Protein AF-A0A542EWJ4-F1 (afdb_monomer_lite)

pLDDT: mean 72.78, std 18.17, range [38.69, 97.69]

Radius of gyration: 31.75 Å; chains: 1; bounding box: 88×83×94 Å

Secondary structure (DSSP, 8-state):
-HHHHHHHHHHHHTTTT-TTHHHHHHHHHHHHHHHHHHHHHHHHHHHHHHHHHHHHHHHTT---HHHHHHHHHHHHHHHHHHHHHHHHHHHHHHHS--S-------HHHHHHHHHHHHHHHHHHHHHHHHHHTTTTTT-STTHHHHHHHHHHHHHHHHHHHHHHHHHHSPP--------TT---------TTS-S----------------HHHHHHHHHHHHHHHHHHHHHHHHHHHHHHHHHHHHHHHHHH-GGGHHHHHHHHHHHHHHHHHHHHHHHHHHHH------HHHHHHHHHHHHHHHHHHHTTT-HHHHHHHHHHHHHHHHHHHHHHHHH--GGG-SS-HHHHHHHHHHHHHHHHHHHHHHHHHHHHHHHHHTT-TTHHHHHHHHHHHHHHHHHHHHHHHHHHHHHHHHHHTT---S-HHHHHHHHHHTTTTT-S---------------PPP----------PPP--

Sequence (477 aa):
MTGISWLMADHAESATESPIAIRDHKVLASLSRYMILGVAAAVSLLLTMTSLDYLSIMYGSKVPKTLSVATWAVPVLVLLLATMLTAGRRFLRKWWRDISSTPAATGPFTFATFALLTYGIAGPVAAGWMMARSGSAWEGPDQSTAIAVSLAVGLMLPGLLIVSVVIATPEIVPPLEQQPGQPSGRLTPDPTLPHVGVVKRRTRRVLQPLDHETLLQRSIEIFPQGYLTNISIIQGVALSVLTVETVNHLKQVGIESAPQTVPLSLFSLAGLIIVSYEYLWFSTVMRWSPTFRDTAIPVILGVAEIVPPLLLGRTVAWWIAAAFFALLGSVAFLNTVSRLRPEMFPQHSEPYLLIRRLLSHLSIICTCMSTFATIIAILLAQNVRHSAAISSVGACIIALPGAAMIIGYSETVLNNVYSAYSIDRRPPVFSRMRGVILGDADNFPSTEGPSSGQKDLSSPPGTADASEEDPQAPRMD

Foldseek 3Di:
DLLVLVVLVVVLVVQPPAPVSVVVSVVSPVLSLVLVLLVVLLVLVVQLLVQVVVQCVVVPPCRPPVSNVVSVVRSVVSNVVSVCVVVVVVVVVVVVDDDDDDDDDPPQLSVLSVQVSCCSRVLVVVVSVCVVPCPPPQPDPCVVVVVVVNVCCVPVVVVVSVVSNVVSPDDPPQPDDPPPDPPPPPPDDDPPDPDDDPPPPNPPVPPPPPDPVNVFVVLQVVVLSVQLVVLVVLLVVLVVLLVVLLVVVCVPVHCVLVLQSVLLSLLLVLVSVLLNVVSNVCSVLDTGRDDPVNVVLSVVLSVLSNQLSVCSVPLLSNLLSLLVSLQSQLVNLVVVLVVQDQVSPVPDSVLSVLSNVLSNVSSVLSNVSSVLSNVLSVVVVVVPPCNRVSNSVNSVVCRPVSSCCNVVSVVVSVCVSCVVVVHHPDDVVVVVVCCVVVPPPVPPPPPPDPPPDPDDDDDDDDDDDDDDDDDDDDDDD

Organism: NCBI:txid236068

Structure (mmCIF, N/CA/C/O backbone):
data_AF-A0A542EWJ4-F1
#
_entry.id   AF-A0A542EWJ4-F1
#
loop_
_atom_site.group_PDB
_atom_site.id
_atom_site.type_symbol
_atom_site.label_atom_id
_atom_site.label_alt_id
_atom_site.label_comp_id
_atom_site.label_asym_id
_atom_site.label_entity_id
_atom_site.label_seq_id
_atom_site.pdbx_PDB_ins_code
_atom_site.Cartn_x
_atom_site.Cartn_y
_atom_site.Cartn_z
_atom_site.occupancy
_atom_site.B_iso_or_equiv
_atom_site.auth_seq_id
_atom_site.auth_comp_id
_atom_site.auth_asym_id
_atom_site.auth_atom_id
_atom_site.pdbx_PDB_model_num
ATOM 1 N N . MET A 1 1 ? -6.936 -13.678 -6.338 1.00 49.22 1 MET A N 1
ATOM 2 C CA . MET A 1 1 ? -7.924 -14.258 -7.287 1.00 49.22 1 MET A CA 1
ATOM 3 C C . MET A 1 1 ? -7.958 -13.510 -8.621 1.00 49.22 1 MET A C 1
ATOM 5 O O . MET A 1 1 ? -7.749 -14.135 -9.656 1.00 49.22 1 MET A O 1
ATOM 9 N N . THR A 1 2 ? -8.172 -12.191 -8.617 1.00 45.56 2 THR A N 1
ATOM 10 C CA . THR A 1 2 ? -8.178 -11.339 -9.825 1.00 45.56 2 THR A CA 1
ATOM 11 C C . THR A 1 2 ? -6.848 -11.361 -10.580 1.00 45.56 2 THR A C 1
ATOM 13 O O . THR A 1 2 ? -6.855 -11.557 -11.788 1.00 45.56 2 THR A O 1
ATOM 16 N N . GLY A 1 3 ? -5.711 -11.294 -9.879 1.00 47.53 3 GLY A N 1
ATOM 17 C CA . GLY A 1 3 ? -4.392 -11.369 -10.522 1.00 47.53 3 GLY A CA 1
ATOM 18 C C . GLY A 1 3 ? -4.070 -12.714 -11.184 1.00 47.53 3 GLY A C 1
ATOM 19 O O . GLY A 1 3 ? -3.521 -12.732 -12.276 1.00 47.53 3 GLY A O 1
ATOM 20 N N . ILE A 1 4 ? -4.499 -13.842 -10.600 1.00 53.25 4 ILE A N 1
ATOM 21 C CA . ILE A 1 4 ? -4.378 -15.171 -11.238 1.00 53.25 4 ILE A CA 1
ATOM 22 C C . ILE A 1 4 ? -5.262 -15.233 -12.492 1.00 53.25 4 ILE A C 1
ATOM 24 O O . ILE A 1 4 ? -4.829 -15.710 -13.533 1.00 53.25 4 ILE A O 1
ATOM 28 N N . SER A 1 5 ? -6.481 -14.689 -12.422 1.00 49.78 5 SER A N 1
ATOM 29 C CA . SER A 1 5 ? -7.397 -14.633 -13.573 1.00 49.78 5 SER A CA 1
ATOM 30 C C . SER A 1 5 ? -6.839 -13.784 -14.716 1.00 49.78 5 SER A C 1
ATOM 32 O O . SER A 1 5 ? -7.063 -14.108 -15.879 1.00 49.78 5 SER A O 1
ATOM 34 N N . TRP A 1 6 ? -6.123 -12.709 -14.376 1.00 51.78 6 TRP A N 1
ATOM 35 C CA . TRP A 1 6 ? -5.464 -11.819 -15.324 1.00 51.78 6 TRP A CA 1
ATOM 36 C C . TRP A 1 6 ? -4.209 -12.463 -15.916 1.00 51.78 6 TRP A C 1
ATOM 38 O O . TRP A 1 6 ? -4.089 -12.494 -17.131 1.00 51.78 6 TRP A O 1
ATOM 48 N N . LEU A 1 7 ? -3.339 -13.078 -15.102 1.00 53.78 7 LEU A N 1
ATOM 49 C CA . LEU A 1 7 ? -2.174 -13.832 -15.591 1.00 53.78 7 LEU A CA 1
ATOM 50 C C . LEU A 1 7 ? -2.601 -14.938 -16.553 1.00 53.78 7 LEU A C 1
ATOM 52 O O . LEU A 1 7 ? -1.981 -15.136 -17.585 1.00 53.78 7 LEU A O 1
ATOM 56 N N . MET A 1 8 ? -3.706 -15.623 -16.264 1.00 55.69 8 MET A N 1
ATOM 57 C CA . MET A 1 8 ? -4.272 -16.612 -17.179 1.00 55.69 8 MET A CA 1
ATOM 58 C C . MET A 1 8 ? -4.876 -15.982 -18.441 1.00 55.69 8 MET A C 1
ATOM 60 O O . MET A 1 8 ? -4.874 -16.618 -19.488 1.00 55.69 8 MET A O 1
ATOM 64 N N . ALA A 1 9 ? -5.404 -14.759 -18.373 1.00 52.97 9 ALA A N 1
ATOM 65 C CA . ALA A 1 9 ? -5.903 -14.050 -19.549 1.00 52.97 9 ALA A CA 1
ATOM 66 C C . ALA A 1 9 ? -4.758 -13.575 -20.458 1.00 52.97 9 ALA A C 1
ATOM 68 O O . ALA A 1 9 ? -4.843 -13.767 -21.664 1.00 52.97 9 ALA A O 1
ATOM 69 N N . ASP A 1 10 ? -3.675 -13.060 -19.884 1.00 55.03 10 ASP A N 1
ATOM 70 C CA . ASP A 1 10 ? -2.484 -12.583 -20.598 1.00 55.03 10 ASP A CA 1
ATOM 71 C C . ASP A 1 10 ? -1.661 -13.746 -21.185 1.00 55.03 10 ASP A C 1
ATOM 73 O O . ASP A 1 10 ? -1.263 -13.764 -22.356 1.00 55.03 10 ASP A O 1
ATOM 77 N N . HIS A 1 11 ? -1.527 -14.830 -20.415 1.00 57.62 11 HIS A N 1
ATOM 78 C CA . HIS A 1 11 ? -0.931 -16.067 -20.909 1.00 57.62 11 HIS A CA 1
ATOM 79 C C . HIS A 1 11 ? -1.789 -16.723 -22.000 1.00 57.62 11 HIS A C 1
ATOM 81 O O . HIS A 1 11 ? -1.263 -17.432 -22.860 1.00 57.62 11 HIS A O 1
ATOM 87 N N . ALA A 1 12 ? -3.106 -16.478 -21.993 1.00 54.16 12 ALA A N 1
ATOM 88 C CA . ALA A 1 12 ? -3.956 -16.815 -23.120 1.00 54.16 12 ALA A CA 1
ATOM 89 C C . ALA A 1 12 ? -3.690 -15.862 -24.299 1.00 54.16 12 ALA A C 1
ATOM 91 O O . ALA A 1 12 ? -3.392 -16.313 -25.390 1.00 54.16 12 ALA A O 1
ATOM 92 N N . GLU A 1 13 ? -3.691 -14.551 -24.124 1.00 53.59 13 GLU A N 1
ATOM 93 C CA . GLU A 1 13 ? -3.513 -13.619 -25.244 1.00 53.59 13 GLU A CA 1
ATOM 94 C C . GLU A 1 13 ? -2.205 -13.864 -26.031 1.00 53.59 13 GLU A C 1
ATOM 96 O O . GLU A 1 13 ? -2.226 -13.952 -27.262 1.00 53.59 13 GLU A O 1
ATOM 101 N N . SER A 1 14 ? -1.111 -14.178 -25.330 1.00 54.00 14 SER A N 1
ATOM 102 C CA . SER A 1 14 ? 0.193 -14.562 -25.908 1.00 54.00 14 SER A CA 1
ATOM 103 C C . SER A 1 14 ? 0.242 -15.942 -26.604 1.00 54.00 14 SER A C 1
ATOM 105 O O . SER A 1 14 ? 1.175 -16.256 -27.356 1.00 54.00 14 SER A O 1
ATOM 107 N N . ALA A 1 15 ? -0.751 -16.813 -26.401 1.00 51.34 15 ALA A N 1
ATOM 108 C CA . ALA A 1 15 ? -0.791 -18.149 -27.007 1.00 51.34 15 ALA A CA 1
ATOM 109 C C . ALA A 1 15 ? -1.669 -18.255 -28.273 1.00 51.34 15 ALA A C 1
ATOM 111 O O . ALA A 1 15 ? -1.681 -19.308 -28.914 1.00 51.34 15 ALA A O 1
ATOM 112 N N . THR A 1 16 ? -2.317 -17.166 -28.695 1.00 50.78 16 THR A N 1
ATOM 113 C CA . THR A 1 16 ? -3.332 -17.124 -29.771 1.00 50.78 16 THR A CA 1
ATOM 114 C C . THR A 1 16 ? -2.877 -17.596 -31.163 1.00 50.78 16 THR A C 1
ATOM 116 O O . THR A 1 16 ? -3.719 -17.943 -31.990 1.00 50.78 16 THR A O 1
ATOM 119 N N . GLU A 1 17 ? -1.576 -17.715 -31.431 1.00 52.97 17 GLU A N 1
ATOM 120 C CA . GLU A 1 17 ? -1.054 -18.078 -32.762 1.00 52.97 17 GLU A CA 1
ATOM 121 C C . GLU A 1 17 ? -1.045 -19.589 -33.092 1.00 52.97 17 GLU A C 1
ATOM 123 O O . GLU A 1 17 ? -0.664 -19.987 -34.193 1.00 52.97 17 GLU A O 1
ATOM 128 N N . SER A 1 18 ? -1.452 -20.470 -32.169 1.00 50.47 18 SER A N 1
ATOM 129 C CA . SER A 1 18 ? -1.464 -21.927 -32.393 1.00 50.47 18 SER A CA 1
ATOM 130 C C . SER A 1 18 ? -2.890 -22.498 -32.424 1.00 50.47 18 SER A C 1
ATOM 132 O O . SER A 1 18 ? -3.651 -22.296 -31.479 1.00 50.47 18 SER A O 1
ATOM 134 N N . PRO A 1 19 ? -3.270 -23.317 -33.426 1.00 51.62 19 PRO A N 1
ATOM 135 C CA . PRO A 1 19 ? -4.592 -23.951 -33.469 1.00 51.62 19 PRO A CA 1
ATOM 136 C C . PRO A 1 19 ? -4.842 -24.937 -32.314 1.00 51.62 19 PRO A C 1
ATOM 138 O O . PRO A 1 19 ? -5.997 -25.221 -31.999 1.00 51.62 19 PRO A O 1
ATOM 141 N N . ILE A 1 20 ? -3.784 -25.434 -31.659 1.00 53.28 20 ILE A N 1
ATOM 142 C CA . ILE A 1 20 ? -3.883 -26.238 -30.428 1.00 53.28 20 ILE A CA 1
ATOM 143 C C . ILE A 1 20 ? -4.130 -25.314 -29.220 1.00 53.28 20 ILE A C 1
ATOM 145 O O . ILE A 1 20 ? -4.973 -25.619 -28.381 1.00 53.28 20 ILE A O 1
ATOM 149 N N . ALA A 1 21 ? -3.514 -24.129 -29.197 1.00 53.53 21 ALA A N 1
ATOM 150 C CA . ALA A 1 21 ? -3.716 -23.127 -28.150 1.00 53.53 21 ALA A CA 1
ATOM 151 C C . ALA A 1 21 ? -5.124 -22.499 -28.156 1.00 53.53 21 ALA A C 1
ATOM 153 O O . ALA A 1 21 ? -5.647 -22.148 -27.100 1.00 53.53 21 ALA A O 1
ATOM 154 N N . ILE A 1 22 ? -5.806 -22.460 -29.310 1.00 54.22 22 ILE A N 1
ATOM 155 C CA . ILE A 1 22 ? -7.214 -22.023 -29.402 1.00 54.22 22 ILE A CA 1
ATOM 156 C C . ILE A 1 22 ? -8.138 -22.884 -28.514 1.00 54.22 22 ILE A C 1
ATOM 158 O O . ILE A 1 22 ? -9.160 -22.396 -28.015 1.00 54.22 22 ILE A O 1
ATOM 162 N N . ARG A 1 23 ? -7.810 -24.170 -28.307 1.00 58.22 23 ARG A N 1
ATOM 163 C CA . ARG A 1 23 ? -8.585 -25.072 -27.440 1.00 58.22 23 ARG A CA 1
ATOM 164 C C . ARG A 1 23 ? -8.369 -24.738 -25.966 1.00 58.22 23 ARG A C 1
ATOM 166 O O . ARG A 1 23 ? -9.356 -24.538 -25.253 1.00 58.22 23 ARG A O 1
ATOM 173 N N . ASP A 1 24 ? -7.115 -24.608 -25.548 1.00 57.28 24 ASP A N 1
ATOM 174 C CA . ASP A 1 24 ? -6.757 -24.303 -24.160 1.00 57.28 24 ASP A CA 1
ATOM 175 C C . ASP A 1 24 ? -7.206 -22.889 -23.759 1.00 57.28 24 ASP A C 1
ATOM 177 O O . ASP A 1 24 ? -7.667 -22.683 -22.637 1.00 57.28 24 ASP A O 1
ATOM 181 N N . HIS A 1 25 ? -7.263 -21.945 -24.705 1.00 59.03 25 HIS A N 1
ATOM 182 C CA . HIS A 1 25 ? -7.874 -20.625 -24.506 1.00 59.03 25 HIS A CA 1
ATOM 183 C C . HIS A 1 25 ? -9.332 -20.654 -24.113 1.00 59.03 25 HIS A C 1
ATOM 185 O O . HIS A 1 25 ? -9.755 -19.856 -23.281 1.00 59.03 25 HIS A O 1
ATOM 191 N N . LYS A 1 26 ? -10.140 -21.529 -24.720 1.00 60.28 26 LYS A N 1
ATOM 192 C CA . LYS A 1 26 ? -11.569 -21.573 -24.388 1.00 60.28 26 LYS A CA 1
ATOM 193 C C . LYS A 1 26 ? -11.769 -22.017 -22.944 1.00 60.28 26 LYS A C 1
ATOM 195 O O . LYS A 1 26 ? -12.690 -21.522 -22.295 1.00 60.28 26 LYS A O 1
ATOM 200 N N . VAL A 1 27 ? -10.910 -22.913 -22.457 1.00 65.44 27 VAL A N 1
ATOM 201 C CA . VAL A 1 27 ? -10.932 -23.391 -21.073 1.00 65.44 27 VAL A CA 1
ATOM 202 C C . VAL A 1 27 ? -10.407 -22.305 -20.137 1.00 65.44 27 VAL A C 1
ATOM 204 O O . VAL A 1 27 ? -11.145 -21.913 -19.239 1.00 65.44 27 VAL A O 1
ATOM 207 N N . LEU A 1 28 ? -9.228 -21.729 -20.404 1.00 57.81 28 LEU A N 1
ATOM 208 C CA . LEU A 1 28 ? -8.640 -20.639 -19.610 1.00 57.81 28 LEU A CA 1
ATOM 209 C C . LEU A 1 28 ? -9.558 -19.413 -19.514 1.00 57.81 28 LEU A C 1
ATOM 211 O O . LEU A 1 28 ? -9.818 -18.916 -18.422 1.00 57.81 28 LEU A O 1
ATOM 215 N N . ALA A 1 29 ? -10.127 -18.967 -20.636 1.00 57.75 29 ALA A N 1
ATOM 216 C CA . ALA A 1 29 ? -11.059 -17.843 -20.668 1.00 57.75 29 ALA A CA 1
ATOM 217 C C . ALA A 1 29 ? -12.402 -18.170 -20.002 1.00 57.75 29 ALA A C 1
ATOM 219 O O . ALA A 1 29 ? -13.091 -17.273 -19.521 1.00 57.75 29 ALA A O 1
ATOM 220 N N . SER A 1 30 ? -12.824 -19.439 -19.985 1.00 64.88 30 SER A N 1
ATOM 221 C CA . SER A 1 30 ? -13.992 -19.843 -19.199 1.00 64.88 30 SER A CA 1
ATOM 222 C C . SER A 1 30 ? -13.675 -19.835 -17.707 1.00 64.88 30 SER A C 1
ATOM 224 O O . SER A 1 30 ? -14.517 -19.425 -16.914 1.00 64.88 30 SER A O 1
ATOM 226 N N . LEU A 1 31 ? -12.475 -20.269 -17.335 1.00 63.44 31 LEU A N 1
ATOM 227 C CA . LEU A 1 31 ? -12.004 -20.358 -15.962 1.00 63.44 31 LEU A CA 1
ATOM 228 C C . LEU A 1 31 ? -11.819 -18.971 -15.337 1.00 63.44 31 LEU A C 1
ATOM 230 O O . LEU A 1 31 ? -12.369 -18.715 -14.271 1.00 63.44 31 LEU A O 1
ATOM 234 N N . SER A 1 32 ? -11.154 -18.046 -16.038 1.00 56.97 32 SER A N 1
ATOM 235 C CA . SER A 1 32 ? -10.988 -16.657 -15.593 1.00 56.97 32 SER A CA 1
ATOM 236 C C . SER A 1 32 ? -12.337 -15.964 -15.400 1.00 56.97 32 SER A C 1
ATOM 238 O O . SER A 1 32 ? -12.535 -15.241 -14.429 1.00 56.97 32 SER A O 1
ATOM 240 N N . ARG A 1 33 ? -13.323 -16.254 -16.260 1.00 62.97 33 ARG A N 1
ATOM 241 C CA . ARG A 1 33 ? -14.699 -15.760 -16.094 1.00 62.97 33 ARG A CA 1
ATOM 242 C C . ARG A 1 33 ? -15.358 -16.298 -14.835 1.00 62.97 33 ARG A C 1
ATOM 244 O O . ARG A 1 33 ? -15.957 -15.507 -14.115 1.00 62.97 33 ARG A O 1
ATOM 251 N N . TYR A 1 34 ? -15.261 -17.601 -14.565 1.00 68.94 34 TYR A N 1
ATOM 252 C CA . TYR A 1 34 ? -15.795 -18.171 -13.325 1.00 68.94 34 TYR A CA 1
ATOM 253 C C . TYR A 1 34 ? -15.081 -17.607 -12.096 1.00 68.94 34 TYR A C 1
ATOM 255 O O . TYR A 1 34 ? -15.738 -17.338 -11.096 1.00 68.94 34 TYR A O 1
ATOM 263 N N . MET A 1 35 ? -13.775 -17.341 -12.189 1.00 62.25 35 MET A N 1
ATOM 264 C CA . MET A 1 35 ? -13.032 -16.695 -11.113 1.00 62.25 35 MET A CA 1
ATOM 265 C C . MET A 1 35 ? -13.491 -15.257 -10.855 1.00 62.25 35 MET A C 1
ATOM 267 O O . MET A 1 35 ? -13.746 -14.905 -9.708 1.00 62.25 35 MET A O 1
ATOM 271 N N . ILE A 1 36 ? -13.666 -14.443 -11.901 1.00 59.16 36 ILE A N 1
ATOM 272 C CA . ILE A 1 36 ? -14.196 -13.073 -11.783 1.00 59.16 36 ILE A CA 1
ATOM 273 C C . ILE A 1 36 ? -15.606 -13.090 -11.182 1.00 59.16 36 ILE A C 1
ATOM 275 O O . ILE A 1 36 ? -15.893 -12.320 -10.270 1.00 59.16 36 ILE A O 1
ATOM 279 N N . LEU A 1 37 ? -16.468 -13.997 -11.650 1.00 63.19 37 LEU A N 1
ATOM 280 C CA . LEU A 1 37 ? -17.813 -14.210 -11.107 1.00 63.19 37 LEU A CA 1
ATOM 281 C C . LEU A 1 37 ? -17.780 -14.591 -9.624 1.00 63.19 37 LEU A C 1
ATOM 283 O O . LEU A 1 37 ? -18.542 -14.037 -8.838 1.00 63.19 37 LEU A O 1
ATOM 287 N N . GLY A 1 38 ? -16.899 -15.514 -9.238 1.00 65.44 38 GLY A N 1
ATOM 288 C CA . GLY A 1 38 ? -16.768 -15.945 -7.851 1.00 65.44 38 GLY A CA 1
ATOM 289 C C . GLY A 1 38 ? -16.229 -14.844 -6.940 1.00 65.44 38 GLY A C 1
ATOM 290 O O . GLY A 1 38 ? -16.738 -14.677 -5.838 1.00 65.44 38 GLY A O 1
ATOM 291 N N . VAL A 1 39 ? -15.276 -14.032 -7.412 1.00 63.62 39 VAL A N 1
ATOM 292 C CA . VAL A 1 39 ? -14.809 -12.844 -6.677 1.00 63.62 39 VAL A CA 1
ATOM 293 C C . VAL A 1 39 ? -15.922 -11.813 -6.541 1.00 63.62 39 VAL A C 1
ATOM 295 O O . VAL A 1 39 ? -16.141 -11.314 -5.444 1.00 63.62 39 VAL A O 1
ATOM 298 N N . ALA A 1 40 ? -16.649 -11.509 -7.619 1.00 58.31 40 ALA A N 1
ATOM 299 C CA . ALA A 1 40 ? -17.761 -10.564 -7.572 1.00 58.31 40 ALA A CA 1
ATOM 300 C C . ALA A 1 40 ? -18.849 -11.031 -6.590 1.00 58.31 40 ALA A C 1
ATOM 302 O O . ALA A 1 40 ? -19.315 -10.240 -5.777 1.00 58.31 40 ALA A O 1
ATOM 303 N N . ALA A 1 41 ? -19.189 -12.324 -6.600 1.00 65.62 41 ALA A N 1
ATOM 304 C CA . ALA A 1 41 ? -20.129 -12.910 -5.650 1.00 65.62 41 ALA A CA 1
ATOM 305 C C . ALA A 1 41 ? -19.616 -12.831 -4.202 1.00 65.62 41 ALA A C 1
ATOM 307 O O . ALA A 1 41 ? -20.374 -12.446 -3.314 1.00 65.62 41 ALA A O 1
ATOM 308 N N . ALA A 1 42 ? -18.335 -13.140 -3.964 1.00 62.72 42 ALA A N 1
ATOM 309 C CA . ALA A 1 42 ? -17.717 -13.036 -2.643 1.00 62.72 42 ALA A CA 1
ATOM 310 C C . ALA A 1 42 ? -17.725 -11.592 -2.122 1.00 62.72 42 ALA A C 1
ATOM 312 O O . ALA A 1 42 ? -18.140 -11.355 -0.993 1.00 62.72 42 ALA A O 1
ATOM 313 N N . VAL A 1 43 ? -17.331 -10.622 -2.954 1.00 61.06 43 VAL A N 1
ATOM 314 C CA . VAL A 1 43 ? -17.344 -9.193 -2.608 1.00 61.06 43 VAL A CA 1
ATOM 315 C C . VAL A 1 43 ? -18.769 -8.713 -2.345 1.00 61.06 43 VAL A C 1
ATOM 317 O O . VAL A 1 43 ? -19.004 -8.052 -1.339 1.00 61.06 43 VAL A O 1
ATOM 320 N N . SER A 1 44 ? -19.742 -9.077 -3.185 1.00 62.59 44 SER A N 1
ATOM 321 C CA . SER A 1 44 ? -21.146 -8.724 -2.950 1.00 62.59 44 SER A CA 1
ATOM 322 C C . SER A 1 44 ? -21.689 -9.328 -1.655 1.00 62.59 44 SER A C 1
ATOM 324 O O . SER A 1 44 ? -22.387 -8.632 -0.924 1.00 62.59 44 SER A O 1
ATOM 326 N N . LEU A 1 45 ? -21.357 -10.581 -1.330 1.00 67.06 45 LEU A N 1
ATOM 327 C CA . LEU A 1 45 ? -21.737 -11.203 -0.056 1.00 67.06 45 LEU A CA 1
ATOM 328 C C . LEU A 1 45 ? -21.086 -10.501 1.137 1.00 67.06 45 LEU A C 1
ATOM 330 O O . LEU A 1 45 ? -21.769 -10.226 2.121 1.00 67.06 45 LEU A O 1
ATOM 334 N N . LEU A 1 46 ? -19.802 -10.159 1.031 1.00 64.62 46 LEU A N 1
ATOM 335 C CA . LEU A 1 46 ? -19.074 -9.448 2.078 1.00 64.62 46 LEU A CA 1
ATOM 336 C C . LEU A 1 46 ? -19.686 -8.062 2.330 1.00 64.62 46 LEU A C 1
ATOM 338 O O . LEU A 1 46 ? -19.974 -7.722 3.473 1.00 64.62 46 LEU A O 1
ATOM 342 N N . LEU A 1 47 ? -19.980 -7.311 1.262 1.00 62.12 47 LEU A N 1
ATOM 343 C CA . LEU A 1 47 ? -20.667 -6.016 1.325 1.00 62.12 47 LEU A CA 1
ATOM 344 C C . LEU A 1 47 ? -22.088 -6.128 1.890 1.00 62.12 47 LEU A C 1
ATOM 346 O O . LEU A 1 47 ? -22.556 -5.228 2.582 1.00 62.12 47 LEU A O 1
ATOM 350 N N . THR A 1 48 ? -22.785 -7.229 1.607 1.00 71.81 48 THR A N 1
ATOM 351 C CA . THR A 1 48 ? -24.117 -7.503 2.166 1.00 71.81 48 THR A CA 1
ATOM 352 C C . THR A 1 48 ? -24.017 -7.726 3.668 1.00 71.81 48 THR A C 1
ATOM 354 O O . THR A 1 48 ? -24.773 -7.118 4.421 1.00 71.81 48 THR A O 1
ATOM 357 N N . MET A 1 49 ? -23.066 -8.554 4.111 1.00 69.81 49 MET A N 1
ATOM 358 C CA . MET A 1 49 ? -22.827 -8.795 5.533 1.00 69.81 49 MET A CA 1
ATOM 359 C C . MET A 1 49 ? -22.477 -7.503 6.266 1.00 69.81 49 MET A C 1
ATOM 361 O O . MET A 1 49 ? -23.131 -7.186 7.254 1.00 69.81 49 MET A O 1
ATOM 365 N N . THR A 1 50 ? -21.526 -6.717 5.757 1.00 62.91 50 THR A N 1
ATOM 366 C CA . THR A 1 50 ? -21.150 -5.442 6.388 1.00 62.91 50 THR A CA 1
ATOM 367 C C . THR A 1 50 ? -22.301 -4.436 6.396 1.00 62.91 50 THR A C 1
ATOM 369 O O . THR A 1 50 ? -22.482 -3.728 7.383 1.00 62.91 50 THR A O 1
ATOM 372 N N . SER A 1 51 ? -23.132 -4.405 5.350 1.00 64.81 51 SER A N 1
ATOM 373 C CA . SER A 1 51 ? -24.321 -3.543 5.296 1.00 64.81 51 SER A CA 1
ATOM 374 C C . SER A 1 51 ? -25.396 -3.959 6.302 1.00 64.81 51 SER A C 1
ATOM 376 O O . SER A 1 51 ? -26.009 -3.100 6.930 1.00 64.81 51 SER A O 1
ATOM 378 N N . LEU A 1 52 ? -25.629 -5.261 6.494 1.00 73.69 52 LEU A N 1
ATOM 379 C CA . LEU A 1 52 ? -26.561 -5.765 7.511 1.00 73.69 52 LEU A CA 1
ATOM 380 C C . LEU A 1 52 ? -26.063 -5.468 8.925 1.00 73.69 52 LEU A C 1
ATOM 382 O O . LEU A 1 52 ? -26.849 -5.079 9.789 1.00 73.69 52 LEU A O 1
ATOM 386 N N . ASP A 1 53 ? -24.757 -5.598 9.138 1.00 68.44 53 ASP A N 1
ATOM 387 C CA . ASP A 1 53 ? -24.104 -5.224 10.385 1.00 68.44 53 ASP A CA 1
ATOM 388 C C . ASP A 1 53 ? -24.242 -3.729 10.663 1.00 68.44 53 ASP A C 1
ATOM 390 O O . ASP A 1 53 ? -24.581 -3.335 11.772 1.00 68.44 53 ASP A O 1
ATOM 394 N N . TYR A 1 54 ? -24.053 -2.884 9.653 1.00 62.00 54 TYR A N 1
ATOM 395 C CA . TYR A 1 54 ? -24.275 -1.448 9.775 1.00 62.00 54 TYR A CA 1
ATOM 396 C C . TYR A 1 54 ? -25.741 -1.113 10.094 1.00 62.00 54 TYR A C 1
ATOM 398 O O . TYR A 1 54 ? -26.020 -0.309 10.984 1.00 62.00 54 TYR A O 1
ATOM 406 N N . LEU A 1 55 ? -26.693 -1.763 9.416 1.00 61.03 55 LEU A N 1
ATOM 407 C CA . LEU A 1 55 ? -28.122 -1.572 9.664 1.00 61.03 55 LEU A CA 1
ATOM 408 C C . LEU A 1 55 ? -28.526 -1.998 11.082 1.00 61.03 55 LEU A C 1
ATOM 410 O O . LEU A 1 55 ? -29.356 -1.325 11.694 1.00 61.03 55 LEU A O 1
ATOM 414 N N . SER A 1 56 ? -27.943 -3.074 11.617 1.00 73.94 56 SER A N 1
ATOM 415 C CA . SER A 1 56 ? -28.221 -3.517 12.990 1.00 73.94 56 SER A CA 1
ATOM 416 C C . SER A 1 56 ? -27.691 -2.542 14.043 1.00 73.94 56 SER A C 1
ATOM 418 O O . SER A 1 56 ? -28.342 -2.343 15.065 1.00 73.94 56 SER A O 1
ATOM 420 N N . ILE A 1 57 ? -26.578 -1.850 13.773 1.00 65.56 57 ILE A N 1
ATOM 421 C CA . ILE A 1 57 ? -26.103 -0.746 14.624 1.00 65.56 57 ILE A CA 1
ATOM 422 C C . ILE A 1 57 ? -27.071 0.437 14.550 1.00 65.56 57 ILE A C 1
ATOM 424 O O . ILE A 1 57 ? -27.502 0.950 15.578 1.00 65.56 57 ILE A O 1
ATOM 428 N N . MET A 1 58 ? -27.408 0.872 13.333 1.00 62.12 58 MET A N 1
ATOM 429 C CA . MET A 1 58 ? -28.191 2.089 13.085 1.00 62.12 58 MET A CA 1
ATOM 430 C C . MET A 1 58 ? -29.616 2.016 13.637 1.00 62.12 58 MET A C 1
ATOM 432 O O . MET A 1 58 ? -30.125 3.000 14.165 1.00 62.12 58 MET A O 1
ATOM 436 N N . TYR A 1 59 ? -30.271 0.863 13.503 1.00 77.44 59 TYR A N 1
ATOM 437 C CA . TYR A 1 59 ? -31.673 0.676 13.896 1.00 77.44 59 TYR A CA 1
ATOM 438 C C . TYR A 1 59 ? -31.836 -0.123 15.202 1.00 77.44 59 TYR A C 1
ATOM 440 O O . TYR A 1 59 ? -32.961 -0.431 15.606 1.00 77.44 59 TYR A O 1
ATOM 448 N N . GLY A 1 60 ? -30.732 -0.476 15.869 1.00 84.25 60 GLY A N 1
ATOM 449 C CA . GLY A 1 60 ? -30.737 -1.329 17.055 1.00 84.25 60 GLY A CA 1
ATOM 450 C C . GLY A 1 60 ? -31.343 -2.715 16.789 1.00 84.25 60 GLY A C 1
ATOM 451 O O . GLY A 1 60 ? -31.162 -3.315 15.731 1.00 84.25 60 GLY A O 1
ATOM 452 N N . SER A 1 61 ? -32.117 -3.242 17.745 1.00 78.31 61 SER A N 1
ATOM 453 C CA . SER A 1 61 ? -32.666 -4.611 17.682 1.00 78.31 61 SER A CA 1
ATOM 454 C C . SER A 1 61 ? -33.773 -4.826 16.639 1.00 78.31 61 SER A C 1
ATOM 456 O O . SER A 1 61 ? -34.196 -5.963 16.423 1.00 78.31 61 SER A O 1
ATOM 458 N N . LYS A 1 62 ? -34.264 -3.766 15.983 1.00 85.50 62 LYS A N 1
ATOM 459 C CA . LYS A 1 62 ? -35.364 -3.842 15.010 1.00 85.50 62 LYS A CA 1
ATOM 460 C C . LYS A 1 62 ? -34.993 -3.171 13.692 1.00 85.50 62 LYS A C 1
ATOM 462 O O . LYS A 1 62 ? -35.557 -2.143 13.325 1.00 85.50 62 LYS A O 1
ATOM 467 N N . VAL A 1 63 ? -34.096 -3.807 12.940 1.00 78.75 63 VAL A N 1
ATOM 468 C CA . VAL A 1 63 ? -33.871 -3.456 11.531 1.00 78.75 63 VAL A CA 1
ATOM 469 C C . VAL A 1 63 ? -35.191 -3.617 10.764 1.00 78.75 63 VAL A C 1
ATOM 471 O O . VAL A 1 63 ? -35.793 -4.697 10.809 1.00 78.75 63 VAL A O 1
ATOM 474 N N . PRO A 1 64 ? -35.668 -2.582 10.049 1.00 87.62 64 PRO A N 1
ATOM 475 C CA . PRO A 1 64 ? -36.851 -2.704 9.211 1.00 87.62 64 PRO A CA 1
ATOM 476 C C . PRO A 1 64 ? -36.682 -3.859 8.219 1.00 87.62 64 PRO A C 1
ATOM 478 O O . PRO A 1 64 ? -35.704 -3.906 7.468 1.00 87.62 64 PRO A O 1
ATOM 481 N N . LYS A 1 65 ? -37.639 -4.798 8.195 1.00 88.75 65 LYS A N 1
ATOM 482 C CA . LYS A 1 65 ? -37.579 -5.987 7.320 1.00 88.75 65 LYS A CA 1
ATOM 483 C C . LYS A 1 65 ? -37.352 -5.614 5.854 1.00 88.75 65 LYS A C 1
ATOM 485 O O . LYS A 1 65 ? -36.650 -6.327 5.151 1.00 88.75 65 LYS A O 1
ATOM 490 N N . THR A 1 66 ? -37.904 -4.485 5.413 1.00 82.94 66 THR A N 1
ATOM 491 C CA . THR A 1 66 ? -37.736 -3.957 4.053 1.00 82.94 66 THR A CA 1
ATOM 492 C C . THR A 1 66 ? -36.278 -3.650 3.715 1.00 82.94 66 THR A C 1
ATOM 494 O O . THR A 1 66 ? -35.830 -4.019 2.635 1.00 82.94 66 THR A O 1
ATOM 497 N N . LEU A 1 67 ? -35.519 -3.050 4.637 1.00 69.75 67 LEU A N 1
ATOM 498 C CA . LEU A 1 67 ? -34.097 -2.749 4.446 1.00 69.75 67 LEU A CA 1
ATOM 499 C C . LEU A 1 67 ? -33.252 -4.021 4.439 1.00 69.75 67 LEU A C 1
ATOM 501 O O . LEU A 1 67 ? -32.432 -4.190 3.547 1.00 69.75 67 LEU A O 1
ATOM 505 N N . SER A 1 68 ? -33.505 -4.954 5.361 1.00 76.75 68 SER A N 1
ATOM 506 C CA . SER A 1 68 ? -32.794 -6.239 5.377 1.00 76.75 68 SER A CA 1
ATOM 507 C C . SER A 1 68 ? -33.038 -7.048 4.096 1.00 76.75 68 SER A C 1
ATOM 509 O O . SER A 1 68 ? -32.091 -7.562 3.500 1.00 76.75 68 SER A O 1
ATOM 511 N N . VAL A 1 69 ? -34.291 -7.106 3.627 1.00 84.00 69 VAL A N 1
ATOM 512 C CA . VAL A 1 69 ? -34.648 -7.754 2.355 1.00 84.00 69 VAL A CA 1
ATOM 513 C C . VAL A 1 69 ? -33.981 -7.045 1.176 1.00 84.00 69 VAL A C 1
ATOM 515 O O . VAL A 1 69 ? -33.446 -7.720 0.302 1.00 84.00 69 VAL A O 1
ATOM 518 N N . ALA A 1 70 ? -33.950 -5.709 1.161 1.00 74.44 70 ALA A N 1
ATOM 519 C CA . ALA A 1 70 ? -33.275 -4.946 0.113 1.00 74.44 70 ALA A CA 1
ATOM 520 C C . ALA A 1 70 ? -31.762 -5.220 0.082 1.00 74.44 70 ALA A C 1
ATOM 522 O O . ALA A 1 70 ? -31.208 -5.431 -0.994 1.00 74.44 70 ALA A O 1
ATOM 523 N N . THR A 1 71 ? -31.098 -5.293 1.240 1.00 73.62 71 THR A N 1
ATOM 524 C CA . THR A 1 71 ? -29.668 -5.623 1.324 1.00 73.62 71 THR A CA 1
ATOM 525 C C . THR A 1 71 ? -29.389 -7.029 0.796 1.00 73.62 71 THR A C 1
ATOM 527 O O . THR A 1 71 ? -28.490 -7.197 -0.022 1.00 73.62 71 THR A O 1
ATOM 530 N N . TRP A 1 72 ? -30.198 -8.027 1.171 1.00 83.75 72 TRP A N 1
ATOM 531 C CA . TRP A 1 72 ? -30.081 -9.398 0.650 1.00 83.75 72 TRP A CA 1
ATOM 532 C C . TRP A 1 72 ? -30.458 -9.538 -0.830 1.00 83.75 72 TRP A C 1
ATOM 534 O O . TRP A 1 72 ? -29.967 -10.446 -1.503 1.00 83.75 72 TRP A O 1
ATOM 544 N N . ALA A 1 73 ? -31.290 -8.645 -1.369 1.00 75.38 73 ALA A N 1
ATOM 545 C CA . ALA A 1 73 ? -31.649 -8.656 -2.783 1.00 75.38 73 ALA A CA 1
ATOM 546 C C . ALA A 1 73 ? -30.462 -8.295 -3.690 1.00 75.38 73 ALA A C 1
ATOM 548 O O . ALA A 1 73 ? -30.397 -8.786 -4.813 1.00 75.38 73 ALA A O 1
ATOM 549 N N . VAL A 1 74 ? -29.498 -7.498 -3.212 1.00 65.12 74 VAL A N 1
ATOM 550 C CA . VAL A 1 74 ? -28.316 -7.075 -3.988 1.00 65.12 74 VAL A CA 1
ATOM 551 C C . VAL A 1 74 ? -27.433 -8.251 -4.439 1.00 65.12 74 VAL A C 1
ATOM 553 O O . VAL A 1 74 ? -27.230 -8.386 -5.647 1.00 65.12 74 VAL A O 1
ATOM 556 N N . PRO A 1 75 ? -26.920 -9.140 -3.563 1.00 68.50 75 PRO A N 1
ATOM 557 C CA . PRO A 1 75 ? -26.085 -10.263 -3.992 1.00 68.50 75 PRO A CA 1
ATOM 558 C C . PRO A 1 75 ? -26.868 -11.257 -4.854 1.00 68.50 75 PRO A C 1
ATOM 560 O O . PRO A 1 75 ? -26.313 -11.801 -5.809 1.00 68.50 75 PRO A O 1
ATOM 563 N N . VAL A 1 76 ? -28.165 -11.449 -4.573 1.00 77.25 76 VAL A N 1
ATOM 564 C CA . VAL A 1 76 ? -29.053 -12.282 -5.397 1.00 77.25 76 VAL A CA 1
ATOM 565 C C . VAL A 1 76 ? -29.180 -11.692 -6.797 1.00 77.25 76 VAL A C 1
ATOM 567 O O . VAL A 1 76 ? -28.986 -12.417 -7.766 1.00 77.25 76 VAL A O 1
ATOM 570 N N . LEU A 1 77 ? -29.433 -10.385 -6.917 1.00 67.62 77 LEU A N 1
ATOM 571 C CA . LEU A 1 77 ? -29.534 -9.686 -8.195 1.00 67.62 77 LEU A CA 1
ATOM 572 C C . LEU A 1 77 ? -28.214 -9.738 -8.967 1.00 67.62 77 LEU A C 1
ATOM 574 O O . LEU A 1 77 ? -28.239 -10.006 -10.161 1.00 67.62 77 LEU A O 1
ATOM 578 N N . VAL A 1 78 ? -27.067 -9.551 -8.305 1.00 65.12 78 VAL A N 1
ATOM 579 C CA . VAL A 1 78 ? -25.739 -9.669 -8.932 1.00 65.12 78 VAL A CA 1
ATOM 580 C C . VAL A 1 78 ? -25.511 -11.085 -9.472 1.00 65.12 78 VAL A C 1
ATOM 582 O O . VAL A 1 78 ? -25.093 -11.239 -10.620 1.00 65.12 78 VAL A O 1
ATOM 585 N N . LEU A 1 79 ? -25.850 -12.126 -8.702 1.00 72.50 79 LEU A N 1
ATOM 586 C CA . LEU A 1 79 ? -25.809 -13.523 -9.154 1.00 72.50 79 LEU A CA 1
ATOM 587 C C . LEU A 1 79 ? -26.764 -13.780 -10.329 1.00 72.50 79 LEU A C 1
ATOM 589 O O . LEU A 1 79 ? -26.383 -14.437 -11.300 1.00 72.50 79 LEU A O 1
ATOM 593 N N . LEU A 1 80 ? -27.983 -13.240 -10.280 1.00 73.00 80 LEU A N 1
ATOM 594 C CA . LEU A 1 80 ? -28.994 -13.376 -11.333 1.00 73.00 80 LEU A CA 1
ATOM 595 C C . LEU A 1 80 ? -28.560 -12.675 -12.626 1.00 73.00 80 LEU A C 1
ATOM 597 O O . LEU A 1 80 ? -28.649 -13.248 -13.709 1.00 73.00 80 LEU A O 1
ATOM 601 N N . LEU A 1 81 ? -28.006 -11.466 -12.523 1.00 64.31 81 LEU A N 1
ATOM 602 C CA . LEU A 1 81 ? -27.488 -10.714 -13.662 1.00 64.31 81 LEU A CA 1
ATOM 603 C C . LEU A 1 81 ? -26.290 -11.437 -14.280 1.00 64.31 81 LEU A C 1
ATOM 605 O O . LEU A 1 81 ? -26.197 -11.584 -15.496 1.00 64.31 81 LEU A O 1
ATOM 609 N N . ALA A 1 82 ? -25.381 -11.941 -13.447 1.00 65.94 82 ALA A N 1
ATOM 610 C CA . ALA A 1 82 ? -24.184 -12.615 -13.919 1.00 65.94 82 ALA A CA 1
ATOM 611 C C . ALA A 1 82 ? -24.497 -13.990 -14.545 1.00 65.94 82 ALA A C 1
ATOM 613 O O . ALA A 1 82 ? -23.895 -14.355 -15.564 1.00 65.94 82 ALA A O 1
ATOM 614 N N . THR A 1 83 ? -25.490 -14.718 -14.015 1.00 73.81 83 THR A N 1
ATOM 615 C CA . THR A 1 83 ? -26.038 -15.943 -14.628 1.00 73.81 83 THR A CA 1
ATOM 616 C C . THR A 1 83 ? -26.796 -15.647 -15.922 1.00 73.81 83 THR A C 1
ATOM 618 O O . THR A 1 83 ? -26.573 -16.342 -16.913 1.00 73.81 83 THR A O 1
ATOM 621 N N . MET A 1 84 ? -27.599 -14.577 -15.990 1.00 70.19 84 MET A N 1
ATOM 622 C CA . MET A 1 84 ? -28.230 -14.129 -17.240 1.00 70.19 84 MET A CA 1
ATOM 623 C C . MET A 1 84 ? -27.198 -13.743 -18.299 1.00 70.19 84 MET A C 1
ATOM 625 O O . MET A 1 84 ? -27.318 -14.168 -19.443 1.00 70.19 84 MET A O 1
ATOM 629 N N . LEU A 1 85 ? -26.154 -12.991 -17.948 1.00 64.69 85 LEU A N 1
ATOM 630 C CA . LEU A 1 85 ? -25.100 -12.595 -18.886 1.00 64.69 85 LEU A CA 1
ATOM 631 C C . LEU A 1 85 ? -24.318 -13.808 -19.411 1.00 64.69 85 LEU A C 1
ATOM 633 O O . LEU A 1 85 ? -23.937 -13.851 -20.586 1.00 64.69 85 LEU A O 1
ATOM 637 N N . THR A 1 86 ? -24.102 -14.827 -18.574 1.00 68.81 86 THR A N 1
ATOM 638 C CA . THR A 1 86 ? -23.484 -16.088 -19.015 1.00 68.81 86 THR A CA 1
ATOM 639 C C . THR A 1 86 ? -24.433 -16.939 -19.858 1.00 68.81 86 THR A C 1
ATOM 641 O O . THR A 1 86 ? -23.995 -17.475 -20.881 1.00 68.81 86 THR A O 1
ATOM 644 N N . ALA A 1 87 ? -25.716 -17.030 -19.499 1.00 74.69 87 ALA A N 1
ATOM 645 C CA . ALA A 1 87 ? -26.741 -17.756 -20.249 1.00 74.69 87 ALA A CA 1
ATOM 646 C C . ALA A 1 87 ? -27.039 -17.103 -21.609 1.00 74.69 87 ALA A C 1
ATOM 648 O O . ALA A 1 87 ? -27.000 -17.782 -22.632 1.00 74.69 87 ALA A O 1
ATOM 649 N N . GLY A 1 88 ? -27.217 -15.782 -21.653 1.00 69.88 88 GLY A N 1
ATOM 650 C CA . GLY A 1 88 ? -27.423 -15.000 -22.873 1.00 69.88 88 GLY A CA 1
ATOM 651 C C . GLY A 1 88 ? -26.244 -15.121 -23.834 1.00 69.88 88 GLY A C 1
ATOM 652 O O . GLY A 1 88 ? -26.432 -15.338 -25.027 1.00 69.88 88 GLY A O 1
ATOM 653 N N . ARG A 1 89 ? -25.005 -15.132 -23.325 1.00 62.47 89 ARG A N 1
ATOM 654 C CA . ARG A 1 89 ? -23.818 -15.422 -24.148 1.00 62.47 89 ARG A CA 1
ATOM 655 C C . ARG A 1 89 ? -23.729 -16.873 -24.621 1.00 62.47 89 ARG A C 1
ATOM 657 O O . ARG A 1 89 ? -23.126 -17.110 -25.668 1.00 62.47 89 ARG A O 1
ATOM 664 N N . ARG A 1 90 ? -24.249 -17.851 -23.866 1.00 69.75 90 ARG A N 1
ATOM 665 C CA . ARG A 1 90 ? -24.378 -19.244 -24.339 1.00 69.75 90 ARG A CA 1
ATOM 666 C C . ARG A 1 90 ? -25.426 -19.334 -25.444 1.00 69.75 90 ARG A C 1
ATOM 668 O O . ARG A 1 90 ? -25.166 -20.004 -26.433 1.00 69.75 90 ARG A O 1
ATOM 675 N N . PHE A 1 91 ? -26.541 -18.620 -25.309 1.00 72.38 91 PHE A N 1
ATOM 676 C CA . PHE A 1 91 ? -27.594 -18.542 -26.319 1.00 72.38 91 PHE A CA 1
ATOM 677 C C . PHE A 1 91 ? -27.089 -17.883 -27.612 1.00 72.38 91 PHE A C 1
ATOM 679 O O . PHE A 1 91 ? -27.160 -18.500 -28.668 1.00 72.38 91 PHE A O 1
ATOM 686 N N . LEU A 1 92 ? -26.432 -16.720 -27.513 1.00 63.22 92 LEU A N 1
ATOM 687 C CA . LEU A 1 92 ? -25.759 -16.046 -28.633 1.00 63.22 92 LEU A CA 1
ATOM 688 C C . LEU A 1 92 ? -24.705 -16.938 -29.305 1.00 63.22 92 LEU A C 1
ATOM 690 O O . LEU A 1 92 ? -24.619 -16.968 -30.524 1.00 63.22 92 LEU A O 1
ATOM 694 N N . ARG A 1 93 ? -23.930 -17.718 -28.533 1.00 61.66 93 ARG A N 1
ATOM 695 C CA . ARG A 1 93 ? -22.961 -18.678 -29.093 1.00 61.66 93 ARG A CA 1
ATOM 696 C C . ARG A 1 93 ? -23.608 -19.898 -29.738 1.00 61.66 93 ARG A C 1
ATOM 698 O O . ARG A 1 93 ? -23.071 -20.374 -30.729 1.00 61.66 93 ARG A O 1
ATOM 705 N N . LYS A 1 94 ? -24.718 -20.402 -29.191 1.00 67.69 94 LYS A N 1
ATOM 706 C CA . LYS A 1 94 ? -25.503 -21.493 -29.788 1.00 67.69 94 LYS A CA 1
ATOM 707 C C . LYS A 1 94 ? -26.124 -21.047 -31.113 1.00 67.69 94 LYS A C 1
ATOM 709 O O . LYS A 1 94 ? -26.218 -21.842 -32.033 1.00 67.69 94 LYS A O 1
ATOM 714 N N . TRP A 1 95 ? -26.469 -19.766 -31.215 1.00 63.34 95 TRP A N 1
ATOM 715 C CA . TRP A 1 95 ? -26.952 -19.141 -32.442 1.00 63.34 95 TRP A CA 1
ATOM 716 C C . TRP A 1 95 ? -25.836 -18.871 -33.471 1.00 63.34 95 TRP A C 1
ATOM 718 O O . TRP A 1 95 ? -26.115 -18.747 -34.654 1.00 63.34 95 TRP A O 1
ATOM 728 N N . TRP A 1 96 ? -24.571 -18.817 -33.033 1.00 56.78 96 TRP A N 1
ATOM 729 C CA . TRP A 1 96 ? -23.399 -18.486 -33.862 1.00 56.78 96 TRP A CA 1
ATOM 730 C C . TRP A 1 96 ? -22.458 -19.661 -34.182 1.00 56.78 96 TRP A C 1
ATOM 732 O O . TRP A 1 96 ? -21.406 -19.440 -34.780 1.00 56.78 96 TRP A O 1
ATOM 742 N N . ARG A 1 97 ? -22.763 -20.903 -33.785 1.00 53.62 97 ARG A N 1
ATOM 743 C CA . ARG A 1 97 ? -21.901 -22.056 -34.107 1.00 53.62 97 ARG A CA 1
ATOM 744 C C . ARG A 1 97 ? -22.682 -23.313 -34.478 1.00 53.62 97 ARG A C 1
ATOM 746 O O . ARG A 1 97 ? -22.978 -24.136 -33.616 1.00 53.62 97 ARG A O 1
ATOM 753 N N . ASP A 1 98 ? -22.858 -23.491 -35.784 1.00 45.03 98 ASP A N 1
ATOM 754 C CA . ASP A 1 98 ? -22.356 -24.695 -36.449 1.00 45.03 98 ASP A CA 1
ATOM 755 C C . ASP A 1 98 ? -20.815 -24.684 -36.427 1.00 45.03 98 ASP A C 1
ATOM 757 O O . ASP A 1 98 ? -20.194 -23.628 -36.315 1.00 45.03 98 ASP A O 1
ATOM 761 N N . ILE A 1 99 ? -20.191 -25.856 -36.556 1.00 45.16 99 ILE A N 1
ATOM 762 C CA . ILE A 1 99 ? -18.740 -26.142 -36.468 1.00 45.16 99 ILE A CA 1
ATOM 763 C C . ILE A 1 99 ? -18.303 -26.660 -35.083 1.00 45.16 99 ILE A C 1
ATOM 765 O O . ILE A 1 99 ? -17.704 -25.979 -34.245 1.00 45.16 99 ILE A O 1
ATOM 769 N N . SER A 1 100 ? -18.646 -27.942 -34.909 1.00 48.88 100 SER A N 1
ATOM 770 C CA . SER A 1 100 ? -17.868 -29.054 -34.338 1.00 48.88 100 SER A CA 1
ATOM 771 C C . SER A 1 100 ? -16.993 -28.798 -33.104 1.00 48.88 100 SER A C 1
ATOM 773 O O . SER A 1 100 ? -15.927 -28.182 -33.177 1.00 48.88 100 SER A O 1
ATOM 775 N N . SER A 1 101 ? -17.347 -29.458 -32.000 1.00 39.66 101 SER A N 1
ATOM 776 C CA . SER A 1 101 ? -16.399 -29.778 -30.930 1.00 39.66 101 SER A CA 1
ATOM 777 C C . SER A 1 101 ? -16.627 -31.189 -30.397 1.00 39.66 101 SER A C 1
ATOM 779 O O . SER A 1 101 ? -17.681 -31.479 -29.835 1.00 39.66 101 SER A O 1
ATOM 781 N N . THR A 1 102 ? -15.605 -32.030 -30.535 1.00 42.78 102 THR A N 1
ATOM 782 C CA . THR A 1 102 ? -15.414 -33.267 -29.774 1.00 42.78 102 THR A CA 1
ATOM 783 C C . THR A 1 102 ? -14.934 -32.955 -28.347 1.00 42.78 102 THR A C 1
ATOM 785 O O . THR A 1 102 ? -14.178 -31.997 -28.149 1.00 42.78 102 THR A O 1
ATOM 788 N N . PRO A 1 103 ? -15.340 -33.745 -27.337 1.00 45.53 103 PRO A N 1
ATOM 789 C CA . PRO A 1 103 ? -14.938 -33.545 -25.949 1.00 45.53 103 PRO A CA 1
ATOM 790 C C . PRO A 1 103 ? -13.643 -34.312 -25.634 1.00 45.53 103 PRO A C 1
ATOM 792 O O . PRO A 1 103 ? -13.538 -35.489 -25.959 1.00 45.53 103 PRO A O 1
ATOM 795 N N . ALA A 1 104 ? -12.669 -33.684 -24.963 1.00 42.16 104 ALA A N 1
ATOM 796 C CA . ALA A 1 104 ? -11.723 -34.424 -24.113 1.00 42.16 104 ALA A CA 1
ATOM 797 C C . ALA A 1 104 ? -11.078 -33.551 -23.016 1.00 42.16 104 ALA A C 1
ATOM 799 O O . ALA A 1 104 ? -10.747 -32.384 -23.244 1.00 42.16 104 ALA A O 1
ATOM 800 N N . ALA A 1 105 ? -10.949 -34.212 -21.865 1.00 47.12 105 ALA A N 1
ATOM 801 C CA . ALA A 1 105 ? -10.410 -33.925 -20.534 1.00 47.12 105 ALA A CA 1
ATOM 802 C C . ALA A 1 105 ? -9.454 -32.731 -20.295 1.00 47.12 105 ALA A C 1
ATOM 804 O O . ALA A 1 105 ? -8.321 -32.719 -20.760 1.00 47.12 105 ALA A O 1
ATOM 805 N N . THR A 1 106 ? -9.875 -31.829 -19.397 1.00 49.66 106 THR A N 1
ATOM 806 C CA . THR A 1 106 ? -9.045 -30.862 -18.638 1.00 49.66 106 THR A CA 1
ATOM 807 C C . THR A 1 106 ? -9.279 -30.993 -17.119 1.00 49.66 106 THR A C 1
ATOM 809 O O . THR A 1 106 ? -9.320 -30.001 -16.390 1.00 49.66 106 THR A O 1
ATOM 812 N N . GLY A 1 107 ? -9.510 -32.214 -16.626 1.00 57.81 107 GLY A N 1
ATOM 813 C CA . GLY A 1 107 ? -10.023 -32.489 -15.272 1.00 57.81 107 GLY A CA 1
ATOM 814 C C . GLY A 1 107 ? -9.227 -31.888 -14.098 1.00 57.81 107 GLY A C 1
ATOM 815 O O . GLY A 1 107 ? -9.834 -31.186 -13.289 1.00 57.81 107 GLY A O 1
ATOM 816 N N . PRO A 1 108 ? -7.898 -32.092 -13.997 1.00 57.62 108 PRO A N 1
ATOM 817 C CA . PRO A 1 108 ? -7.140 -31.747 -12.786 1.00 57.62 108 PRO A CA 1
ATOM 818 C C . PRO A 1 108 ? -6.991 -30.237 -12.569 1.00 57.62 108 PRO A C 1
ATOM 820 O O . PRO A 1 108 ? -7.236 -29.728 -11.479 1.00 57.62 108 PRO A O 1
ATOM 823 N N . PHE A 1 109 ? -6.656 -29.501 -13.628 1.00 52.84 109 PHE A N 1
ATOM 824 C CA . PHE A 1 109 ? -6.474 -28.051 -13.571 1.00 52.84 109 PHE A CA 1
ATOM 825 C C . PHE A 1 109 ? -7.793 -27.315 -13.307 1.00 52.84 109 PHE A C 1
ATOM 827 O O . PHE A 1 109 ? -7.870 -26.427 -12.461 1.00 52.84 109 PHE A O 1
ATOM 834 N N . THR A 1 110 ? -8.865 -27.753 -13.976 1.00 59.00 110 THR A N 1
ATOM 835 C CA . THR A 1 110 ? -10.214 -27.215 -13.759 1.00 59.00 110 THR A CA 1
ATOM 836 C C . THR A 1 110 ? -10.646 -27.439 -12.308 1.00 59.00 110 THR A C 1
ATOM 838 O O . THR A 1 110 ? -11.130 -26.512 -11.662 1.00 59.00 110 THR A O 1
ATOM 841 N N . PHE A 1 111 ? -10.406 -28.640 -11.769 1.00 64.88 111 PHE A N 1
ATOM 842 C CA . PHE A 1 111 ? -10.673 -28.958 -10.369 1.00 64.88 111 PHE A CA 1
ATOM 843 C C . PHE A 1 111 ? -9.884 -28.059 -9.408 1.00 64.88 111 PHE A C 1
ATOM 845 O O . PHE A 1 111 ? -10.486 -27.467 -8.518 1.00 64.88 111 PHE A O 1
ATOM 852 N N . ALA A 1 112 ? -8.575 -27.884 -9.617 1.00 55.09 112 ALA A N 1
ATOM 853 C CA . ALA A 1 112 ? -7.730 -27.070 -8.745 1.00 55.09 112 ALA A CA 1
ATOM 854 C C . ALA A 1 112 ? -8.179 -25.600 -8.696 1.00 55.09 112 ALA A C 1
ATOM 856 O O . ALA A 1 112 ? -8.237 -24.997 -7.624 1.00 55.09 112 ALA A O 1
ATOM 857 N N . THR A 1 113 ? -8.581 -25.021 -9.829 1.00 57.75 113 THR A N 1
ATOM 858 C CA . THR A 1 113 ? -9.075 -23.639 -9.851 1.00 57.75 113 THR A CA 1
ATOM 859 C C . THR A 1 113 ? -10.466 -23.496 -9.243 1.00 57.75 113 THR A C 1
ATOM 861 O O . THR A 1 113 ? -10.711 -22.524 -8.529 1.00 57.75 113 THR A O 1
ATOM 864 N N . PHE A 1 114 ? -11.370 -24.460 -9.456 1.00 59.97 114 PHE A N 1
ATOM 865 C CA . PHE A 1 114 ? -12.654 -24.473 -8.750 1.00 59.97 114 PHE A CA 1
ATOM 866 C C . PHE A 1 114 ? -12.474 -24.685 -7.245 1.00 59.97 114 PHE A C 1
ATOM 868 O O . PHE A 1 114 ? -13.193 -24.057 -6.474 1.00 59.97 114 PHE A O 1
ATOM 875 N N . ALA A 1 115 ? -11.503 -25.488 -6.809 1.00 60.66 115 ALA A N 1
ATOM 876 C CA . ALA A 1 115 ? -11.176 -25.668 -5.398 1.00 60.66 115 ALA A CA 1
ATOM 877 C C . ALA A 1 115 ? -10.638 -24.370 -4.777 1.00 60.66 115 ALA A C 1
ATOM 879 O O . ALA A 1 115 ? -11.117 -23.958 -3.722 1.00 60.66 115 ALA A O 1
ATOM 880 N N . LEU A 1 116 ? -9.730 -23.666 -5.467 1.00 58.12 116 LEU A N 1
ATOM 881 C CA . LEU A 1 116 ? -9.236 -22.355 -5.033 1.00 58.12 116 LEU A CA 1
ATOM 882 C C . LEU A 1 116 ? -10.378 -21.339 -4.944 1.00 58.12 116 LEU A C 1
ATOM 884 O O . LEU A 1 116 ? -10.495 -20.638 -3.942 1.00 58.12 116 LEU A O 1
ATOM 888 N N . LEU A 1 117 ? -11.237 -21.269 -5.966 1.00 61.31 117 LEU A N 1
ATOM 889 C CA . LEU A 1 117 ? -12.386 -20.361 -5.995 1.00 61.31 117 LEU A CA 1
ATOM 890 C C . LEU A 1 117 ? -13.370 -20.664 -4.863 1.00 61.31 117 LEU A C 1
ATOM 892 O O . LEU A 1 117 ? -13.804 -19.756 -4.160 1.00 61.31 117 LEU A O 1
ATOM 896 N N . THR A 1 118 ? -13.688 -21.945 -4.677 1.00 63.41 118 THR A N 1
ATOM 897 C CA . THR A 1 118 ? -14.573 -22.414 -3.610 1.00 63.41 118 THR A CA 1
ATOM 898 C C . THR A 1 118 ? -13.984 -22.057 -2.257 1.00 63.41 118 THR A C 1
ATOM 900 O O . THR A 1 118 ? -14.713 -21.544 -1.423 1.00 63.41 118 THR A O 1
ATOM 903 N N . TYR A 1 119 ? -12.675 -22.215 -2.054 1.00 61.44 119 TYR A N 1
ATOM 904 C CA . TYR A 1 119 ? -12.006 -21.767 -0.836 1.00 61.44 119 TYR A CA 1
ATOM 905 C C . TYR A 1 119 ? -12.091 -20.246 -0.643 1.00 61.44 119 TYR A C 1
ATOM 907 O O . TYR A 1 119 ? -12.448 -19.781 0.436 1.00 61.44 119 TYR A O 1
ATOM 915 N N . GLY A 1 120 ? -11.838 -19.463 -1.696 1.00 57.59 120 GLY A N 1
ATOM 916 C CA . GLY A 1 120 ? -11.921 -18.001 -1.649 1.00 57.59 120 GLY A CA 1
ATOM 917 C C . GLY A 1 120 ? -13.323 -17.456 -1.355 1.00 57.59 120 GLY A C 1
ATOM 918 O O . GLY A 1 120 ? -13.436 -16.325 -0.896 1.00 57.59 120 GLY A O 1
ATOM 919 N N . ILE A 1 121 ? -14.378 -18.243 -1.593 1.00 58.25 121 ILE A N 1
ATOM 920 C CA . ILE A 1 121 ? -15.770 -17.900 -1.259 1.00 58.25 121 ILE A CA 1
ATOM 921 C C . ILE A 1 121 ? -16.164 -18.494 0.102 1.00 58.25 121 ILE A C 1
ATOM 923 O O . ILE A 1 121 ? -16.676 -17.789 0.969 1.00 58.25 121 ILE A O 1
ATOM 927 N N . ALA A 1 122 ? -15.922 -19.789 0.306 1.00 59.88 122 ALA A N 1
ATOM 928 C CA . ALA A 1 122 ? -16.328 -20.525 1.498 1.00 59.88 122 ALA A CA 1
ATOM 929 C C . ALA A 1 122 ? -15.551 -20.092 2.745 1.00 59.88 122 ALA A C 1
ATOM 931 O O . ALA A 1 122 ? -16.139 -20.052 3.818 1.00 59.88 122 ALA A O 1
ATOM 932 N N . GLY A 1 123 ? -14.272 -19.724 2.613 1.00 62.47 123 GLY A N 1
ATOM 933 C CA . GLY A 1 123 ? -13.443 -19.236 3.717 1.00 62.47 123 GLY A CA 1
ATOM 934 C C . GLY A 1 123 ? -14.022 -17.973 4.366 1.00 62.47 123 GLY A C 1
ATOM 935 O O . GLY A 1 123 ? -14.356 -18.015 5.549 1.00 62.47 123 GLY A O 1
ATOM 936 N N . PRO A 1 124 ? -14.231 -16.875 3.613 1.00 58.72 124 PRO A N 1
ATOM 937 C CA . PRO A 1 124 ? -14.865 -15.668 4.143 1.00 58.72 124 PRO A CA 1
ATOM 938 C C . PRO A 1 124 ? -16.291 -15.890 4.666 1.00 58.72 124 PRO A C 1
ATOM 940 O O . PRO A 1 124 ? -16.648 -15.333 5.700 1.00 58.72 124 PRO A O 1
ATOM 943 N N . VAL A 1 125 ? -17.101 -16.728 4.003 1.00 57.44 125 VAL A N 1
ATOM 944 C CA . VAL A 1 125 ? -18.468 -17.050 4.461 1.00 57.44 125 VAL A CA 1
ATOM 945 C C . VAL A 1 125 ? -18.449 -17.831 5.778 1.00 57.44 125 VAL A C 1
ATOM 947 O O . VAL A 1 125 ? -19.218 -17.515 6.684 1.00 57.44 125 VAL A O 1
ATOM 950 N N . ALA A 1 126 ? -17.565 -18.821 5.915 1.00 57.59 126 ALA A N 1
ATOM 951 C CA . ALA A 1 126 ? -17.396 -19.582 7.148 1.00 57.59 126 ALA A CA 1
ATOM 952 C C . ALA A 1 126 ? -16.865 -18.695 8.280 1.00 57.59 126 ALA A C 1
ATOM 954 O O . ALA A 1 126 ? -17.406 -18.737 9.380 1.00 57.59 126 ALA A O 1
ATOM 955 N N . ALA A 1 127 ? -15.878 -17.837 8.000 1.00 55.34 127 ALA A N 1
ATOM 956 C CA . ALA A 1 127 ? -15.364 -16.866 8.961 1.00 55.34 127 ALA A CA 1
ATOM 957 C C . ALA A 1 127 ? -16.464 -15.900 9.431 1.00 55.34 127 ALA A C 1
ATOM 959 O O . ALA A 1 127 ? -16.658 -15.734 10.633 1.00 55.34 127 ALA A O 1
ATOM 960 N N . GLY A 1 128 ? -17.247 -15.337 8.505 1.00 58.12 128 GLY A N 1
ATOM 961 C CA . GLY A 1 128 ? -18.384 -14.473 8.828 1.00 58.12 128 GLY A CA 1
ATOM 962 C C . GLY A 1 128 ? -19.465 -15.191 9.641 1.00 58.12 128 GLY A C 1
ATOM 963 O O . GLY A 1 128 ? -19.970 -14.645 10.617 1.00 58.12 128 GLY A O 1
ATOM 964 N N . TRP A 1 129 ? -19.788 -16.442 9.302 1.00 64.50 129 TRP A N 1
ATOM 965 C CA . TRP A 1 129 ? -20.733 -17.263 10.066 1.00 64.50 129 TRP A CA 1
ATOM 966 C C . TRP A 1 129 ? -20.228 -17.582 11.482 1.00 64.50 129 TRP A C 1
ATOM 968 O O . TRP A 1 129 ? -20.999 -17.521 12.441 1.00 64.50 129 TRP A O 1
ATOM 978 N N . MET A 1 130 ? -18.932 -17.877 11.627 1.00 56.28 130 MET A N 1
ATOM 979 C CA . MET A 1 130 ? -18.285 -18.114 12.921 1.00 56.28 130 MET A CA 1
ATOM 980 C C . MET A 1 130 ? -18.299 -16.854 13.793 1.00 56.28 130 MET A C 1
ATOM 982 O O . MET A 1 130 ? -18.665 -16.938 14.965 1.00 56.28 130 MET A O 1
ATOM 986 N N . MET A 1 131 ? -17.996 -15.688 13.213 1.00 56.41 131 MET A N 1
ATOM 987 C CA . MET A 1 131 ? -18.073 -14.396 13.903 1.00 56.41 131 MET A CA 1
ATOM 988 C C . MET A 1 131 ? -19.512 -14.034 14.294 1.00 56.41 131 MET A C 1
ATOM 990 O O . MET A 1 131 ? -19.739 -13.577 15.412 1.00 56.41 131 MET A O 1
ATOM 994 N N . ALA A 1 132 ? -20.504 -14.300 13.438 1.00 59.44 132 ALA A N 1
ATOM 995 C CA . ALA A 1 132 ? -21.910 -14.000 13.722 1.00 59.44 132 ALA A CA 1
ATOM 996 C C . ALA A 1 132 ? -22.508 -14.854 14.860 1.00 59.44 132 ALA A C 1
ATOM 998 O O . ALA A 1 132 ? -23.455 -14.434 15.522 1.00 59.44 132 ALA A O 1
ATOM 999 N N . ARG A 1 133 ? -21.953 -16.044 15.126 1.00 59.91 133 ARG A N 1
ATOM 1000 C CA . ARG A 1 133 ? -22.344 -16.908 16.257 1.00 59.91 133 ARG A CA 1
ATOM 1001 C C . ARG A 1 133 ? -21.615 -16.588 17.570 1.00 59.91 133 ARG A C 1
ATOM 1003 O O . ARG A 1 133 ? -21.816 -17.301 18.554 1.00 59.91 133 ARG A O 1
ATOM 1010 N N . SER A 1 134 ? -20.779 -15.546 17.607 1.00 48.41 134 SER A N 1
ATOM 1011 C CA . SER A 1 134 ? -19.784 -15.360 18.672 1.00 48.41 134 SER A CA 1
ATOM 1012 C C . SER A 1 134 ? -20.279 -14.903 20.048 1.00 48.41 134 SER A C 1
ATOM 1014 O O . SER A 1 134 ? -19.501 -14.900 20.993 1.00 48.41 134 SER A O 1
ATOM 1016 N N . GLY A 1 135 ? -21.571 -14.609 20.209 1.00 51.44 135 GLY A N 1
ATOM 1017 C CA . GLY A 1 135 ? -22.095 -14.035 21.455 1.00 51.44 135 GLY A CA 1
ATOM 1018 C C . GLY A 1 135 ? -22.256 -14.984 22.655 1.00 51.44 135 GLY A C 1
ATOM 1019 O O . GLY A 1 135 ? -22.459 -14.493 23.754 1.00 51.44 135 GLY A O 1
ATOM 1020 N N . SER A 1 136 ? -22.199 -16.313 22.490 1.00 54.94 136 SER A N 1
ATOM 1021 C CA . SER A 1 136 ? -22.295 -17.252 23.636 1.00 54.94 136 SER A CA 1
ATOM 1022 C C . SER A 1 136 ? -21.489 -18.545 23.495 1.00 54.94 136 SER A C 1
ATOM 1024 O O . SER A 1 136 ? -21.143 -19.172 24.490 1.00 54.94 136 SER A O 1
ATOM 1026 N N . ALA A 1 137 ? -21.144 -18.952 22.271 1.00 55.47 137 ALA A N 1
ATOM 1027 C CA . ALA A 1 137 ? -20.380 -20.178 22.028 1.00 55.47 137 ALA A CA 1
ATOM 1028 C C . ALA A 1 137 ? -18.859 -20.019 22.229 1.00 55.47 137 ALA A C 1
ATOM 1030 O O . ALA A 1 137 ? -18.125 -20.992 22.085 1.00 55.47 137 ALA A O 1
ATOM 1031 N N . TRP A 1 138 ? -18.377 -18.806 22.524 1.00 56.34 138 TRP A N 1
ATOM 1032 C CA . TRP A 1 138 ? -16.952 -18.465 22.474 1.00 56.34 138 TRP A CA 1
ATOM 1033 C C . TRP A 1 138 ? -16.350 -18.069 23.824 1.00 56.34 138 TRP A C 1
ATOM 1035 O O . TRP A 1 138 ? -15.186 -17.708 23.855 1.00 56.34 138 TRP A O 1
ATOM 1045 N N . GLU A 1 139 ? -17.067 -18.158 24.944 1.00 60.06 139 GLU A N 1
ATOM 1046 C CA . GLU A 1 139 ? -16.522 -17.798 26.270 1.00 60.06 139 GLU A CA 1
ATOM 1047 C C . GLU A 1 139 ? -15.723 -18.936 26.953 1.00 60.06 139 GLU A C 1
ATOM 1049 O O . GLU A 1 139 ? -15.310 -18.807 28.103 1.00 60.06 139 GLU A O 1
ATOM 1054 N N . GLY A 1 140 ? -15.472 -20.056 26.261 1.00 64.12 140 GLY A N 1
ATOM 1055 C CA . GLY A 1 140 ? -14.732 -21.207 26.797 1.00 64.12 140 GLY A CA 1
ATOM 1056 C C . GLY A 1 140 ? -13.211 -21.198 26.524 1.00 64.12 140 GLY A C 1
ATOM 1057 O O . GLY A 1 140 ? -12.761 -20.582 25.554 1.00 64.12 140 GLY A O 1
ATOM 1058 N N . PRO A 1 141 ? -12.407 -21.942 27.319 1.00 50.09 141 PRO A N 1
ATOM 1059 C CA . PRO A 1 141 ? -10.942 -22.059 27.179 1.00 50.09 141 PRO A CA 1
ATOM 1060 C C . PRO A 1 141 ? -10.452 -22.617 25.822 1.00 50.09 141 PRO A C 1
ATOM 1062 O O . PRO A 1 141 ? -9.278 -22.461 25.479 1.00 50.09 141 PRO A O 1
ATOM 1065 N N . ASP A 1 142 ? -11.352 -23.166 25.002 1.00 55.75 142 ASP A N 1
ATOM 1066 C CA . ASP A 1 142 ? -11.079 -23.686 23.652 1.00 55.75 142 ASP A CA 1
ATOM 1067 C C . ASP A 1 142 ? -10.962 -22.590 22.566 1.00 55.75 142 ASP A C 1
ATOM 1069 O O . ASP A 1 142 ? -10.755 -22.884 21.385 1.00 55.75 142 ASP A O 1
ATOM 1073 N N . GLN A 1 143 ? -11.058 -21.306 22.937 1.00 55.19 143 GLN A N 1
ATOM 1074 C CA . GLN A 1 143 ? -10.881 -20.168 22.021 1.00 55.19 143 GLN A CA 1
ATOM 1075 C C . GLN A 1 143 ? -9.532 -20.190 21.299 1.00 55.19 143 GLN A C 1
ATOM 1077 O O . GLN A 1 143 ? -9.458 -19.938 20.095 1.00 55.19 143 GLN A O 1
ATOM 1082 N N . SER A 1 144 ? -8.464 -20.506 22.033 1.00 50.88 144 SER A N 1
ATOM 1083 C CA . SER A 1 144 ? -7.115 -20.590 21.471 1.00 50.88 144 SER A CA 1
ATOM 1084 C C . SER A 1 144 ? -7.025 -21.684 20.406 1.00 50.88 144 SER A C 1
ATOM 1086 O O . SER A 1 144 ? -6.400 -21.483 19.369 1.00 50.88 144 SER A O 1
ATOM 1088 N N . THR A 1 145 ? -7.731 -22.797 20.606 1.00 57.47 145 THR A N 1
ATOM 1089 C CA . THR A 1 145 ? -7.799 -23.933 19.688 1.00 57.47 145 THR A CA 1
ATOM 1090 C C . THR A 1 145 ? -8.637 -23.605 18.459 1.00 57.47 145 THR A C 1
ATOM 1092 O O . THR A 1 145 ? -8.211 -23.891 17.347 1.00 57.47 145 THR A O 1
ATOM 1095 N N . ALA A 1 146 ? -9.786 -22.944 18.618 1.00 55.28 146 ALA A N 1
ATOM 1096 C CA . ALA A 1 146 ? -10.621 -22.523 17.493 1.00 55.28 146 ALA A CA 1
ATOM 1097 C C . ALA A 1 146 ? -9.925 -21.463 16.622 1.00 55.28 146 ALA A C 1
ATOM 1099 O O . ALA A 1 146 ? -9.956 -21.557 15.395 1.00 55.28 146 ALA A O 1
ATOM 1100 N N . ILE A 1 147 ? -9.242 -20.493 17.239 1.00 56.31 147 ILE A N 1
ATOM 1101 C CA . ILE A 1 147 ? -8.440 -19.485 16.533 1.00 56.31 147 ILE A CA 1
ATOM 1102 C C . ILE A 1 147 ? -7.230 -20.143 15.861 1.00 56.31 147 ILE A C 1
ATOM 1104 O O . ILE A 1 147 ? -6.977 -19.873 14.689 1.00 56.31 147 ILE A O 1
ATOM 1108 N N . ALA A 1 148 ? -6.525 -21.051 16.545 1.00 53.97 148 ALA A N 1
ATOM 1109 C CA . ALA A 1 148 ? -5.397 -21.785 15.974 1.00 53.97 148 ALA A CA 1
ATOM 1110 C C . ALA A 1 148 ? -5.819 -22.691 14.811 1.00 53.97 148 ALA A C 1
ATOM 1112 O O . ALA A 1 148 ? -5.132 -22.719 13.797 1.00 53.97 148 ALA A O 1
ATOM 1113 N N . VAL A 1 149 ? -6.960 -23.382 14.904 1.00 57.00 149 VAL A N 1
ATOM 1114 C CA . VAL A 1 149 ? -7.515 -24.203 13.817 1.00 57.00 149 VAL A CA 1
ATOM 1115 C C . VAL A 1 149 ? -7.974 -23.323 12.659 1.00 57.00 149 VAL A C 1
ATOM 1117 O O . VAL A 1 149 ? -7.695 -23.651 11.513 1.00 57.00 149 VAL A O 1
ATOM 1120 N N . SER A 1 150 ? -8.615 -22.183 12.923 1.00 53.09 150 SER A N 1
ATOM 1121 C CA . SER A 1 150 ? -9.056 -21.264 11.867 1.00 53.09 150 SER A CA 1
ATOM 1122 C C . SER A 1 150 ? -7.872 -20.588 11.162 1.00 53.09 150 SER A C 1
ATOM 1124 O O . SER A 1 150 ? -7.876 -20.467 9.940 1.00 53.09 150 SER A O 1
ATOM 1126 N N . LEU A 1 151 ? -6.805 -20.242 11.893 1.00 49.72 151 LEU A N 1
ATOM 1127 C CA . LEU A 1 151 ? -5.535 -19.777 11.323 1.00 49.72 151 LEU A CA 1
ATOM 1128 C C . LEU A 1 151 ? -4.806 -20.893 10.568 1.00 49.72 151 LEU A C 1
ATOM 1130 O O . LEU A 1 151 ? -4.318 -20.657 9.468 1.00 49.72 151 LEU A O 1
ATOM 1134 N N . ALA A 1 152 ? -4.759 -22.111 11.111 1.00 50.09 152 ALA A N 1
ATOM 1135 C CA . ALA A 1 152 ? -4.130 -23.255 10.459 1.00 50.09 152 ALA A CA 1
ATOM 1136 C C . ALA A 1 152 ? -4.864 -23.625 9.166 1.00 50.09 152 ALA A C 1
ATOM 1138 O O . ALA A 1 152 ? -4.230 -23.774 8.132 1.00 50.09 152 ALA A O 1
ATOM 1139 N N . VAL A 1 153 ? -6.195 -23.693 9.167 1.00 52.97 153 VAL A N 1
ATOM 1140 C CA . VAL A 1 153 ? -6.992 -23.915 7.952 1.00 52.97 153 VAL A CA 1
ATOM 1141 C C . VAL A 1 153 ? -6.867 -22.713 7.008 1.00 52.97 153 VAL A C 1
ATOM 1143 O O . VAL A 1 153 ? -6.643 -22.895 5.814 1.00 52.97 153 VAL A O 1
ATOM 1146 N N . GLY A 1 154 ? -6.924 -21.493 7.546 1.00 47.56 154 GLY A N 1
ATOM 1147 C CA . GLY A 1 154 ? -6.817 -20.233 6.813 1.00 47.56 154 GLY A CA 1
ATOM 1148 C C . GLY A 1 154 ? -5.487 -20.037 6.078 1.00 47.56 154 GLY A C 1
ATOM 1149 O O . GLY A 1 154 ? -5.461 -19.430 5.007 1.00 47.56 154 GLY A O 1
ATOM 1150 N N . LEU A 1 155 ? -4.391 -20.567 6.632 1.00 47.88 155 LEU A N 1
ATOM 1151 C CA . LEU A 1 155 ? -3.031 -20.436 6.101 1.00 47.88 155 LEU A CA 1
ATOM 1152 C C . LEU A 1 155 ? -2.546 -21.706 5.386 1.00 47.88 155 LEU A C 1
ATOM 1154 O O . LEU A 1 155 ? -1.954 -21.612 4.310 1.00 47.88 155 LEU A O 1
ATOM 1158 N N . MET A 1 156 ? -2.816 -22.898 5.929 1.00 47.34 156 MET A N 1
ATOM 1159 C CA . MET A 1 156 ? -2.348 -24.160 5.344 1.00 47.34 156 MET A CA 1
ATOM 1160 C C . MET A 1 156 ? -3.178 -24.600 4.144 1.00 47.34 156 MET A C 1
ATOM 1162 O O . MET A 1 156 ? -2.604 -25.127 3.196 1.00 47.34 156 MET A O 1
ATOM 1166 N N . LEU A 1 157 ? -4.498 -24.376 4.130 1.00 51.91 157 LEU A N 1
ATOM 1167 C CA . LEU A 1 157 ? -5.328 -24.778 2.992 1.00 51.91 157 LEU A CA 1
ATOM 1168 C C . LEU A 1 157 ? -4.982 -24.016 1.697 1.00 51.91 157 LEU A C 1
ATOM 1170 O O . LEU A 1 157 ? -4.828 -24.676 0.670 1.00 51.91 157 LEU A O 1
ATOM 1174 N N . PRO A 1 158 ? -4.778 -22.681 1.690 1.00 49.72 158 PRO A N 1
ATOM 1175 C CA . PRO A 1 158 ? -4.313 -22.000 0.487 1.00 49.72 158 PRO A CA 1
ATOM 1176 C C . PRO A 1 158 ? -2.891 -22.421 0.112 1.00 49.72 158 PRO A C 1
ATOM 1178 O O . PRO A 1 158 ? -2.622 -22.574 -1.075 1.00 49.72 158 PRO A O 1
ATOM 1181 N N . GLY A 1 159 ? -2.014 -22.700 1.085 1.00 46.00 159 GLY A N 1
ATOM 1182 C CA . GLY A 1 159 ? -0.696 -23.287 0.823 1.00 46.00 159 GLY A CA 1
ATOM 1183 C C . GLY A 1 159 ? -0.784 -24.641 0.105 1.00 46.00 159 GLY A C 1
ATOM 1184 O O . GLY A 1 159 ? -0.171 -24.825 -0.944 1.00 46.00 159 GLY A O 1
ATOM 1185 N N . LEU A 1 160 ? -1.613 -25.562 0.604 1.00 50.91 160 LEU A N 1
ATOM 1186 C CA . LEU A 1 160 ? -1.857 -26.878 0.001 1.00 50.91 160 LEU A CA 1
ATOM 1187 C C . LEU A 1 160 ? -2.523 -26.780 -1.375 1.00 50.91 160 LEU A C 1
ATOM 1189 O O . LEU A 1 160 ? -2.182 -27.546 -2.275 1.00 50.91 160 LEU A O 1
ATOM 1193 N N . LEU A 1 161 ? -3.445 -25.835 -1.566 1.00 51.78 161 LEU A N 1
ATOM 1194 C CA . LEU A 1 161 ? -4.089 -25.587 -2.857 1.00 51.78 161 LEU A CA 1
ATOM 1195 C C . LEU A 1 161 ? -3.104 -25.008 -3.878 1.00 51.78 161 LEU A C 1
ATOM 1197 O O . LEU A 1 161 ? -3.128 -25.428 -5.031 1.00 51.78 161 LEU A O 1
ATOM 1201 N N . ILE A 1 162 ? -2.204 -24.110 -3.467 1.00 51.41 162 ILE A N 1
ATOM 1202 C CA . ILE A 1 162 ? -1.121 -23.599 -4.320 1.00 51.41 162 ILE A CA 1
ATOM 1203 C C . ILE A 1 162 ? -0.171 -24.739 -4.706 1.00 51.41 162 ILE A C 1
ATOM 1205 O O . ILE A 1 162 ? 0.112 -24.908 -5.888 1.00 51.41 162 ILE A O 1
ATOM 1209 N N . VAL A 1 163 ? 0.254 -25.572 -3.750 1.00 47.78 163 VAL A N 1
ATOM 1210 C CA . VAL A 1 163 ? 1.085 -26.760 -4.026 1.00 47.78 163 VAL A CA 1
ATOM 1211 C C . VAL A 1 163 ? 0.367 -27.730 -4.969 1.00 47.78 163 VAL A C 1
ATOM 1213 O O . VAL A 1 163 ? 0.970 -28.226 -5.914 1.00 47.78 163 VAL A O 1
ATOM 1216 N N . SER A 1 164 ? -0.937 -27.947 -4.782 1.00 48.25 164 SER A N 1
ATOM 1217 C CA . SER A 1 164 ? -1.745 -28.799 -5.664 1.00 48.25 164 SER A CA 1
ATOM 1218 C C . SER A 1 164 ? -1.852 -28.231 -7.080 1.00 48.25 164 SER A C 1
ATOM 1220 O O . SER A 1 164 ? -1.799 -28.992 -8.039 1.00 48.25 164 SER A O 1
ATOM 1222 N N . VAL A 1 165 ? -1.966 -26.905 -7.232 1.00 50.91 165 VAL A N 1
ATOM 1223 C CA . VAL A 1 165 ? -1.921 -26.238 -8.543 1.00 50.91 165 VAL A CA 1
ATOM 1224 C C . VAL A 1 165 ? -0.556 -26.438 -9.197 1.00 50.91 165 VAL A C 1
ATOM 1226 O O . VAL A 1 165 ? -0.520 -26.782 -10.372 1.00 50.91 165 VAL A O 1
ATOM 1229 N N . VAL A 1 166 ? 0.539 -26.291 -8.442 1.00 48.56 166 VAL A N 1
ATOM 1230 C CA . VAL A 1 166 ? 1.912 -26.486 -8.939 1.00 48.56 166 VAL A CA 1
ATOM 1231 C C . VAL A 1 166 ? 2.155 -27.935 -9.377 1.00 48.56 166 VAL A C 1
ATOM 1233 O O . VAL A 1 166 ? 2.713 -28.156 -10.448 1.00 48.56 166 VAL A O 1
ATOM 1236 N N . ILE A 1 167 ? 1.686 -28.924 -8.612 1.00 50.47 167 ILE A N 1
ATOM 1237 C CA . ILE A 1 167 ? 1.792 -30.350 -8.970 1.00 50.47 167 ILE A CA 1
ATOM 1238 C C . ILE A 1 167 ? 0.884 -30.698 -10.161 1.00 50.47 167 ILE A C 1
ATOM 1240 O O . ILE A 1 167 ? 1.234 -31.535 -10.987 1.00 50.47 167 ILE A O 1
ATOM 1244 N N . ALA A 1 168 ? -0.288 -30.065 -10.265 1.00 48.16 168 ALA A N 1
ATOM 1245 C CA . ALA A 1 168 ? -1.227 -30.297 -11.361 1.00 48.16 168 ALA A CA 1
ATOM 1246 C C . ALA A 1 168 ? -0.823 -29.603 -12.672 1.00 48.16 168 ALA A C 1
ATOM 1248 O O . ALA A 1 168 ? -1.413 -29.905 -13.715 1.00 48.16 168 ALA A O 1
ATOM 1249 N N . THR A 1 169 ? 0.143 -28.678 -12.645 1.00 43.97 169 THR A N 1
ATOM 1250 C CA . THR A 1 169 ? 0.734 -28.121 -13.865 1.00 43.97 169 THR A CA 1
ATOM 1251 C C . THR A 1 169 ? 1.501 -29.232 -14.584 1.00 43.97 169 THR A C 1
ATOM 1253 O O . THR A 1 169 ? 2.448 -29.766 -14.011 1.00 43.97 169 THR A O 1
ATOM 1256 N N . PRO A 1 170 ? 1.105 -29.622 -15.810 1.00 41.78 170 PRO A N 1
ATOM 1257 C CA . PRO A 1 170 ? 1.789 -30.686 -16.528 1.00 41.78 170 PRO A CA 1
ATOM 1258 C C . PRO A 1 170 ? 3.253 -30.305 -16.740 1.00 41.78 170 PRO A C 1
ATOM 1260 O O . PRO A 1 170 ? 3.561 -29.187 -17.161 1.00 41.78 170 PRO A O 1
ATOM 1263 N N . GLU A 1 171 ? 4.138 -31.249 -16.438 1.00 38.69 171 GLU A N 1
ATOM 1264 C CA . GLU A 1 171 ? 5.572 -31.106 -16.639 1.00 38.69 171 GLU A CA 1
ATOM 1265 C C . GLU A 1 171 ? 5.828 -30.799 -18.120 1.00 38.69 171 GLU A C 1
ATOM 1267 O O . GLU A 1 171 ? 5.334 -31.496 -19.015 1.00 38.69 171 GLU A O 1
ATOM 1272 N N . ILE A 1 172 ? 6.540 -29.703 -18.392 1.00 41.53 172 ILE A N 1
ATOM 1273 C CA . ILE A 1 172 ? 6.918 -29.341 -19.756 1.00 41.53 172 ILE A CA 1
ATOM 1274 C C . ILE A 1 172 ? 7.948 -30.378 -20.187 1.00 41.53 172 ILE A C 1
ATOM 1276 O O . ILE A 1 172 ? 9.129 -30.241 -19.884 1.00 41.53 172 ILE A O 1
ATOM 1280 N N . VAL A 1 173 ? 7.492 -31.435 -20.861 1.00 44.97 173 VAL A N 1
ATOM 1281 C CA . VAL A 1 173 ? 8.382 -32.447 -21.429 1.00 44.97 173 VAL A CA 1
ATOM 1282 C C . VAL A 1 173 ? 9.296 -31.718 -22.415 1.00 44.97 173 VAL A C 1
ATOM 1284 O O . VAL A 1 173 ? 8.786 -31.173 -23.406 1.00 44.97 173 VAL A O 1
ATOM 1287 N N . PRO A 1 174 ? 10.616 -31.644 -22.154 1.00 42.19 174 PRO A N 1
ATOM 1288 C CA . PRO A 1 174 ? 11.528 -31.026 -23.096 1.00 42.19 174 PRO A CA 1
ATOM 1289 C C . PRO A 1 174 ? 11.377 -31.760 -24.432 1.00 42.19 174 PRO A C 1
ATOM 1291 O O . PRO A 1 174 ? 11.222 -32.987 -24.448 1.00 42.19 174 PRO A O 1
ATOM 1294 N N . PRO A 1 175 ? 11.335 -31.034 -25.562 1.00 46.22 175 PRO A N 1
ATOM 1295 C CA . PRO A 1 175 ? 11.223 -31.674 -26.858 1.00 46.22 175 PRO A CA 1
ATOM 1296 C C . PRO A 1 175 ? 12.361 -32.681 -26.976 1.00 46.22 175 PRO A C 1
ATOM 1298 O O . PRO A 1 175 ? 13.515 -32.307 -26.784 1.00 46.22 175 PRO A O 1
ATOM 1301 N N . LEU A 1 176 ? 12.010 -33.943 -27.253 1.00 52.38 176 LEU A N 1
ATOM 1302 C CA . LEU A 1 176 ? 12.972 -34.998 -27.548 1.00 52.38 176 LEU A CA 1
ATOM 1303 C C . LEU A 1 176 ? 13.979 -34.426 -28.535 1.00 52.38 176 LEU A C 1
ATOM 1305 O O . LEU A 1 176 ? 13.614 -34.082 -29.666 1.00 52.38 176 LEU A O 1
ATOM 1309 N N . GLU A 1 177 ? 15.200 -34.253 -28.040 1.00 46.75 177 GLU A N 1
ATOM 1310 C CA . GLU A 1 177 ? 16.349 -33.797 -28.791 1.00 46.75 177 GLU A CA 1
ATOM 1311 C C . GLU A 1 177 ? 16.370 -34.631 -30.069 1.00 46.75 177 GLU A C 1
ATOM 1313 O O . GLU A 1 177 ? 16.447 -35.862 -30.022 1.00 46.75 177 GLU A O 1
ATOM 1318 N N . GLN A 1 178 ? 16.128 -33.980 -31.212 1.00 52.03 178 GLN A N 1
ATOM 1319 C CA . GLN A 1 178 ? 16.207 -34.661 -32.494 1.00 52.03 178 GLN A CA 1
ATOM 1320 C C . GLN A 1 178 ? 17.625 -35.193 -32.580 1.00 52.03 178 GLN A C 1
ATOM 1322 O O . GLN A 1 178 ? 18.557 -34.403 -32.712 1.00 52.03 178 GLN A O 1
ATOM 1327 N N . GLN A 1 179 ? 17.757 -36.516 -32.446 1.00 47.28 179 GLN A N 1
ATOM 1328 C CA . GLN A 1 179 ? 19.032 -37.208 -32.485 1.00 47.28 179 GLN A CA 1
ATOM 1329 C C . GLN A 1 179 ? 19.844 -36.659 -33.665 1.00 47.28 179 GLN A C 1
ATOM 1331 O O . GLN A 1 179 ? 19.393 -36.778 -34.815 1.00 47.28 179 GLN A O 1
ATOM 1336 N N . PRO A 1 180 ? 21.000 -36.025 -33.400 1.00 47.16 180 PRO A N 1
ATOM 1337 C CA . PRO A 1 180 ? 21.877 -35.530 -34.443 1.00 47.16 180 PRO A CA 1
ATOM 1338 C C . PRO A 1 180 ? 22.407 -36.754 -35.186 1.00 47.16 180 PRO A C 1
ATOM 1340 O O . PRO A 1 180 ? 23.295 -37.453 -34.712 1.00 47.16 180 PRO A O 1
ATOM 1343 N N . GLY A 1 181 ? 21.776 -37.084 -36.310 1.00 55.62 181 GLY A N 1
ATOM 1344 C CA . GLY A 1 181 ? 22.103 -38.301 -37.044 1.00 55.62 181 GLY A CA 1
ATOM 1345 C C . GLY A 1 181 ? 20.980 -38.904 -37.868 1.00 55.62 181 GLY A C 1
ATOM 1346 O O . GLY A 1 181 ? 21.259 -39.844 -38.600 1.00 55.62 181 GLY A O 1
ATOM 1347 N N . GLN A 1 182 ? 19.742 -38.397 -37.819 1.00 50.22 182 GLN A N 1
ATOM 1348 C CA . GLN A 1 182 ? 18.743 -38.822 -38.801 1.00 50.22 182 GLN A CA 1
ATOM 1349 C C . GLN A 1 182 ? 19.033 -38.098 -40.130 1.00 50.22 182 GLN A C 1
ATOM 1351 O O . GLN A 1 182 ? 18.809 -36.887 -40.214 1.00 50.22 182 GLN A O 1
ATOM 1356 N N . PRO A 1 183 ? 19.586 -38.782 -41.154 1.00 54.16 183 PRO A N 1
ATOM 1357 C CA . PRO A 1 183 ? 19.942 -38.141 -42.407 1.00 54.16 183 PRO A CA 1
ATOM 1358 C C . PRO A 1 183 ? 18.668 -37.586 -43.029 1.00 54.16 183 PRO A C 1
ATOM 1360 O O . PRO A 1 183 ? 17.704 -38.320 -43.255 1.00 54.16 183 PRO A O 1
ATOM 1363 N N . SER A 1 184 ? 18.665 -36.280 -43.287 1.00 54.78 184 SER A N 1
ATOM 1364 C CA . SER A 1 184 ? 17.664 -35.618 -44.111 1.00 54.78 184 SER A CA 1
ATOM 1365 C C . SER A 1 184 ? 17.624 -36.330 -45.457 1.00 54.78 184 SER A C 1
ATOM 1367 O O . SER A 1 184 ? 18.441 -36.059 -46.336 1.00 54.78 184 SER A O 1
ATOM 1369 N N . GLY A 1 185 ? 16.704 -37.288 -45.591 1.00 55.53 185 GLY A N 1
ATOM 1370 C CA . GLY A 1 185 ? 16.395 -37.939 -46.848 1.00 55.53 185 GLY A CA 1
ATOM 1371 C C . GLY A 1 185 ? 16.098 -36.839 -47.850 1.00 55.53 185 GLY A C 1
ATOM 1372 O O . GLY A 1 185 ? 15.106 -36.122 -47.727 1.00 55.53 185 GLY A O 1
ATOM 1373 N N . ARG A 1 186 ? 17.032 -36.654 -48.779 1.00 51.38 186 ARG A N 1
ATOM 1374 C CA . ARG A 1 186 ? 16.970 -35.691 -49.866 1.00 51.38 186 ARG A CA 1
ATOM 1375 C C . ARG A 1 186 ? 15.789 -36.106 -50.737 1.00 51.38 186 ARG A C 1
ATOM 1377 O O . ARG A 1 186 ? 15.937 -36.935 -51.625 1.00 51.38 186 ARG A O 1
ATOM 1384 N N . LEU A 1 187 ? 14.604 -35.586 -50.423 1.00 52.62 187 LEU A N 1
ATOM 1385 C CA . LEU A 1 187 ? 13.444 -35.656 -51.298 1.00 52.62 187 LEU A CA 1
ATOM 1386 C C . LEU A 1 187 ? 13.823 -34.882 -52.556 1.00 52.62 187 LEU A C 1
ATOM 1388 O O . LEU A 1 187 ? 13.825 -33.651 -52.572 1.00 52.62 187 LEU A O 1
ATOM 1392 N N . THR A 1 188 ? 14.234 -35.617 -53.585 1.00 60.84 188 THR A N 1
ATOM 1393 C CA . THR A 1 188 ? 14.301 -35.106 -54.947 1.00 60.84 188 THR A CA 1
ATOM 1394 C C . THR A 1 188 ? 12.924 -34.543 -55.287 1.00 60.84 188 THR A C 1
ATOM 1396 O O . THR A 1 188 ? 11.938 -35.270 -55.145 1.00 60.84 188 THR A O 1
ATOM 1399 N N . PRO A 1 189 ? 12.830 -33.260 -55.667 1.00 53.44 189 PRO A N 1
ATOM 1400 C CA . PRO A 1 189 ? 11.563 -32.657 -56.036 1.00 53.44 189 PRO A CA 1
ATOM 1401 C C . PRO A 1 189 ? 11.046 -33.371 -57.284 1.00 53.44 189 PRO A C 1
ATOM 1403 O O . PRO A 1 189 ? 11.689 -33.327 -58.328 1.00 53.44 189 PRO A O 1
ATOM 1406 N N . ASP A 1 190 ? 9.918 -34.065 -57.153 1.00 56.41 190 ASP A N 1
ATOM 1407 C CA . ASP A 1 190 ? 9.173 -34.595 -58.290 1.00 56.41 190 ASP A CA 1
ATOM 1408 C C . ASP A 1 190 ? 8.520 -33.404 -59.019 1.00 56.41 190 ASP A C 1
ATOM 1410 O O . ASP A 1 190 ? 7.679 -32.718 -58.427 1.00 56.41 190 ASP A O 1
ATOM 1414 N N . PRO A 1 191 ? 8.917 -33.100 -60.268 1.00 65.12 191 PRO A N 1
ATOM 1415 C CA . PRO A 1 191 ? 8.444 -31.927 -60.996 1.00 65.12 191 PRO A CA 1
ATOM 1416 C C . PRO A 1 191 ? 7.019 -32.078 -61.554 1.00 65.12 191 PRO A C 1
ATOM 1418 O O . PRO A 1 191 ? 6.555 -31.181 -62.254 1.00 65.12 191 PRO A O 1
ATOM 1421 N N . THR A 1 192 ? 6.314 -33.181 -61.282 1.00 62.22 192 THR A N 1
ATOM 1422 C CA . THR A 1 192 ? 5.031 -33.474 -61.946 1.00 62.22 192 THR A CA 1
ATOM 1423 C C . THR A 1 192 ? 3.776 -33.258 -61.099 1.00 62.22 192 THR A C 1
ATOM 1425 O O . THR A 1 192 ? 2.668 -33.401 -61.616 1.00 62.22 192 THR A O 1
ATOM 1428 N N . LEU A 1 193 ? 3.894 -32.850 -59.830 1.00 55.06 193 LEU A N 1
ATOM 1429 C CA . LEU A 1 193 ? 2.720 -32.642 -58.977 1.00 55.06 193 LEU A CA 1
ATOM 1430 C C . LEU A 1 193 ? 2.236 -31.177 -58.987 1.00 55.06 193 LEU A C 1
ATOM 1432 O O . LEU A 1 193 ? 2.975 -30.283 -58.569 1.00 55.06 193 LEU A O 1
ATOM 1436 N N . PRO A 1 194 ? 0.986 -30.904 -59.414 1.00 51.91 194 PRO A N 1
ATOM 1437 C CA . PRO A 1 194 ? 0.416 -29.564 -59.381 1.00 51.91 194 PRO A CA 1
ATOM 1438 C C . PRO A 1 194 ? 0.298 -29.048 -57.939 1.00 51.91 194 PRO A C 1
ATOM 1440 O O . PRO A 1 194 ? -0.194 -29.730 -57.040 1.00 51.91 194 PRO A O 1
ATOM 1443 N N . HIS A 1 195 ? 0.759 -27.811 -57.749 1.00 52.97 195 HIS A N 1
ATOM 1444 C CA . HIS A 1 195 ? 0.774 -27.034 -56.511 1.00 52.97 195 HIS A CA 1
ATOM 1445 C C . HIS A 1 195 ? -0.598 -26.938 -55.820 1.00 52.97 195 HIS A C 1
ATOM 1447 O O . HIS A 1 195 ? -1.298 -25.938 -55.947 1.00 52.97 195 HIS A O 1
ATOM 1453 N N . VAL A 1 196 ? -0.965 -27.924 -55.005 1.00 57.19 196 VAL A N 1
ATOM 1454 C CA . VAL A 1 196 ? -1.997 -27.748 -53.975 1.00 57.19 196 VAL A CA 1
ATOM 1455 C C . VAL A 1 196 ? -1.512 -28.395 -52.689 1.00 57.19 196 VAL A C 1
ATOM 1457 O O . VAL A 1 196 ? -1.808 -29.537 -52.360 1.00 57.19 196 VAL A O 1
ATOM 1460 N N . GLY A 1 197 ? -0.729 -27.631 -51.943 1.00 46.03 197 GLY A N 1
ATOM 1461 C CA . GLY A 1 197 ? -0.302 -28.010 -50.613 1.00 46.03 197 GLY A CA 1
ATOM 1462 C C . GLY A 1 197 ? -0.039 -26.751 -49.827 1.00 46.03 197 GLY A C 1
ATOM 1463 O O . GLY A 1 197 ? 1.088 -26.270 -49.796 1.00 46.03 197 GLY A O 1
ATOM 1464 N N . VAL A 1 198 ? -1.083 -26.211 -49.195 1.00 55.91 198 VAL A N 1
ATOM 1465 C CA . VAL A 1 198 ? -0.929 -25.305 -48.057 1.00 55.91 198 VAL A CA 1
ATOM 1466 C C . VAL A 1 198 ? -0.091 -26.074 -47.046 1.00 55.91 198 VAL A C 1
ATOM 1468 O O . VAL A 1 198 ? -0.606 -26.907 -46.298 1.00 55.91 198 VAL A O 1
ATOM 1471 N N . VAL A 1 199 ? 1.225 -25.857 -47.083 1.00 53.66 199 VAL A N 1
ATOM 1472 C CA . VAL A 1 199 ? 2.155 -26.366 -46.087 1.00 53.66 199 VAL A CA 1
ATOM 1473 C C . VAL A 1 199 ? 1.722 -25.701 -44.799 1.00 53.66 199 VAL A C 1
ATOM 1475 O O . VAL A 1 199 ? 2.072 -24.561 -44.500 1.00 53.66 199 VAL A O 1
ATOM 1478 N N . LYS A 1 200 ? 0.881 -26.417 -44.056 1.00 51.62 200 LYS A N 1
ATOM 1479 C CA . LYS A 1 200 ? 0.494 -26.113 -42.692 1.00 51.62 200 LYS A CA 1
ATOM 1480 C C . LYS A 1 200 ? 1.787 -26.232 -41.897 1.00 51.62 200 LYS A C 1
ATOM 1482 O O . LYS A 1 200 ? 2.080 -27.297 -41.356 1.00 51.62 200 LYS A O 1
ATOM 1487 N N . ARG A 1 201 ? 2.604 -25.167 -41.913 1.00 52.75 201 ARG A N 1
ATOM 1488 C CA . ARG A 1 201 ? 3.752 -24.978 -41.027 1.00 52.75 201 ARG A CA 1
ATOM 1489 C C . ARG A 1 201 ? 3.186 -25.178 -39.637 1.00 52.75 201 ARG A C 1
ATOM 1491 O O . ARG A 1 201 ? 2.537 -24.301 -39.076 1.00 52.75 201 ARG A O 1
ATOM 1498 N N . ARG A 1 202 ? 3.349 -26.393 -39.123 1.00 51.62 202 ARG A N 1
ATOM 1499 C CA . ARG A 1 202 ? 3.147 -26.707 -37.724 1.00 51.62 202 ARG A CA 1
ATOM 1500 C C . ARG A 1 202 ? 4.171 -25.815 -37.048 1.00 51.62 202 ARG A C 1
ATOM 1502 O O . ARG A 1 202 ? 5.360 -26.112 -37.101 1.00 51.62 202 ARG A O 1
ATOM 1509 N N . THR A 1 203 ? 3.724 -24.688 -36.510 1.00 52.16 203 THR A N 1
ATOM 1510 C CA . THR A 1 203 ? 4.467 -23.876 -35.557 1.00 52.16 203 THR A CA 1
ATOM 1511 C C . THR A 1 203 ? 4.707 -24.769 -34.343 1.00 52.16 203 THR A C 1
ATOM 1513 O O . THR A 1 203 ? 4.026 -24.690 -33.325 1.00 52.16 203 THR A O 1
ATOM 1516 N N . ARG A 1 204 ? 5.665 -25.701 -34.472 1.00 49.81 204 ARG A N 1
ATOM 1517 C CA . ARG A 1 204 ? 6.454 -26.180 -33.348 1.00 49.81 204 ARG A CA 1
ATOM 1518 C C . ARG A 1 204 ? 7.031 -24.892 -32.794 1.00 49.81 204 ARG A C 1
ATOM 1520 O O . ARG A 1 204 ? 7.965 -24.346 -33.372 1.00 49.81 204 ARG A O 1
ATOM 1527 N N . ARG A 1 205 ? 6.392 -24.355 -31.754 1.00 50.44 205 ARG A N 1
ATOM 1528 C CA . ARG A 1 205 ? 7.008 -23.371 -30.877 1.00 50.44 205 ARG A CA 1
ATOM 1529 C C . ARG A 1 205 ? 8.220 -24.090 -30.310 1.00 50.44 205 ARG A C 1
ATOM 1531 O O . ARG A 1 205 ? 8.114 -24.823 -29.334 1.00 50.44 205 ARG A O 1
ATOM 1538 N N . VAL A 1 206 ? 9.334 -23.983 -31.026 1.00 58.44 206 VAL A N 1
ATOM 1539 C CA . VAL A 1 206 ? 10.652 -24.173 -30.452 1.00 58.44 206 VAL A CA 1
ATOM 1540 C C . VAL A 1 206 ? 10.632 -23.195 -29.295 1.00 58.44 206 VAL A C 1
ATOM 1542 O O . VAL A 1 206 ? 10.477 -21.994 -29.519 1.00 58.44 206 VAL A O 1
ATOM 1545 N N . LEU A 1 207 ? 10.589 -23.723 -28.070 1.00 59.00 207 LEU A N 1
ATOM 1546 C CA . LEU A 1 207 ? 10.804 -22.923 -26.876 1.00 59.00 207 LEU A CA 1
ATOM 1547 C C . LEU A 1 207 ? 12.034 -22.089 -27.197 1.00 59.00 207 LEU A C 1
ATOM 1549 O O . LEU A 1 207 ? 13.088 -22.668 -27.458 1.00 59.00 207 LEU A O 1
ATOM 1553 N N . GLN A 1 208 ? 11.855 -20.770 -27.323 1.00 70.88 208 GLN A N 1
ATOM 1554 C CA . GLN A 1 208 ? 12.969 -19.873 -27.583 1.00 70.88 208 GLN A CA 1
ATOM 1555 C C . GLN A 1 208 ? 14.034 -20.248 -26.551 1.00 70.88 208 GLN A C 1
ATOM 1557 O O . GLN A 1 208 ? 13.686 -20.255 -25.360 1.00 70.88 208 GLN A O 1
ATOM 1562 N N . PRO A 1 209 ? 15.227 -20.700 -26.989 1.00 78.38 209 PRO A N 1
ATOM 1563 C CA . PRO A 1 209 ? 16.234 -21.209 -26.074 1.00 78.38 209 PRO A CA 1
ATOM 1564 C C . PRO A 1 209 ? 16.432 -20.172 -24.976 1.00 78.38 209 PRO A C 1
ATOM 1566 O O . PRO A 1 209 ? 16.413 -18.969 -25.251 1.00 78.38 209 PRO A O 1
ATOM 1569 N N . LEU A 1 210 ? 16.494 -20.639 -23.727 1.00 82.06 210 LEU A N 1
ATOM 1570 C CA . LEU A 1 210 ? 16.581 -19.767 -22.564 1.00 82.06 210 LEU A CA 1
ATOM 1571 C C . LEU A 1 210 ? 17.980 -19.154 -22.512 1.00 82.06 210 LEU A C 1
ATOM 1573 O O . LEU A 1 210 ? 18.849 -19.621 -21.784 1.00 82.06 210 LEU A O 1
ATOM 1577 N N . ASP A 1 211 ? 18.191 -18.137 -23.334 1.00 91.00 211 ASP A N 1
ATOM 1578 C CA . ASP A 1 211 ? 19.384 -17.316 -23.301 1.00 91.00 211 ASP A CA 1
ATOM 1579 C C . ASP A 1 211 ? 19.282 -16.280 -22.173 1.00 91.00 211 ASP A C 1
ATOM 1581 O O . ASP A 1 211 ? 18.183 -15.919 -21.728 1.00 91.00 211 ASP A O 1
ATOM 1585 N N . HIS A 1 212 ? 20.433 -15.798 -21.712 1.00 85.00 212 HIS A N 1
ATOM 1586 C CA . HIS A 1 212 ? 20.558 -14.822 -20.637 1.00 85.00 212 HIS A CA 1
ATOM 1587 C C . HIS A 1 212 ? 19.706 -13.572 -20.902 1.00 85.00 212 HIS A C 1
ATOM 1589 O O . HIS A 1 212 ? 18.972 -13.131 -20.017 1.00 85.00 212 HIS A O 1
ATOM 1595 N N . GLU A 1 213 ? 19.727 -13.044 -22.130 1.00 86.81 213 GLU A N 1
ATOM 1596 C CA . GLU A 1 213 ? 18.930 -11.872 -22.513 1.00 86.81 213 GLU A CA 1
ATOM 1597 C C . GLU A 1 213 ? 17.424 -12.150 -22.457 1.00 86.81 213 GLU A C 1
ATOM 1599 O O . GLU A 1 213 ? 16.660 -11.340 -21.933 1.00 86.81 213 GLU A O 1
ATOM 1604 N N . THR A 1 214 ? 16.994 -13.330 -22.917 1.00 86.06 214 THR A N 1
ATOM 1605 C CA . THR A 1 214 ? 15.576 -13.723 -22.903 1.00 86.06 214 THR A CA 1
ATOM 1606 C C . THR A 1 214 ? 15.068 -13.913 -21.472 1.00 86.06 214 THR A C 1
ATOM 1608 O O . THR A 1 214 ? 13.950 -13.506 -21.149 1.00 86.06 214 THR A O 1
ATOM 1611 N N . LEU A 1 215 ? 15.875 -14.514 -20.591 1.00 81.81 215 LEU A N 1
ATOM 1612 C CA . LEU A 1 215 ? 15.532 -14.658 -19.175 1.00 81.81 215 LEU A CA 1
ATOM 1613 C C . LEU A 1 215 ? 15.455 -13.291 -18.484 1.00 81.81 215 LEU A C 1
ATOM 1615 O O . LEU A 1 215 ? 14.487 -13.023 -17.768 1.00 81.81 215 LEU A O 1
ATOM 1619 N N . LEU A 1 216 ? 16.439 -12.420 -18.728 1.00 78.12 216 LEU A N 1
ATOM 1620 C CA . LEU A 1 216 ? 16.477 -11.072 -18.171 1.00 78.12 216 LEU A CA 1
ATOM 1621 C C . LEU A 1 216 ? 15.251 -10.266 -18.613 1.00 78.12 216 LEU A C 1
ATOM 1623 O O . LEU A 1 216 ? 14.547 -9.719 -17.764 1.00 78.12 216 LEU A O 1
ATOM 1627 N N . GLN A 1 217 ? 14.940 -10.263 -19.909 1.00 86.12 217 GLN A N 1
ATOM 1628 C CA . GLN A 1 217 ? 13.781 -9.566 -20.458 1.00 86.12 217 GLN A CA 1
ATOM 1629 C C . GLN A 1 217 ? 12.473 -10.051 -19.820 1.00 86.12 217 GLN A C 1
ATOM 1631 O O . GLN A 1 217 ? 11.722 -9.245 -19.270 1.00 86.12 217 GLN A O 1
ATOM 1636 N N . ARG A 1 218 ? 12.229 -11.369 -19.795 1.00 83.81 218 ARG A N 1
ATOM 1637 C CA . ARG A 1 218 ? 11.014 -11.936 -19.180 1.00 83.81 218 ARG A CA 1
ATOM 1638 C C . ARG A 1 218 ? 10.910 -11.607 -17.694 1.00 83.81 218 ARG A C 1
ATOM 1640 O O . ARG A 1 218 ? 9.817 -11.333 -17.203 1.00 83.81 218 ARG A O 1
ATOM 1647 N N . SER A 1 219 ? 12.033 -11.617 -16.973 1.00 77.00 219 SER A N 1
ATOM 1648 C CA . SER A 1 219 ? 12.048 -11.272 -15.548 1.00 77.00 219 SER A CA 1
ATOM 1649 C C . SER A 1 219 ? 11.647 -9.815 -15.303 1.00 77.00 219 SER A C 1
ATOM 1651 O O . SER A 1 219 ? 10.900 -9.538 -14.367 1.00 77.00 219 SER A O 1
ATOM 1653 N N . ILE A 1 220 ? 12.084 -8.898 -16.173 1.00 82.56 220 ILE A N 1
ATOM 1654 C CA . ILE A 1 220 ? 11.774 -7.468 -16.088 1.00 82.56 220 ILE A CA 1
ATOM 1655 C C . ILE A 1 220 ? 10.318 -7.190 -16.483 1.00 82.56 220 ILE A C 1
ATOM 1657 O O . ILE A 1 220 ? 9.685 -6.323 -15.885 1.00 82.56 220 ILE A O 1
ATOM 1661 N N . GLU A 1 221 ? 9.777 -7.916 -17.461 1.00 84.56 221 GLU A N 1
ATOM 1662 C CA . GLU A 1 221 ? 8.405 -7.726 -17.947 1.00 84.56 221 GLU A CA 1
ATOM 1663 C C . GLU A 1 221 ? 7.349 -8.272 -16.973 1.00 84.56 221 GLU A C 1
ATOM 1665 O O . GLU A 1 221 ? 6.360 -7.597 -16.691 1.00 84.56 221 GLU A O 1
ATOM 1670 N N . ILE A 1 222 ? 7.564 -9.465 -16.409 1.00 81.12 222 ILE A N 1
ATOM 1671 C CA . ILE A 1 222 ? 6.572 -10.137 -15.548 1.00 81.12 222 ILE A CA 1
ATOM 1672 C C . ILE A 1 222 ? 6.554 -9.544 -14.132 1.00 81.12 222 ILE A C 1
ATOM 1674 O O . ILE A 1 222 ? 5.510 -9.503 -13.470 1.00 81.12 222 ILE A O 1
ATOM 1678 N N . PHE A 1 223 ? 7.710 -9.092 -13.638 1.00 80.31 223 PHE A N 1
ATOM 1679 C CA . PHE A 1 223 ? 7.860 -8.720 -12.235 1.00 80.31 223 PHE A CA 1
ATOM 1680 C C . PHE A 1 223 ? 6.926 -7.585 -11.778 1.00 80.31 223 PHE A C 1
ATOM 1682 O O . PHE A 1 223 ? 6.206 -7.817 -10.805 1.00 80.31 223 PHE A O 1
ATOM 1689 N N . PRO A 1 224 ? 6.845 -6.412 -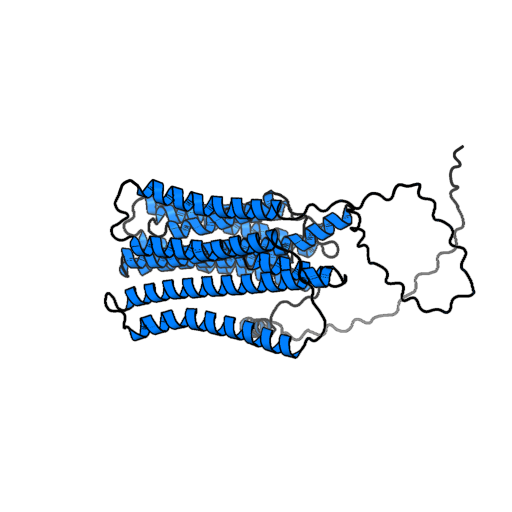12.445 1.00 84.31 224 PRO A N 1
ATOM 1690 C CA . PRO A 1 224 ? 6.002 -5.299 -11.993 1.00 84.31 224 PRO A CA 1
ATOM 1691 C C . PRO A 1 224 ? 4.545 -5.707 -11.783 1.00 84.31 224 PRO A C 1
ATOM 1693 O O . PRO A 1 224 ? 3.896 -5.313 -10.819 1.00 84.31 224 PRO A O 1
ATOM 1696 N N . GLN A 1 225 ? 4.029 -6.556 -12.660 1.00 82.81 225 GLN A N 1
ATOM 1697 C CA . GLN A 1 225 ? 2.631 -6.942 -12.648 1.00 82.81 225 GLN A CA 1
ATOM 1698 C C . GLN A 1 225 ? 2.325 -8.026 -11.598 1.00 82.81 225 GLN A C 1
ATOM 1700 O O . GLN A 1 225 ? 1.311 -7.939 -10.892 1.00 82.81 225 GLN A O 1
ATOM 1705 N N . GLY A 1 226 ? 3.219 -9.006 -11.420 1.00 80.75 226 GLY A N 1
ATOM 1706 C CA . GLY A 1 226 ? 3.145 -9.934 -10.285 1.00 80.75 226 GLY A CA 1
ATOM 1707 C C . GLY A 1 226 ? 3.253 -9.200 -8.943 1.00 80.75 226 GLY A C 1
ATOM 1708 O O . GLY A 1 226 ? 2.524 -9.488 -7.993 1.00 80.75 226 GLY A O 1
ATOM 1709 N N . TYR A 1 227 ? 4.096 -8.175 -8.898 1.00 82.56 227 TYR A N 1
ATOM 1710 C CA . TYR A 1 227 ? 4.313 -7.336 -7.731 1.00 82.56 227 TYR A CA 1
ATOM 1711 C C . TYR A 1 227 ? 3.089 -6.489 -7.361 1.00 82.56 227 TYR A C 1
ATOM 1713 O O . TYR A 1 227 ? 2.612 -6.557 -6.227 1.00 82.56 227 TYR A O 1
ATOM 1721 N N . LEU A 1 228 ? 2.516 -5.762 -8.327 1.00 85.00 228 LEU A N 1
ATOM 1722 C CA . LEU A 1 228 ? 1.282 -4.991 -8.143 1.00 85.00 228 LEU A CA 1
ATOM 1723 C C . LEU A 1 228 ? 0.112 -5.884 -7.721 1.00 85.00 228 LEU A C 1
ATOM 1725 O O . LEU A 1 228 ? -0.698 -5.495 -6.880 1.00 85.00 228 LEU A O 1
ATOM 1729 N N . THR A 1 229 ? 0.049 -7.107 -8.251 1.00 84.12 229 THR A N 1
ATOM 1730 C CA . THR A 1 229 ? -0.945 -8.097 -7.826 1.00 84.12 229 THR A CA 1
ATOM 1731 C C . THR A 1 229 ? -0.800 -8.423 -6.342 1.00 84.12 229 THR A C 1
ATOM 1733 O O . THR A 1 229 ? -1.786 -8.346 -5.607 1.00 84.12 229 THR A O 1
ATOM 1736 N N . ASN A 1 230 ? 0.409 -8.753 -5.884 1.00 81.25 230 ASN A N 1
ATOM 1737 C CA . ASN A 1 230 ? 0.654 -9.095 -4.483 1.00 81.25 230 ASN A CA 1
ATOM 1738 C C . ASN A 1 230 ? 0.329 -7.923 -3.548 1.00 81.25 230 ASN A C 1
ATOM 1740 O O . ASN A 1 230 ? -0.385 -8.113 -2.564 1.00 81.25 230 ASN A O 1
ATOM 1744 N N . ILE A 1 231 ? 0.764 -6.709 -3.900 1.00 86.56 231 ILE A N 1
ATOM 1745 C CA . ILE A 1 231 ? 0.437 -5.496 -3.143 1.00 86.56 231 ILE A CA 1
ATOM 1746 C C . ILE A 1 231 ? -1.073 -5.264 -3.095 1.00 86.56 231 ILE A C 1
ATOM 1748 O O . ILE A 1 231 ? -1.609 -5.046 -2.017 1.00 86.56 231 ILE A O 1
ATOM 1752 N N . SER A 1 232 ? -1.792 -5.387 -4.213 1.00 86.38 232 SER A N 1
ATOM 1753 C CA . SER A 1 232 ? -3.248 -5.178 -4.226 1.00 86.38 232 SER A CA 1
ATOM 1754 C C . SER A 1 232 ? -4.005 -6.143 -3.304 1.00 86.38 232 SER A C 1
ATOM 1756 O O . SER A 1 232 ? -4.985 -5.754 -2.669 1.00 86.38 232 SER A O 1
ATOM 1758 N N . ILE A 1 233 ? -3.540 -7.394 -3.193 1.00 85.38 233 ILE A N 1
ATOM 1759 C CA . ILE A 1 233 ? -4.127 -8.395 -2.295 1.00 85.38 233 ILE A CA 1
ATOM 1760 C C . ILE A 1 233 ? -3.896 -7.986 -0.840 1.00 85.38 233 ILE A C 1
ATOM 1762 O O . ILE A 1 233 ? -4.843 -7.958 -0.058 1.00 85.38 233 ILE A O 1
ATOM 1766 N N . ILE A 1 234 ? -2.654 -7.645 -0.495 1.00 85.44 234 ILE A N 1
ATOM 1767 C CA . ILE A 1 234 ? -2.264 -7.195 0.844 1.00 85.44 234 ILE A CA 1
ATOM 1768 C C . ILE A 1 234 ? -3.066 -5.953 1.253 1.00 85.44 234 ILE A C 1
ATOM 1770 O O . ILE A 1 234 ? -3.690 -5.949 2.310 1.00 85.44 234 ILE A O 1
ATOM 1774 N N . GLN A 1 235 ? -3.110 -4.936 0.392 1.00 91.56 235 GLN A N 1
ATOM 1775 C CA . GLN A 1 235 ? -3.820 -3.678 0.635 1.00 91.56 235 GLN A CA 1
ATOM 1776 C C . GLN A 1 235 ? -5.326 -3.905 0.812 1.00 91.56 235 GLN A C 1
ATOM 1778 O O . GLN A 1 235 ? -5.947 -3.317 1.696 1.00 91.56 235 GLN A O 1
ATOM 1783 N N . GLY A 1 236 ? -5.918 -4.816 0.030 1.00 85.38 236 GLY A N 1
ATOM 1784 C CA . GLY A 1 236 ? -7.316 -5.215 0.197 1.00 85.38 236 GLY A CA 1
ATOM 1785 C C . GLY A 1 236 ? -7.595 -5.862 1.558 1.00 85.38 236 GLY A C 1
ATOM 1786 O O . GLY A 1 236 ? -8.602 -5.547 2.193 1.00 85.38 236 GLY A O 1
ATOM 1787 N N . VAL A 1 237 ? -6.693 -6.727 2.037 1.00 86.31 237 VAL A N 1
ATOM 1788 C CA . VAL A 1 237 ? -6.793 -7.330 3.377 1.00 86.31 237 VAL A CA 1
ATOM 1789 C C . VAL A 1 237 ? -6.638 -6.264 4.461 1.00 86.31 237 VAL A C 1
ATOM 1791 O O . VAL A 1 237 ? -7.474 -6.194 5.359 1.00 86.31 237 VAL A O 1
ATOM 1794 N N . ALA A 1 238 ? -5.626 -5.402 4.362 1.00 90.00 238 ALA A N 1
ATOM 1795 C CA . ALA A 1 238 ? -5.368 -4.362 5.352 1.00 90.00 238 ALA A CA 1
ATOM 1796 C C . ALA A 1 238 ? -6.522 -3.350 5.458 1.00 90.00 238 ALA A C 1
ATOM 1798 O O . ALA A 1 238 ? -6.954 -3.030 6.565 1.00 90.00 238 ALA A O 1
ATOM 1799 N N . LEU A 1 239 ? -7.105 -2.929 4.329 1.00 92.19 239 LEU A N 1
ATOM 1800 C CA . LEU A 1 239 ? -8.294 -2.070 4.307 1.00 92.19 239 LEU A CA 1
ATOM 1801 C C . LEU A 1 239 ? -9.519 -2.752 4.938 1.00 92.19 239 LEU A C 1
ATOM 1803 O O . LEU A 1 239 ? -10.289 -2.109 5.657 1.00 92.19 239 LEU A O 1
ATOM 1807 N N . SER A 1 240 ? -9.701 -4.054 4.689 1.00 86.12 240 SER A N 1
ATOM 1808 C CA . SER A 1 240 ? -10.782 -4.829 5.305 1.00 86.12 240 SER A CA 1
ATOM 1809 C C . SER A 1 240 ? -10.619 -4.904 6.822 1.00 86.12 240 SER A C 1
ATOM 1811 O O . SER A 1 240 ? -11.591 -4.677 7.540 1.00 86.12 240 SER A O 1
ATOM 1813 N N . VAL A 1 241 ? -9.410 -5.197 7.314 1.00 86.12 241 VAL A N 1
ATOM 1814 C CA . VAL A 1 241 ? -9.120 -5.251 8.756 1.00 86.12 241 VAL A CA 1
ATOM 1815 C C . VAL A 1 241 ? -9.323 -3.879 9.388 1.00 86.12 241 VAL A C 1
ATOM 1817 O O . VAL A 1 241 ? -10.024 -3.783 10.387 1.00 86.12 241 VAL A O 1
ATOM 1820 N N . LEU A 1 242 ? -8.810 -2.812 8.769 1.00 92.06 242 LEU A N 1
ATOM 1821 C CA . LEU A 1 242 ? -9.049 -1.438 9.213 1.00 92.06 242 LEU A CA 1
ATOM 1822 C C . LEU A 1 242 ? -10.540 -1.142 9.366 1.00 92.06 242 LEU A C 1
ATOM 1824 O O . LEU A 1 242 ? -10.970 -0.703 10.424 1.00 92.06 242 LEU A O 1
ATOM 1828 N N . THR A 1 243 ? -11.344 -1.449 8.350 1.00 89.44 243 THR A N 1
ATOM 1829 C CA . THR A 1 243 ? -12.788 -1.184 8.393 1.00 89.44 243 THR A CA 1
ATOM 1830 C C . THR A 1 243 ? -13.479 -1.955 9.522 1.00 89.44 243 THR A C 1
ATOM 1832 O O . THR A 1 243 ? -14.266 -1.376 10.272 1.00 89.44 243 THR A O 1
ATOM 1835 N N . VAL A 1 244 ? -13.185 -3.253 9.657 1.00 86.19 244 VAL A N 1
ATOM 1836 C CA . VAL A 1 244 ? -13.799 -4.120 10.674 1.00 86.19 244 VAL A CA 1
ATOM 1837 C C . VAL A 1 244 ? -13.402 -3.685 12.083 1.00 86.19 244 VAL A C 1
ATOM 1839 O O . VAL A 1 244 ? -14.278 -3.504 12.927 1.00 86.19 244 VAL A O 1
ATOM 1842 N N . GLU A 1 245 ? -12.114 -3.454 12.333 1.00 91.44 245 GLU A N 1
ATOM 1843 C CA . GLU A 1 245 ? -11.613 -3.076 13.657 1.00 91.44 245 GLU A CA 1
ATOM 1844 C C . GLU A 1 245 ? -12.074 -1.678 14.073 1.00 91.44 245 GLU A C 1
ATOM 1846 O O . GLU A 1 245 ? -12.485 -1.484 15.218 1.00 91.44 245 GLU A O 1
ATOM 1851 N N . THR A 1 246 ? -12.118 -0.714 13.147 1.00 90.25 246 THR A N 1
ATOM 1852 C CA . THR A 1 246 ? -12.683 0.615 13.421 1.00 90.25 246 THR A CA 1
ATOM 1853 C C . THR A 1 246 ? -14.152 0.515 13.837 1.00 90.25 246 THR A C 1
ATOM 1855 O O . THR A 1 246 ? -14.546 1.100 14.847 1.00 90.25 246 THR A O 1
ATOM 1858 N N . VAL A 1 247 ? -14.974 -0.243 13.100 1.00 85.81 247 VAL A N 1
ATOM 1859 C CA . VAL A 1 247 ? -16.403 -0.404 13.419 1.00 85.81 247 VAL A CA 1
ATOM 1860 C C . VAL A 1 247 ? -16.595 -1.154 14.736 1.00 85.81 247 VAL A C 1
ATOM 1862 O O . VAL A 1 247 ? -17.403 -0.733 15.563 1.00 85.81 247 VAL A O 1
ATOM 1865 N N . ASN A 1 248 ? -15.855 -2.241 14.958 1.00 82.88 248 ASN A N 1
ATOM 1866 C CA . ASN A 1 248 ? -15.937 -3.027 16.187 1.00 82.88 248 ASN A CA 1
ATOM 1867 C C . ASN A 1 248 ? -15.554 -2.196 17.410 1.00 82.88 248 ASN A C 1
ATOM 1869 O O . ASN A 1 248 ? -16.260 -2.231 18.417 1.00 82.88 248 ASN A O 1
ATOM 1873 N N . HIS A 1 249 ? -14.489 -1.402 17.312 1.00 88.31 249 HIS A N 1
ATOM 1874 C CA . HIS A 1 249 ? -14.056 -0.559 18.416 1.00 88.31 249 HIS A CA 1
ATOM 1875 C C . HIS A 1 249 ? -15.090 0.530 18.753 1.00 88.31 249 HIS A C 1
ATOM 1877 O O . HIS A 1 249 ? -15.415 0.729 19.926 1.00 88.31 249 HIS A O 1
ATOM 1883 N N . LEU A 1 250 ? -15.686 1.167 17.737 1.00 88.75 250 LEU A N 1
ATOM 1884 C CA . LEU A 1 250 ? -16.774 2.137 17.926 1.00 88.75 250 LEU A CA 1
ATOM 1885 C C . LEU A 1 250 ? -18.040 1.495 18.518 1.00 88.75 250 LEU A C 1
ATOM 1887 O O . LEU A 1 250 ? -18.691 2.106 19.362 1.00 88.75 250 LEU A O 1
ATOM 1891 N N . LYS A 1 251 ? -18.384 0.262 18.116 1.00 85.88 251 LYS A N 1
ATOM 1892 C CA . LYS A 1 251 ? -19.509 -0.499 18.693 1.00 85.88 251 LYS A CA 1
ATOM 1893 C C . LYS A 1 251 ? -19.283 -0.818 20.175 1.00 85.88 251 LYS A C 1
ATOM 1895 O O . LYS A 1 251 ? -20.213 -0.703 20.963 1.00 85.88 251 LYS A O 1
ATOM 1900 N N . GLN A 1 252 ? -18.077 -1.260 20.535 1.00 89.38 252 GLN A N 1
ATOM 1901 C CA . GLN A 1 252 ? -17.763 -1.750 21.882 1.00 89.38 252 GLN A CA 1
ATOM 1902 C C . GLN A 1 252 ? -17.633 -0.626 22.911 1.00 89.38 252 GLN A C 1
ATOM 1904 O O . GLN A 1 252 ? -18.130 -0.764 24.024 1.00 89.38 252 GLN A O 1
ATOM 1909 N N . VAL A 1 253 ? -16.959 0.471 22.555 1.00 89.62 253 VAL A N 1
ATOM 1910 C CA . VAL A 1 253 ? -16.700 1.588 23.483 1.00 89.62 253 VAL A CA 1
ATOM 1911 C C . VAL A 1 253 ? -17.784 2.670 23.393 1.00 89.62 253 VAL A C 1
ATOM 1913 O O . VAL A 1 253 ? -17.974 3.438 24.331 1.00 89.62 253 VAL A O 1
ATOM 1916 N N . GLY A 1 254 ? -18.534 2.709 22.291 1.00 90.69 254 GLY A N 1
ATOM 1917 C CA . GLY A 1 254 ? -19.538 3.730 22.018 1.00 90.69 254 GLY A CA 1
ATOM 1918 C C . GLY A 1 254 ? -18.971 4.936 21.267 1.00 90.69 254 GLY A C 1
ATOM 1919 O O . GLY A 1 254 ? -17.768 5.068 21.044 1.00 90.69 254 GLY A O 1
ATOM 1920 N N . ILE A 1 255 ? -19.860 5.849 20.867 1.00 89.62 255 ILE A N 1
ATOM 1921 C CA . ILE A 1 255 ? -19.508 7.009 20.029 1.00 89.62 255 ILE A CA 1
ATOM 1922 C C . ILE A 1 255 ? -18.572 8.008 20.729 1.00 89.62 255 ILE A C 1
ATOM 1924 O O . ILE A 1 255 ? -17.916 8.812 20.072 1.00 89.62 255 ILE A O 1
ATOM 1928 N N . GLU A 1 256 ? -18.465 7.934 22.055 1.00 90.81 256 GLU A N 1
ATOM 1929 C CA . GLU A 1 256 ? -17.579 8.781 22.855 1.00 90.81 256 GLU A CA 1
ATOM 1930 C C . GLU A 1 256 ? -16.092 8.551 22.536 1.00 90.81 256 GLU A C 1
ATOM 1932 O O . GLU A 1 256 ? -15.288 9.470 22.681 1.00 90.81 256 GLU A O 1
ATOM 1937 N N . SER A 1 257 ? -15.715 7.369 22.025 1.00 90.56 257 SER A N 1
ATOM 1938 C CA . SER A 1 257 ? -14.345 7.082 21.573 1.00 90.56 257 SER A CA 1
ATOM 1939 C C . SER A 1 257 ? -14.056 7.555 20.143 1.00 90.56 257 SER A C 1
ATOM 1941 O O . SER A 1 257 ? -12.909 7.482 19.685 1.00 90.56 257 SER A O 1
ATOM 1943 N N . ALA A 1 258 ? -15.059 8.058 19.412 1.00 91.06 258 ALA A N 1
ATOM 1944 C CA . ALA A 1 258 ? -14.903 8.492 18.024 1.00 91.06 258 ALA A CA 1
ATOM 1945 C C . ALA A 1 258 ? -13.818 9.568 17.819 1.00 91.06 258 ALA A C 1
ATOM 1947 O O . ALA A 1 258 ? -13.044 9.421 16.867 1.00 91.06 258 ALA A O 1
ATOM 1948 N N . PRO A 1 259 ? -13.662 10.586 18.698 1.00 90.31 259 PRO A N 1
ATOM 1949 C CA . PRO A 1 259 ? -12.611 11.596 18.556 1.00 90.31 259 PRO A CA 1
ATOM 1950 C C . PRO A 1 259 ? -11.192 11.021 18.563 1.00 90.31 259 PRO A C 1
ATOM 1952 O O . PRO A 1 259 ? -10.282 11.659 18.040 1.00 90.31 259 PRO A O 1
ATOM 1955 N N . GLN A 1 260 ? -10.988 9.832 19.136 1.00 92.19 260 GLN A N 1
ATOM 1956 C CA . GLN A 1 260 ? -9.709 9.123 19.132 1.00 92.19 260 GLN A CA 1
ATOM 1957 C C . GLN A 1 260 ? -9.618 8.100 18.000 1.00 92.19 260 GLN A C 1
ATOM 1959 O O . GLN A 1 260 ? -8.629 8.057 17.269 1.00 92.19 260 GLN A O 1
ATOM 1964 N N . THR A 1 261 ? -10.664 7.298 17.829 1.00 93.38 261 THR A N 1
ATOM 1965 C CA . THR A 1 261 ? -10.681 6.178 16.883 1.00 93.38 261 THR A CA 1
ATOM 1966 C C . THR A 1 261 ? -10.617 6.648 15.434 1.00 93.38 261 THR A C 1
ATOM 1968 O O . THR A 1 261 ? -9.890 6.066 14.627 1.00 93.38 261 THR A O 1
ATOM 1971 N N . VAL A 1 262 ? -11.355 7.710 15.090 1.00 92.31 262 VAL A N 1
ATOM 1972 C CA . VAL A 1 262 ? -11.450 8.199 13.708 1.00 92.31 262 VAL A CA 1
ATOM 1973 C C . VAL A 1 262 ? -10.104 8.739 13.208 1.00 92.31 262 VAL A C 1
ATOM 1975 O O . VAL A 1 262 ? -9.662 8.265 12.163 1.00 92.31 262 VAL A O 1
ATOM 1978 N N . PRO A 1 263 ? -9.387 9.634 13.924 1.00 93.31 263 PRO A N 1
ATOM 1979 C CA . PRO A 1 263 ? -8.063 10.087 13.488 1.00 93.31 263 PRO A CA 1
ATOM 1980 C C . PRO A 1 263 ? -7.038 8.964 13.317 1.00 93.31 263 PRO A C 1
ATOM 1982 O O . PRO A 1 263 ? -6.300 8.965 12.336 1.00 93.31 263 PRO A O 1
ATOM 1985 N N . LEU A 1 264 ? -7.010 7.983 14.227 1.00 95.69 264 LEU A N 1
ATOM 1986 C CA . LEU A 1 264 ? -6.105 6.832 14.116 1.00 95.69 264 LEU A CA 1
ATOM 1987 C C . LEU A 1 264 ? -6.444 5.964 12.900 1.00 95.69 264 LEU A C 1
ATOM 1989 O O . LEU A 1 264 ? -5.556 5.548 12.161 1.00 95.69 264 LEU A O 1
ATOM 1993 N N . SER A 1 265 ? -7.734 5.756 12.640 1.00 95.31 265 SER A N 1
ATOM 1994 C CA . SER A 1 265 ? -8.189 5.004 11.468 1.00 95.31 265 SER A CA 1
ATOM 1995 C C . SER A 1 265 ? -7.858 5.735 10.162 1.00 95.31 265 SER A C 1
ATOM 1997 O O . SER A 1 265 ? -7.400 5.116 9.204 1.00 95.31 265 SER A O 1
ATOM 1999 N N . LEU A 1 266 ? -8.029 7.063 10.128 1.00 91.12 266 LEU A N 1
ATOM 2000 C CA . LEU A 1 266 ? -7.648 7.903 8.989 1.00 91.12 266 LEU A CA 1
ATOM 2001 C C . LEU A 1 266 ? -6.134 7.917 8.762 1.00 91.12 266 LEU A C 1
ATOM 2003 O O . LEU A 1 266 ? -5.701 7.900 7.613 1.00 91.12 266 LEU A O 1
ATOM 2007 N N . PHE A 1 267 ? -5.332 7.900 9.829 1.00 94.75 267 PHE A N 1
ATOM 2008 C CA . PHE A 1 267 ? -3.883 7.739 9.725 1.00 94.75 267 PHE A CA 1
ATOM 2009 C C . PHE A 1 267 ? -3.526 6.409 9.051 1.00 94.75 267 PHE A C 1
ATOM 2011 O O . PHE A 1 267 ? -2.751 6.396 8.096 1.00 94.75 267 PHE A O 1
ATOM 2018 N N . SER A 1 268 ? -4.113 5.296 9.505 1.00 96.12 268 SER A N 1
ATOM 2019 C CA . SER A 1 268 ? -3.877 3.982 8.895 1.00 96.12 268 SER A CA 1
ATOM 2020 C C . SER A 1 268 ? -4.315 3.956 7.429 1.00 96.12 268 SER A C 1
ATOM 2022 O O . SER A 1 268 ? -3.570 3.469 6.585 1.00 96.12 268 SER A O 1
ATOM 2024 N N . LEU A 1 269 ? -5.467 4.552 7.103 1.00 95.12 269 LEU A N 1
ATOM 2025 C CA . LEU A 1 269 ? -5.938 4.677 5.723 1.00 95.12 269 LEU A CA 1
ATOM 2026 C C . LEU A 1 269 ? -4.973 5.494 4.850 1.00 95.12 269 LEU A C 1
ATOM 2028 O O . LEU A 1 269 ? -4.684 5.098 3.724 1.00 95.12 269 LEU A O 1
ATOM 2032 N N . ALA A 1 270 ? -4.456 6.615 5.361 1.00 93.50 270 ALA A N 1
ATOM 2033 C CA . ALA A 1 270 ? -3.461 7.416 4.655 1.00 93.50 270 ALA A CA 1
ATOM 2034 C C . ALA A 1 270 ? -2.185 6.605 4.386 1.00 93.50 270 ALA A C 1
ATOM 2036 O O . ALA A 1 270 ? -1.657 6.668 3.279 1.00 93.50 270 ALA A O 1
ATOM 2037 N N . GLY A 1 271 ? -1.743 5.791 5.351 1.00 95.12 271 GLY A N 1
ATOM 2038 C CA . GLY A 1 271 ? -0.644 4.838 5.173 1.00 95.12 271 GLY A CA 1
ATOM 2039 C C . GLY A 1 271 ? -0.873 3.888 3.994 1.00 95.12 271 GLY A C 1
ATOM 2040 O O . GLY A 1 271 ? -0.033 3.838 3.098 1.00 95.12 271 GLY A O 1
ATOM 2041 N N . LEU A 1 272 ? -2.040 3.232 3.938 1.00 95.12 272 LEU A N 1
ATOM 2042 C CA . LEU A 1 272 ? -2.417 2.325 2.839 1.00 95.12 272 LEU A CA 1
ATOM 2043 C C . LEU A 1 272 ? -2.380 3.023 1.470 1.00 95.12 272 LEU A C 1
ATOM 2045 O O . LEU A 1 272 ? -1.868 2.481 0.487 1.00 95.12 272 LEU A O 1
ATOM 2049 N N . ILE A 1 273 ? -2.905 4.251 1.400 1.00 93.94 273 ILE A N 1
ATOM 2050 C CA . ILE A 1 273 ? -2.923 5.047 0.165 1.00 93.94 273 ILE A CA 1
ATOM 2051 C C . ILE A 1 273 ? -1.499 5.411 -0.266 1.00 93.94 273 ILE A C 1
ATOM 2053 O O . ILE A 1 273 ? -1.165 5.234 -1.436 1.00 93.94 273 ILE A O 1
ATOM 2057 N N . ILE A 1 274 ? -0.663 5.892 0.660 1.00 95.38 274 ILE A N 1
ATOM 2058 C CA . ILE A 1 274 ? 0.731 6.260 0.379 1.00 95.38 274 ILE A CA 1
ATOM 2059 C C . ILE A 1 274 ? 1.497 5.044 -0.122 1.00 95.38 274 ILE A C 1
ATOM 2061 O O . ILE A 1 274 ? 2.114 5.117 -1.176 1.00 95.38 274 ILE A O 1
ATOM 2065 N N . VAL A 1 275 ? 1.439 3.918 0.589 1.00 95.56 275 VAL A N 1
ATOM 2066 C CA . VAL A 1 275 ? 2.171 2.708 0.205 1.00 95.56 275 VAL A CA 1
ATOM 2067 C C . VAL A 1 275 ? 1.716 2.207 -1.163 1.00 95.56 275 VAL A C 1
ATOM 2069 O O . VAL A 1 275 ? 2.552 1.906 -2.016 1.00 95.56 275 VAL A O 1
ATOM 2072 N N . SER A 1 276 ? 0.406 2.192 -1.420 1.00 93.94 276 SER A N 1
ATOM 2073 C CA . SER A 1 276 ? -0.142 1.831 -2.731 1.00 93.94 276 SER A CA 1
ATOM 2074 C C . SER A 1 276 ? 0.355 2.759 -3.847 1.00 93.94 276 SER A C 1
ATOM 2076 O O . SER A 1 276 ? 0.778 2.283 -4.901 1.00 93.94 276 SER A O 1
ATOM 2078 N N . TYR A 1 277 ? 0.324 4.074 -3.619 1.00 94.69 277 TYR A N 1
ATOM 2079 C CA . TYR A 1 277 ? 0.789 5.081 -4.573 1.00 94.69 277 TYR A CA 1
ATOM 2080 C C . TYR A 1 277 ? 2.296 4.964 -4.840 1.00 94.69 277 TYR A C 1
ATOM 2082 O O . TYR A 1 277 ? 2.718 4.928 -5.998 1.00 94.69 277 TYR A O 1
ATOM 2090 N N . GLU A 1 278 ? 3.099 4.847 -3.780 1.00 94.88 278 GLU A N 1
ATOM 2091 C CA . GLU A 1 278 ? 4.555 4.750 -3.859 1.00 94.88 278 GLU A CA 1
ATOM 2092 C C . GLU A 1 278 ? 4.983 3.492 -4.626 1.00 94.88 278 GLU A C 1
ATOM 2094 O O . GLU A 1 278 ? 5.782 3.563 -5.560 1.00 94.88 278 GLU A O 1
ATOM 2099 N N . TYR A 1 279 ? 4.380 2.338 -4.327 1.00 91.56 279 TYR A N 1
ATOM 2100 C CA . TYR A 1 279 ? 4.671 1.113 -5.073 1.00 91.56 279 TYR A CA 1
ATOM 2101 C C . TYR A 1 279 ? 4.237 1.169 -6.533 1.00 91.56 279 TYR A C 1
ATOM 2103 O O . TYR A 1 279 ? 4.936 0.620 -7.392 1.00 91.56 279 TYR A O 1
ATOM 2111 N N . LEU A 1 280 ? 3.114 1.826 -6.834 1.00 91.25 280 LEU A N 1
ATOM 2112 C CA . LEU A 1 280 ? 2.652 1.963 -8.208 1.00 91.25 280 LEU A CA 1
ATOM 2113 C C . LEU A 1 280 ? 3.690 2.706 -9.042 1.00 91.25 280 LEU A C 1
ATOM 2115 O O . LEU A 1 280 ? 4.145 2.166 -10.050 1.00 91.25 280 LEU A O 1
ATOM 2119 N N . TRP A 1 281 ? 4.134 3.888 -8.612 1.00 91.12 281 TRP A N 1
ATOM 2120 C CA . TRP A 1 281 ? 5.125 4.617 -9.400 1.00 91.12 281 TRP A CA 1
ATOM 2121 C C . TRP A 1 281 ? 6.487 3.913 -9.395 1.00 91.12 281 TRP A C 1
ATOM 2123 O O . TRP A 1 281 ? 7.132 3.870 -10.447 1.00 91.12 281 TRP A O 1
ATOM 2133 N N . PHE A 1 282 ? 6.899 3.278 -8.288 1.00 90.88 282 PHE A N 1
ATOM 2134 C CA . PHE A 1 282 ? 8.134 2.491 -8.267 1.00 90.88 282 PHE A CA 1
ATOM 2135 C C . PHE A 1 282 ? 8.137 1.425 -9.348 1.00 90.88 282 PHE A C 1
ATOM 2137 O O . PHE A 1 282 ? 9.090 1.350 -10.113 1.00 90.88 282 PHE A O 1
ATOM 2144 N N . SER A 1 283 ? 7.053 0.660 -9.468 1.00 89.69 283 SER A N 1
ATOM 2145 C CA . SER A 1 283 ? 6.944 -0.394 -10.479 1.00 89.69 283 SER A CA 1
ATOM 2146 C C . SER A 1 283 ? 6.985 0.136 -11.921 1.00 89.69 283 SER A C 1
ATOM 2148 O O . SER A 1 283 ? 7.356 -0.593 -12.840 1.00 89.69 283 SER A O 1
ATOM 2150 N N . THR A 1 284 ? 6.631 1.410 -12.129 1.00 88.75 284 THR A N 1
ATOM 2151 C CA . THR A 1 284 ? 6.661 2.044 -13.455 1.00 88.75 284 THR A CA 1
ATOM 2152 C C . THR A 1 284 ? 8.036 2.589 -13.828 1.00 88.75 284 THR A C 1
ATOM 2154 O O . THR A 1 284 ? 8.465 2.403 -14.965 1.00 88.75 284 THR A O 1
ATOM 2157 N N . VAL A 1 285 ? 8.725 3.244 -12.889 1.00 90.88 285 VAL A N 1
ATOM 2158 C CA . VAL A 1 285 ? 10.002 3.934 -13.138 1.00 90.88 285 VAL A CA 1
ATOM 2159 C C . VAL A 1 285 ? 11.187 2.992 -12.958 1.00 90.88 285 VAL A C 1
ATOM 2161 O O . VAL A 1 285 ? 12.177 3.087 -13.677 1.00 90.88 285 VAL A O 1
ATOM 2164 N N . MET A 1 286 ? 11.093 2.071 -12.003 1.00 89.25 286 MET A N 1
ATOM 2165 C CA . MET A 1 286 ? 12.191 1.201 -11.621 1.00 89.25 286 MET A CA 1
ATOM 2166 C C . MET A 1 286 ? 12.015 -0.197 -12.193 1.00 89.25 286 MET A C 1
ATOM 2168 O O . MET A 1 286 ? 11.129 -0.948 -11.789 1.00 89.25 286 MET A O 1
ATOM 2172 N N . ARG A 1 287 ? 12.906 -0.566 -13.113 1.00 87.44 287 ARG A N 1
ATOM 2173 C CA . ARG A 1 287 ? 12.936 -1.893 -13.729 1.00 87.44 287 ARG A CA 1
ATOM 2174 C C . ARG A 1 287 ? 14.285 -2.552 -13.475 1.00 87.44 287 ARG A C 1
ATOM 2176 O O . ARG A 1 287 ? 15.292 -2.158 -14.052 1.00 87.44 287 ARG A O 1
ATOM 2183 N N . TRP A 1 288 ? 14.304 -3.566 -12.615 1.00 87.62 288 TRP A N 1
ATOM 2184 C CA . TRP A 1 288 ? 15.476 -4.410 -12.379 1.00 87.62 288 TRP A CA 1
ATOM 2185 C C . TRP A 1 288 ? 15.060 -5.866 -12.160 1.00 87.62 288 TRP A C 1
ATOM 2187 O O . TRP A 1 288 ? 13.919 -6.144 -11.794 1.00 87.62 288 TRP A O 1
ATOM 2197 N N . SER A 1 289 ? 16.003 -6.798 -12.337 1.00 85.00 289 SER A N 1
ATOM 2198 C CA . SER A 1 289 ? 15.777 -8.212 -12.010 1.00 85.00 289 SER A CA 1
ATOM 2199 C C . SER A 1 289 ? 15.523 -8.369 -10.507 1.00 85.00 289 SER A C 1
ATOM 2201 O O . SER A 1 289 ? 16.403 -8.003 -9.709 1.00 85.00 289 SER A O 1
ATOM 2203 N N . PRO A 1 290 ? 14.362 -8.905 -10.096 1.00 81.75 290 PRO A N 1
ATOM 2204 C CA . PRO A 1 290 ? 13.985 -8.965 -8.695 1.00 81.75 290 PRO A CA 1
ATOM 2205 C C . PRO A 1 290 ? 14.896 -9.893 -7.902 1.00 81.75 290 PRO A C 1
ATOM 2207 O O . PRO A 1 290 ? 15.320 -10.947 -8.371 1.00 81.75 290 PRO A O 1
ATOM 2210 N N . THR A 1 291 ? 15.173 -9.502 -6.664 1.00 86.44 291 THR A N 1
ATOM 2211 C CA . THR A 1 291 ? 15.823 -10.359 -5.672 1.00 86.44 291 THR A CA 1
ATOM 2212 C C . THR A 1 291 ? 14.812 -10.819 -4.624 1.00 86.44 291 THR A C 1
ATOM 2214 O O . THR A 1 291 ? 13.726 -10.248 -4.485 1.00 86.44 291 THR A O 1
ATOM 2217 N N . PHE A 1 292 ? 15.176 -11.831 -3.830 1.00 81.44 292 PHE A N 1
ATOM 2218 C CA . PHE A 1 292 ? 14.360 -12.263 -2.690 1.00 81.44 292 PHE A CA 1
ATOM 2219 C C . PHE A 1 292 ? 14.005 -11.087 -1.765 1.00 81.44 292 PHE A C 1
ATOM 2221 O O . PHE A 1 292 ? 12.854 -10.933 -1.366 1.00 81.44 292 PHE A O 1
ATOM 2228 N N . ARG A 1 293 ? 14.974 -10.202 -1.498 1.00 83.12 293 ARG A N 1
ATOM 2229 C CA . ARG A 1 293 ? 14.795 -8.996 -0.678 1.00 83.12 293 ARG A CA 1
ATOM 2230 C C . ARG A 1 293 ? 13.725 -8.059 -1.242 1.00 83.12 293 ARG A C 1
ATOM 2232 O O . ARG A 1 293 ? 12.894 -7.571 -0.482 1.00 83.12 293 ARG A O 1
ATOM 2239 N N . ASP A 1 294 ? 13.711 -7.865 -2.559 1.00 82.94 294 ASP A N 1
ATOM 2240 C CA . ASP A 1 294 ? 12.733 -7.000 -3.231 1.00 82.94 294 ASP A CA 1
ATOM 2241 C C . ASP A 1 294 ? 11.308 -7.564 -3.132 1.00 82.94 294 ASP A C 1
ATOM 2243 O O . ASP A 1 294 ? 10.347 -6.803 -3.137 1.00 82.94 294 ASP A O 1
ATOM 2247 N N . THR A 1 295 ? 11.171 -8.885 -2.986 1.00 83.69 295 THR A N 1
ATOM 2248 C CA . THR A 1 295 ? 9.880 -9.566 -2.790 1.00 83.69 295 THR A CA 1
ATOM 2249 C C . THR A 1 295 ? 9.477 -9.641 -1.314 1.00 83.69 295 THR A C 1
ATOM 2251 O O . THR A 1 295 ? 8.292 -9.590 -0.994 1.00 83.69 295 THR A O 1
ATOM 2254 N N . ALA A 1 296 ? 10.444 -9.740 -0.399 1.00 82.00 296 ALA A N 1
ATOM 2255 C CA . ALA A 1 296 ? 10.193 -9.842 1.036 1.00 82.00 296 ALA A CA 1
ATOM 2256 C C . ALA A 1 296 ? 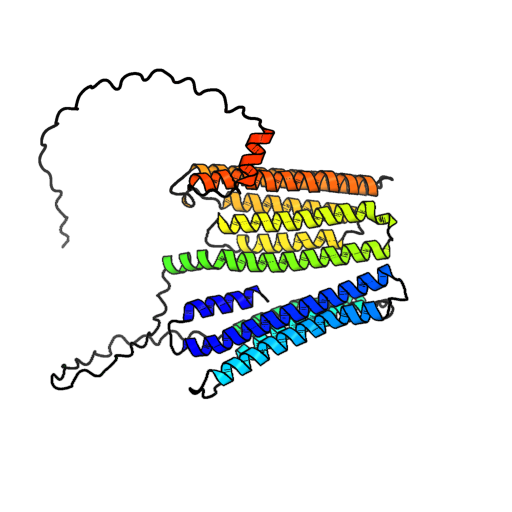9.757 -8.507 1.657 1.00 82.00 296 ALA A C 1
ATOM 2258 O O . ALA A 1 296 ? 8.823 -8.487 2.456 1.00 82.00 296 ALA A O 1
ATOM 2259 N N . ILE A 1 297 ? 10.396 -7.392 1.281 1.00 87.75 297 ILE A N 1
ATOM 2260 C CA . ILE A 1 297 ? 10.102 -6.060 1.843 1.00 87.75 297 ILE A CA 1
ATOM 2261 C C . ILE A 1 297 ? 8.614 -5.685 1.730 1.00 87.75 297 ILE A C 1
ATOM 2263 O O . ILE A 1 297 ? 8.039 -5.303 2.744 1.00 87.75 297 ILE A O 1
ATOM 2267 N N . PRO A 1 298 ? 7.949 -5.833 0.574 1.00 84.94 298 PRO A N 1
ATOM 2268 C CA . PRO A 1 298 ? 6.543 -5.460 0.419 1.00 84.94 298 PRO A CA 1
ATOM 2269 C C . PRO A 1 298 ? 5.596 -6.367 1.186 1.00 84.94 298 PRO A C 1
ATOM 2271 O O . PRO A 1 298 ? 4.576 -5.903 1.679 1.00 84.94 298 PRO A O 1
ATOM 2274 N N . VAL A 1 299 ? 5.943 -7.649 1.323 1.00 83.69 299 VAL A N 1
ATOM 2275 C CA . VAL A 1 299 ? 5.180 -8.586 2.152 1.00 83.69 299 VAL A CA 1
ATOM 2276 C C . VAL A 1 299 ? 5.280 -8.179 3.620 1.00 83.69 299 VAL A C 1
ATOM 2278 O O . VAL A 1 299 ? 4.260 -8.077 4.292 1.00 83.69 299 VAL A O 1
ATOM 2281 N N . ILE A 1 300 ? 6.489 -7.891 4.111 1.00 84.44 300 ILE A N 1
ATOM 2282 C CA . ILE A 1 300 ? 6.715 -7.452 5.496 1.00 84.44 300 ILE A CA 1
ATOM 2283 C C . ILE A 1 300 ? 6.031 -6.107 5.757 1.00 84.44 300 ILE A C 1
ATOM 2285 O O . ILE A 1 300 ? 5.338 -5.964 6.762 1.00 84.44 300 ILE A O 1
ATOM 2289 N N . LEU A 1 301 ? 6.189 -5.139 4.850 1.00 90.62 301 LEU A N 1
ATOM 2290 C CA . LEU A 1 301 ? 5.560 -3.823 4.953 1.00 90.62 301 LEU A CA 1
ATOM 2291 C C . LEU A 1 301 ? 4.034 -3.951 4.940 1.00 90.62 301 LEU A C 1
ATOM 2293 O O . LEU A 1 301 ? 3.362 -3.373 5.783 1.00 90.62 301 LEU A O 1
ATOM 2297 N N . GLY A 1 302 ? 3.511 -4.790 4.050 1.00 87.06 302 GLY A N 1
ATOM 2298 C CA . GLY A 1 302 ? 2.099 -5.114 3.947 1.00 87.06 302 GLY A CA 1
ATOM 2299 C C . GLY A 1 302 ? 1.495 -5.727 5.205 1.00 87.06 302 GLY A C 1
ATOM 2300 O O . GLY A 1 302 ? 0.421 -5.339 5.650 1.00 87.06 302 GLY A O 1
ATOM 2301 N N . VAL A 1 303 ? 2.200 -6.679 5.820 1.00 82.56 303 VAL A N 1
ATOM 2302 C CA . VAL A 1 303 ? 1.790 -7.245 7.113 1.0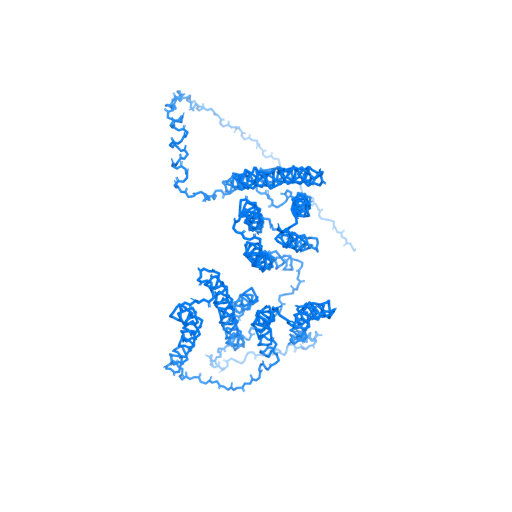0 82.56 303 VAL A CA 1
ATOM 2303 C C . VAL A 1 303 ? 1.851 -6.179 8.208 1.00 82.56 303 VAL A C 1
ATOM 2305 O O . VAL A 1 303 ? 0.950 -6.112 9.042 1.00 82.56 303 VAL A O 1
ATOM 2308 N N . ALA A 1 304 ? 2.870 -5.317 8.194 1.00 91.12 304 ALA A N 1
ATOM 2309 C CA . ALA A 1 304 ? 3.006 -4.237 9.164 1.00 91.12 304 ALA A CA 1
ATOM 2310 C C . ALA A 1 304 ? 1.878 -3.192 9.075 1.00 91.12 304 ALA A C 1
ATOM 2312 O O . ALA A 1 304 ? 1.553 -2.595 10.096 1.00 91.12 304 ALA A O 1
ATOM 2313 N N . GLU A 1 305 ? 1.225 -3.013 7.922 1.00 94.62 305 GLU A N 1
ATOM 2314 C CA . GLU A 1 305 ? 0.036 -2.150 7.781 1.00 94.62 305 GLU A CA 1
ATOM 2315 C C . GLU A 1 305 ? -1.210 -2.705 8.482 1.00 94.62 305 GLU A C 1
ATOM 2317 O O . GLU A 1 305 ? -2.087 -1.941 8.882 1.00 94.62 305 GLU A O 1
ATOM 2322 N N . ILE A 1 306 ? -1.295 -4.028 8.648 1.00 91.94 306 ILE A N 1
ATOM 2323 C CA . ILE A 1 306 ? -2.436 -4.706 9.282 1.00 91.94 306 ILE A CA 1
ATOM 2324 C C . ILE A 1 306 ? -2.382 -4.557 10.809 1.00 91.94 306 ILE A C 1
ATOM 2326 O O . ILE A 1 306 ? -3.418 -4.532 11.474 1.00 91.94 306 ILE A O 1
ATOM 2330 N N . VAL A 1 307 ? -1.180 -4.442 11.383 1.00 90.00 307 VAL A N 1
ATOM 2331 C CA . VAL A 1 307 ? -0.977 -4.467 12.839 1.00 90.00 307 VAL A CA 1
ATOM 2332 C C . VAL A 1 307 ? -1.593 -3.256 13.560 1.00 90.00 307 VAL A C 1
ATOM 2334 O O . VAL A 1 307 ? -2.300 -3.487 14.541 1.00 90.00 307 VAL A O 1
ATOM 2337 N N . PRO A 1 308 ? -1.402 -1.987 13.133 1.00 95.31 308 PRO A N 1
ATOM 2338 C CA . PRO A 1 308 ? -2.019 -0.849 13.814 1.00 95.31 308 PRO A CA 1
ATOM 2339 C C . PRO A 1 308 ? -3.556 -0.936 13.883 1.00 95.31 308 PRO A C 1
ATOM 2341 O O . PRO A 1 308 ? -4.083 -0.797 14.985 1.00 95.31 308 PRO A O 1
ATOM 2344 N N . PRO A 1 309 ? -4.296 -1.245 12.799 1.00 93.50 309 PRO A N 1
ATOM 2345 C CA . PRO A 1 309 ? -5.735 -1.516 12.869 1.00 93.50 309 PRO A CA 1
ATOM 2346 C C . PRO A 1 309 ? -6.178 -2.472 13.987 1.00 93.50 309 PRO A C 1
ATOM 2348 O O . PRO A 1 309 ? -7.095 -2.147 14.737 1.00 93.50 309 PRO A O 1
ATOM 2351 N N . LEU A 1 310 ? -5.486 -3.604 14.162 1.00 90.00 310 LEU A N 1
ATOM 2352 C CA . LEU A 1 310 ? -5.788 -4.601 15.206 1.00 90.00 310 LEU A CA 1
ATOM 2353 C C . LEU A 1 310 ? -5.569 -4.077 16.635 1.00 90.00 310 LEU A C 1
ATOM 2355 O O . LEU A 1 310 ? -6.001 -4.689 17.611 1.00 90.00 310 LEU A O 1
ATOM 2359 N N . LEU A 1 311 ? -4.861 -2.958 16.775 1.00 92.88 311 LEU A N 1
ATOM 2360 C CA . LEU A 1 311 ? -4.479 -2.359 18.047 1.00 92.88 311 LEU A CA 1
ATOM 2361 C C . LEU A 1 311 ? -5.212 -1.040 18.322 1.00 92.88 311 LEU A C 1
ATOM 2363 O O . LEU A 1 311 ? -4.820 -0.332 19.248 1.00 92.88 311 LEU A O 1
ATOM 2367 N N . LEU A 1 312 ? -6.281 -0.706 17.584 1.00 91.75 312 LEU A N 1
ATOM 2368 C CA . LEU A 1 312 ? -7.034 0.548 17.764 1.00 91.75 312 LEU A CA 1
ATOM 2369 C C . LEU A 1 312 ? -7.500 0.779 19.213 1.00 91.75 312 LEU A C 1
ATOM 2371 O O . LEU A 1 312 ? -7.424 1.902 19.703 1.00 91.75 312 LEU A O 1
ATOM 2375 N N . GLY A 1 313 ? -7.885 -0.280 19.934 1.00 87.62 313 GLY A N 1
ATOM 2376 C CA . GLY A 1 313 ? -8.264 -0.190 21.351 1.00 87.62 313 GLY A CA 1
ATOM 2377 C C . GLY A 1 313 ? -7.100 -0.118 22.347 1.00 87.62 313 GLY A C 1
ATOM 2378 O O . GLY A 1 313 ? -7.326 -0.011 23.550 1.00 87.62 313 GLY A O 1
ATOM 2379 N N . ARG A 1 314 ? -5.850 -0.198 21.881 1.00 90.19 314 ARG A N 1
ATOM 2380 C CA . ARG A 1 314 ? -4.629 -0.180 22.700 1.00 90.19 314 ARG A CA 1
ATOM 2381 C C . ARG A 1 314 ? -3.686 0.910 22.200 1.00 90.19 314 ARG A C 1
ATOM 2383 O O . ARG A 1 314 ? -2.662 0.621 21.587 1.00 90.19 314 ARG A O 1
ATOM 2390 N N . THR A 1 315 ? -3.998 2.166 22.513 1.00 93.88 315 THR A N 1
ATOM 2391 C CA . THR A 1 315 ? -3.333 3.369 21.974 1.00 93.88 315 THR A CA 1
ATOM 2392 C C . THR A 1 315 ? -1.803 3.321 21.996 1.00 93.88 315 THR A C 1
ATOM 2394 O O . THR A 1 315 ? -1.163 3.641 21.001 1.00 93.88 315 THR A O 1
ATOM 2397 N N . VAL A 1 316 ? -1.192 2.905 23.112 1.00 92.44 316 VAL A N 1
ATOM 2398 C CA . VAL A 1 316 ? 0.278 2.812 23.224 1.00 92.44 316 VAL A CA 1
ATOM 2399 C C . VAL A 1 316 ? 0.833 1.786 22.234 1.00 92.44 316 VAL A C 1
ATOM 2401 O O . VAL A 1 316 ? 1.773 2.077 21.499 1.00 92.44 316 VAL A O 1
ATOM 2404 N N . ALA A 1 317 ? 0.224 0.599 22.177 1.00 91.50 317 ALA A N 1
ATOM 2405 C CA . ALA A 1 317 ? 0.633 -0.463 21.264 1.00 91.50 317 ALA A CA 1
ATOM 2406 C C . ALA A 1 317 ? 0.409 -0.064 19.796 1.00 91.50 317 ALA A C 1
ATOM 2408 O O . ALA A 1 317 ? 1.244 -0.374 18.950 1.00 91.50 317 ALA A O 1
ATOM 2409 N N . TRP A 1 318 ? -0.666 0.678 19.511 1.00 96.25 318 TRP A N 1
ATOM 2410 C CA . TRP A 1 318 ? -0.927 1.252 18.192 1.00 96.25 318 TRP A CA 1
ATOM 2411 C C . TRP A 1 318 ? 0.214 2.173 17.744 1.00 96.25 318 TRP A C 1
ATOM 2413 O O . TRP A 1 318 ? 0.735 2.005 16.645 1.00 96.25 318 TRP A O 1
ATOM 2423 N N . TRP A 1 319 ? 0.661 3.097 18.604 1.00 95.88 319 TRP A N 1
ATOM 2424 C CA . TRP A 1 319 ? 1.752 4.023 18.274 1.00 95.88 319 TRP A CA 1
ATOM 2425 C C . TRP A 1 319 ? 3.099 3.319 18.097 1.00 95.88 319 TRP A C 1
ATOM 2427 O O . TRP A 1 319 ? 3.865 3.692 17.211 1.00 95.88 319 TRP A O 1
ATOM 2437 N N . ILE A 1 320 ? 3.368 2.265 18.874 1.00 91.44 320 ILE A N 1
ATOM 2438 C CA . ILE A 1 320 ? 4.548 1.407 18.677 1.00 91.44 320 ILE A CA 1
ATOM 2439 C C . ILE A 1 320 ? 4.478 0.702 17.316 1.00 91.44 320 ILE A C 1
ATOM 2441 O O . ILE A 1 320 ? 5.461 0.699 16.575 1.00 91.44 320 ILE A O 1
ATOM 2445 N N . ALA A 1 321 ? 3.320 0.140 16.957 1.00 93.25 321 ALA A N 1
ATOM 2446 C CA . ALA A 1 321 ? 3.125 -0.506 15.662 1.00 93.25 321 ALA A CA 1
ATOM 2447 C C . ALA A 1 321 ? 3.268 0.489 14.498 1.00 93.25 321 ALA A C 1
ATOM 2449 O O . ALA A 1 321 ? 3.934 0.184 13.512 1.00 93.25 321 ALA A O 1
ATOM 2450 N N . ALA A 1 322 ? 2.714 1.698 14.631 1.00 95.75 322 ALA A N 1
ATOM 2451 C CA . ALA A 1 322 ? 2.855 2.769 13.647 1.00 95.75 322 ALA A CA 1
ATOM 2452 C C . ALA A 1 322 ? 4.316 3.233 13.498 1.00 95.75 322 ALA A C 1
ATOM 2454 O O . ALA A 1 322 ? 4.776 3.453 12.377 1.00 95.75 322 ALA A O 1
ATOM 2455 N N . ALA A 1 323 ? 5.066 3.333 14.603 1.00 94.44 323 ALA A N 1
ATOM 2456 C CA . ALA A 1 323 ? 6.494 3.640 14.571 1.00 94.44 323 ALA A CA 1
ATOM 2457 C C . ALA A 1 323 ? 7.279 2.560 13.816 1.00 94.44 323 ALA A C 1
ATOM 2459 O O . ALA A 1 323 ? 8.045 2.871 12.905 1.00 94.44 323 ALA A O 1
ATOM 2460 N N . PHE A 1 324 ? 7.033 1.287 14.134 1.00 93.81 324 PHE A N 1
ATOM 2461 C CA . PHE A 1 324 ? 7.667 0.163 13.450 1.00 93.81 324 PHE A CA 1
ATOM 2462 C C . PHE A 1 324 ? 7.329 0.124 11.953 1.00 93.81 324 PHE A C 1
ATOM 2464 O O . PHE A 1 324 ? 8.218 -0.065 11.124 1.00 93.81 324 PHE A O 1
ATOM 2471 N N . PHE A 1 325 ? 6.069 0.372 11.590 1.00 96.38 325 PHE A N 1
ATOM 2472 C CA . PHE A 1 325 ? 5.640 0.484 10.197 1.00 96.38 325 PHE A CA 1
ATOM 2473 C C . PHE A 1 325 ? 6.382 1.606 9.450 1.00 96.38 325 PHE A C 1
ATOM 2475 O O . PHE A 1 325 ? 6.944 1.369 8.379 1.00 96.38 325 PHE A O 1
ATOM 2482 N N . ALA A 1 326 ? 6.469 2.806 10.033 1.00 96.19 326 ALA A N 1
ATOM 2483 C CA . ALA A 1 326 ? 7.214 3.917 9.440 1.00 96.19 326 ALA A CA 1
ATOM 2484 C C . ALA A 1 326 ? 8.716 3.599 9.307 1.00 96.19 326 ALA A C 1
ATOM 2486 O O . ALA A 1 326 ? 9.332 3.908 8.284 1.00 96.19 326 ALA A O 1
ATOM 2487 N N . LEU A 1 327 ? 9.310 2.920 10.294 1.00 95.38 327 LEU A N 1
ATOM 2488 C CA . LEU A 1 327 ? 10.700 2.469 10.228 1.00 95.38 327 LEU A CA 1
ATOM 2489 C C . LEU A 1 327 ? 10.929 1.484 9.073 1.00 95.38 327 LEU A C 1
ATOM 2491 O O . LEU A 1 327 ? 11.902 1.627 8.332 1.00 95.38 327 LEU A O 1
ATOM 2495 N N . LEU A 1 328 ? 10.022 0.523 8.873 1.00 95.50 328 LEU A N 1
ATOM 2496 C CA . LEU A 1 328 ? 10.075 -0.392 7.731 1.00 95.50 328 LEU A CA 1
ATOM 2497 C C . LEU A 1 328 ? 9.965 0.351 6.394 1.00 95.50 328 LEU A C 1
ATOM 2499 O O . LEU A 1 328 ? 10.691 0.012 5.461 1.00 95.50 328 LEU A O 1
ATOM 2503 N N . GLY A 1 329 ? 9.131 1.392 6.312 1.00 96.19 329 GLY A N 1
ATOM 2504 C CA . GLY A 1 329 ? 9.074 2.283 5.149 1.00 96.19 329 GLY A CA 1
ATOM 2505 C C . GLY A 1 329 ? 10.424 2.953 4.865 1.00 96.19 329 GLY A C 1
ATOM 2506 O O . GLY A 1 329 ? 10.904 2.934 3.732 1.00 96.19 329 GLY A O 1
ATOM 2507 N N . SER A 1 330 ? 11.102 3.455 5.902 1.00 96.94 330 SER A N 1
ATOM 2508 C CA . SER A 1 330 ? 12.455 4.016 5.774 1.00 96.94 330 SER A CA 1
ATOM 2509 C C . SER A 1 330 ? 13.460 2.991 5.234 1.00 96.94 330 SER A C 1
ATOM 2511 O O . SER A 1 330 ? 14.193 3.277 4.284 1.00 96.94 330 SER A O 1
ATOM 2513 N N . VAL A 1 331 ? 13.449 1.769 5.780 1.00 95.62 331 VAL A N 1
ATOM 2514 C CA . VAL A 1 331 ? 14.300 0.663 5.311 1.00 95.62 331 VAL A CA 1
ATOM 2515 C C . VAL A 1 331 ? 13.987 0.299 3.858 1.00 95.62 331 VAL A C 1
ATOM 2517 O O . VAL A 1 331 ? 14.914 0.067 3.082 1.00 95.62 331 VAL A O 1
ATOM 2520 N N . ALA A 1 332 ? 12.713 0.293 3.459 1.00 95.50 332 ALA A N 1
ATOM 2521 C CA . ALA A 1 332 ? 12.299 0.034 2.083 1.00 95.50 332 ALA A CA 1
ATOM 2522 C C . ALA A 1 332 ? 12.843 1.096 1.110 1.00 95.50 332 ALA A C 1
ATOM 2524 O O . ALA A 1 332 ? 13.392 0.749 0.064 1.00 95.50 332 ALA A O 1
ATOM 2525 N N . PHE A 1 333 ? 12.786 2.380 1.469 1.00 96.81 333 PHE A N 1
ATOM 2526 C CA . PHE A 1 333 ? 13.360 3.443 0.641 1.00 96.81 333 PHE A CA 1
ATOM 2527 C C . PHE A 1 333 ? 14.890 3.351 0.547 1.00 96.81 333 PHE A C 1
ATOM 2529 O O . PHE A 1 333 ? 15.436 3.438 -0.554 1.00 96.81 333 PHE A O 1
ATOM 2536 N N . LEU A 1 334 ? 15.598 3.097 1.654 1.00 96.62 334 LEU A N 1
ATOM 2537 C CA . LEU A 1 334 ? 17.058 2.899 1.642 1.00 96.62 334 LEU A CA 1
ATOM 2538 C C . LEU A 1 334 ? 17.472 1.670 0.832 1.00 96.62 334 LEU A C 1
ATOM 2540 O O . LEU A 1 334 ? 18.468 1.698 0.105 1.00 96.62 334 LEU A O 1
ATOM 2544 N N . ASN A 1 335 ? 16.685 0.598 0.917 1.00 94.56 335 ASN A N 1
ATOM 2545 C CA . ASN A 1 335 ? 16.852 -0.579 0.085 1.00 94.56 335 ASN A CA 1
ATOM 2546 C C . ASN A 1 335 ? 16.809 -0.207 -1.401 1.00 94.56 335 ASN A C 1
ATOM 2548 O O . ASN A 1 335 ? 17.704 -0.599 -2.153 1.00 94.56 335 ASN A O 1
ATOM 2552 N N . THR A 1 336 ? 15.827 0.596 -1.806 1.00 95.12 336 THR A N 1
ATOM 2553 C CA . THR A 1 336 ? 15.701 1.086 -3.181 1.00 95.12 336 THR A CA 1
ATOM 2554 C C . THR A 1 336 ? 16.871 1.992 -3.571 1.00 95.12 336 THR A C 1
ATOM 2556 O O . THR A 1 336 ? 17.441 1.800 -4.642 1.00 95.12 336 THR A O 1
ATOM 2559 N N . VAL A 1 337 ? 17.327 2.897 -2.693 1.00 96.44 337 VAL A N 1
ATOM 2560 C CA . VAL A 1 337 ? 18.541 3.710 -2.929 1.00 96.44 337 VAL A CA 1
ATOM 2561 C C . VAL A 1 337 ? 19.764 2.829 -3.181 1.00 96.44 337 VAL A C 1
ATOM 2563 O O . VAL A 1 337 ? 20.523 3.098 -4.106 1.00 96.44 337 VAL A O 1
ATOM 2566 N N . SER A 1 338 ? 19.944 1.758 -2.399 1.00 95.62 338 SER A N 1
ATOM 2567 C CA . SER A 1 338 ? 21.078 0.831 -2.554 1.00 95.62 338 SER A CA 1
ATOM 2568 C C . SER A 1 338 ? 21.056 0.054 -3.874 1.00 95.62 338 SER A C 1
ATOM 2570 O O . SER A 1 338 ? 22.088 -0.443 -4.322 1.00 95.62 338 SER A O 1
ATOM 2572 N N . ARG A 1 339 ? 19.871 -0.087 -4.481 1.00 94.38 339 ARG A N 1
ATOM 2573 C CA . ARG A 1 339 ? 19.659 -0.802 -5.745 1.00 94.38 339 ARG A CA 1
ATOM 2574 C C . ARG A 1 339 ? 19.667 0.124 -6.948 1.00 94.38 339 ARG A C 1
ATOM 2576 O O . ARG A 1 339 ? 19.854 -0.359 -8.060 1.00 94.38 339 ARG A O 1
ATOM 2583 N N . LEU A 1 340 ? 19.485 1.422 -6.732 1.00 95.38 340 LEU A N 1
ATOM 2584 C CA . LEU A 1 340 ? 19.484 2.412 -7.787 1.00 95.38 340 LEU A CA 1
ATOM 2585 C C . LEU A 1 340 ? 20.877 2.502 -8.419 1.00 95.38 340 LEU A C 1
ATOM 2587 O O . LEU A 1 340 ? 21.845 2.872 -7.755 1.00 95.38 340 LEU A O 1
ATOM 2591 N N . ARG A 1 341 ? 20.973 2.180 -9.710 1.00 95.19 341 ARG A N 1
ATOM 2592 C CA . ARG A 1 341 ? 22.203 2.300 -10.493 1.00 95.19 341 ARG A CA 1
ATOM 2593 C C . ARG A 1 341 ? 22.056 3.318 -11.632 1.00 95.19 341 ARG A C 1
ATOM 2595 O O . ARG A 1 341 ? 20.954 3.443 -12.173 1.00 95.19 341 ARG A O 1
ATOM 2602 N N . PRO A 1 342 ? 23.129 4.040 -12.002 1.00 95.69 342 PRO A N 1
ATOM 2603 C CA . PRO A 1 342 ? 23.080 5.034 -13.072 1.00 95.69 342 PRO A CA 1
ATOM 2604 C C . PRO A 1 342 ? 22.797 4.415 -14.450 1.00 95.69 342 PRO A C 1
ATOM 2606 O O . PRO A 1 342 ? 22.198 5.079 -15.289 1.00 95.69 342 PRO A O 1
ATOM 2609 N N . GLU A 1 343 ? 23.128 3.138 -14.675 1.00 94.50 343 GLU A N 1
ATOM 2610 C CA . GLU A 1 343 ? 22.901 2.457 -15.960 1.00 94.50 343 GLU A CA 1
ATOM 2611 C C . GLU A 1 343 ? 21.410 2.276 -16.286 1.00 94.50 343 GLU A C 1
ATOM 2613 O O . GLU A 1 343 ? 21.061 2.028 -17.436 1.00 94.50 343 GLU A O 1
ATOM 2618 N N . MET A 1 344 ? 20.517 2.433 -15.300 1.00 91.12 344 MET A N 1
ATOM 2619 C CA . MET A 1 344 ? 19.066 2.421 -15.528 1.00 91.12 344 MET A CA 1
ATOM 2620 C C . MET A 1 344 ? 18.566 3.685 -16.245 1.00 91.12 344 MET A C 1
ATOM 2622 O O . MET A 1 344 ? 17.442 3.698 -16.739 1.00 91.12 344 MET A O 1
ATOM 2626 N N . PHE A 1 345 ? 19.394 4.733 -16.327 1.00 94.31 345 PHE A N 1
ATOM 2627 C CA . PHE A 1 345 ? 19.069 6.009 -16.968 1.00 94.31 345 PHE A CA 1
ATOM 2628 C C . PHE A 1 345 ? 20.166 6.408 -17.975 1.00 94.31 345 PHE A C 1
ATOM 2630 O O . PHE A 1 345 ? 20.815 7.441 -17.808 1.00 94.31 345 PHE A O 1
ATOM 2637 N N . PRO A 1 346 ? 20.403 5.612 -19.039 1.00 92.12 346 PRO A N 1
ATOM 2638 C CA . PRO A 1 346 ? 21.575 5.778 -19.904 1.00 92.12 346 PRO A CA 1
ATOM 2639 C C . PRO A 1 346 ? 21.572 7.095 -20.693 1.00 92.12 346 PRO A C 1
ATOM 2641 O O . PRO A 1 346 ? 22.630 7.622 -21.016 1.00 92.12 346 PRO A O 1
ATOM 2644 N N . GLN A 1 347 ? 20.389 7.634 -20.997 1.00 93.06 347 GLN A N 1
ATOM 2645 C CA . GLN A 1 347 ? 20.237 8.860 -21.786 1.00 93.06 347 GLN A CA 1
ATOM 2646 C C . GLN A 1 347 ? 20.347 10.134 -20.936 1.00 93.06 347 GLN A C 1
ATOM 2648 O O . GLN A 1 347 ? 20.758 11.174 -21.443 1.00 93.06 347 GLN A O 1
ATOM 2653 N N . HIS A 1 348 ? 20.002 10.062 -19.645 1.00 92.38 348 HIS A N 1
ATOM 2654 C CA . HIS A 1 348 ? 19.890 11.233 -18.777 1.00 92.38 348 HIS A CA 1
ATOM 2655 C C . HIS A 1 348 ? 20.341 10.892 -17.350 1.00 92.38 348 HIS A C 1
ATOM 2657 O O . HIS A 1 348 ? 19.644 10.200 -16.609 1.00 92.38 348 HIS A O 1
ATOM 2663 N N . SER A 1 349 ? 21.490 11.422 -16.926 1.00 95.00 349 SER A N 1
ATOM 2664 C CA . SER A 1 349 ? 22.011 11.232 -15.562 1.00 95.00 349 SER A CA 1
ATOM 2665 C C . SER A 1 349 ? 21.253 12.043 -14.498 1.00 95.00 349 SER A C 1
ATOM 2667 O O . SER A 1 349 ? 21.287 11.703 -13.313 1.00 95.00 349 SER A O 1
ATOM 2669 N N . GLU A 1 350 ? 20.539 13.096 -14.903 1.00 96.19 350 GLU A N 1
ATOM 2670 C CA . GLU A 1 350 ? 19.762 13.958 -14.008 1.00 96.19 350 GLU A CA 1
ATOM 2671 C C . GLU A 1 350 ? 18.596 13.214 -13.315 1.00 96.19 350 GLU A C 1
ATOM 2673 O O . GLU A 1 350 ? 18.553 13.242 -12.079 1.00 96.19 350 GLU A O 1
ATOM 2678 N N . PRO A 1 351 ? 17.708 12.477 -14.022 1.00 95.44 351 PRO A N 1
ATOM 2679 C CA . PRO A 1 351 ? 16.682 11.633 -13.405 1.00 95.44 351 PRO A CA 1
ATOM 2680 C C . PRO A 1 351 ? 17.201 10.697 -12.312 1.00 95.44 351 PRO A C 1
ATOM 2682 O O . PRO A 1 351 ? 16.579 10.578 -11.257 1.00 95.44 351 PRO A O 1
ATOM 2685 N N . TYR A 1 352 ? 18.367 10.079 -12.518 1.00 96.00 352 TYR A N 1
ATOM 2686 C CA . TYR A 1 352 ? 18.992 9.217 -11.514 1.00 96.00 352 TYR A CA 1
ATOM 2687 C C . TYR A 1 352 ? 19.275 9.978 -10.208 1.00 96.00 352 TYR A C 1
ATOM 2689 O O . TYR A 1 352 ? 18.900 9.518 -9.125 1.00 96.00 352 TYR A O 1
ATOM 2697 N N . LEU A 1 353 ? 19.899 11.158 -10.292 1.00 96.75 353 LEU A N 1
ATOM 2698 C CA . LEU A 1 353 ? 20.210 11.977 -9.116 1.00 96.75 353 LEU A CA 1
ATOM 2699 C C . LEU A 1 353 ? 18.942 12.498 -8.430 1.00 96.75 353 LEU A C 1
ATOM 2701 O O . LEU A 1 353 ? 18.873 12.504 -7.197 1.00 96.75 353 LEU A O 1
ATOM 2705 N N . LEU A 1 354 ? 17.938 12.900 -9.215 1.00 96.19 354 LEU A N 1
ATOM 2706 C CA . LEU A 1 354 ? 16.646 13.360 -8.708 1.00 96.19 354 LEU A CA 1
ATOM 2707 C C . LEU A 1 354 ? 15.928 12.258 -7.926 1.00 96.19 354 LEU A C 1
ATOM 2709 O O . LEU A 1 354 ? 15.507 12.494 -6.792 1.00 96.19 354 LEU A O 1
ATOM 2713 N N . ILE A 1 355 ? 15.847 11.045 -8.476 1.00 96.44 355 ILE A N 1
ATOM 2714 C CA . ILE A 1 355 ? 15.177 9.933 -7.799 1.00 96.44 355 ILE A CA 1
ATOM 2715 C C . ILE A 1 355 ? 15.976 9.470 -6.580 1.00 96.44 355 ILE A C 1
ATOM 2717 O O . ILE A 1 355 ? 15.398 9.219 -5.525 1.00 96.44 355 ILE A O 1
ATOM 2721 N N . ARG A 1 356 ? 17.311 9.419 -6.661 1.00 97.12 356 ARG A N 1
ATOM 2722 C CA . ARG A 1 356 ? 18.140 9.094 -5.492 1.00 97.12 356 ARG A CA 1
ATOM 2723 C C . ARG A 1 356 ? 17.892 10.066 -4.340 1.00 97.12 356 ARG A C 1
ATOM 2725 O O . ARG A 1 356 ? 17.760 9.640 -3.195 1.00 97.12 356 ARG A O 1
ATOM 2732 N N . ARG A 1 357 ? 17.814 11.366 -4.642 1.00 97.69 357 ARG A N 1
ATOM 2733 C CA . ARG A 1 357 ? 17.522 12.412 -3.654 1.00 97.69 357 ARG A CA 1
ATOM 2734 C C . ARG A 1 357 ? 16.104 12.283 -3.103 1.00 97.69 357 ARG A C 1
ATOM 2736 O O . ARG A 1 357 ? 15.938 12.374 -1.889 1.00 97.69 357 ARG A O 1
ATOM 2743 N N . LEU A 1 358 ? 15.119 12.018 -3.967 1.00 96.44 358 LEU A N 1
ATOM 2744 C CA . LEU A 1 358 ? 13.740 11.739 -3.564 1.00 96.44 358 LEU A CA 1
ATOM 2745 C C . LEU A 1 358 ? 13.694 10.630 -2.519 1.00 96.44 358 LEU A C 1
ATOM 2747 O O . LEU A 1 358 ? 13.212 10.844 -1.412 1.00 96.44 358 LEU A O 1
ATOM 2751 N N . LEU A 1 359 ? 14.261 9.473 -2.848 1.00 96.81 359 LEU A N 1
ATOM 2752 C CA . LEU A 1 359 ? 14.221 8.293 -1.995 1.00 96.81 359 LEU A CA 1
ATOM 2753 C C . LEU A 1 359 ? 14.901 8.509 -0.643 1.00 96.81 359 LEU A C 1
ATOM 2755 O O . LEU A 1 359 ? 14.370 8.099 0.388 1.00 96.81 359 LEU A O 1
ATOM 2759 N N . SER A 1 360 ? 16.047 9.192 -0.630 1.00 97.56 360 SER A N 1
ATOM 2760 C CA . SER A 1 3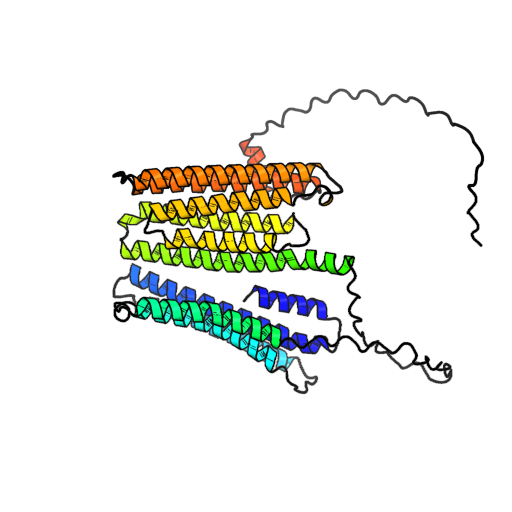60 ? 16.724 9.556 0.616 1.00 97.56 360 SER A CA 1
ATOM 2761 C C . SER A 1 360 ? 15.869 10.485 1.479 1.00 97.56 360 SER A C 1
ATOM 2763 O O . SER A 1 360 ? 15.767 10.274 2.685 1.00 97.56 360 SER A O 1
ATOM 2765 N N . HIS A 1 361 ? 15.211 11.485 0.887 1.00 97.06 361 HIS A N 1
ATOM 2766 C CA . HIS A 1 361 ? 14.308 12.363 1.634 1.00 97.06 361 HIS A CA 1
ATOM 2767 C C . HIS A 1 361 ? 13.073 11.620 2.156 1.00 97.06 361 HIS A C 1
ATOM 2769 O O . HIS A 1 361 ? 12.705 11.818 3.310 1.00 97.06 361 HIS A O 1
ATOM 2775 N N . LEU A 1 362 ? 12.474 10.721 1.368 1.00 96.44 362 LEU A N 1
ATOM 2776 C CA . LEU A 1 362 ? 11.355 9.888 1.821 1.00 96.44 362 LEU A CA 1
ATOM 2777 C C . LEU A 1 362 ? 11.757 8.977 2.992 1.00 96.44 362 LEU A C 1
ATOM 2779 O O . LEU A 1 362 ? 11.009 8.853 3.963 1.00 96.44 362 LEU A O 1
ATOM 2783 N N . SER A 1 363 ? 12.967 8.407 2.960 1.00 97.00 363 SER A N 1
ATOM 2784 C CA . SER A 1 363 ? 13.532 7.658 4.091 1.00 97.00 363 SER A CA 1
ATOM 2785 C C . SER A 1 363 ? 13.702 8.530 5.343 1.00 97.00 363 SER A C 1
ATOM 2787 O O . SER A 1 363 ? 13.333 8.108 6.444 1.00 97.00 363 SER A O 1
ATOM 2789 N N . ILE A 1 364 ? 14.203 9.761 5.195 1.00 96.56 364 ILE A N 1
ATOM 2790 C CA . ILE A 1 364 ? 14.334 10.707 6.314 1.00 96.56 364 ILE A CA 1
ATOM 2791 C C . ILE A 1 364 ? 12.955 11.033 6.897 1.00 96.56 364 ILE A C 1
ATOM 2793 O O . ILE A 1 364 ? 12.777 10.929 8.109 1.00 96.56 364 ILE A O 1
ATOM 2797 N N . ILE A 1 365 ? 11.962 11.337 6.054 1.00 95.38 365 ILE A N 1
ATOM 2798 C CA . ILE A 1 365 ? 10.585 11.619 6.487 1.00 95.38 365 ILE A CA 1
ATOM 2799 C C . ILE A 1 365 ? 10.019 10.435 7.282 1.00 95.38 365 ILE A C 1
ATOM 2801 O O . ILE A 1 365 ? 9.519 10.626 8.390 1.00 95.38 365 ILE A O 1
ATOM 2805 N N . CYS A 1 366 ? 10.169 9.206 6.781 1.00 96.19 366 CYS A N 1
ATOM 2806 C CA . CYS A 1 366 ? 9.712 8.002 7.479 1.00 96.19 366 CYS A CA 1
ATOM 2807 C C . CYS A 1 366 ? 10.421 7.793 8.827 1.00 96.19 366 CYS A C 1
ATOM 2809 O O . CYS A 1 366 ? 9.788 7.436 9.819 1.00 96.19 366 CYS A O 1
ATOM 2811 N N . THR A 1 367 ? 11.725 8.072 8.898 1.00 96.19 367 THR A N 1
ATOM 2812 C CA . THR A 1 367 ? 12.503 8.012 10.148 1.00 96.19 367 THR A CA 1
ATOM 2813 C C . THR A 1 367 ? 12.020 9.053 11.164 1.00 96.19 367 THR A C 1
ATOM 2815 O O . THR A 1 367 ? 11.858 8.741 12.348 1.00 96.19 367 THR A O 1
ATOM 2818 N N . CYS A 1 368 ? 11.724 10.276 10.712 1.00 94.88 368 CYS A N 1
ATOM 2819 C CA . CYS A 1 368 ? 11.146 11.328 11.546 1.00 94.88 368 CYS A CA 1
ATOM 2820 C C . CYS A 1 368 ? 9.756 10.931 12.063 1.00 94.88 368 CYS A C 1
ATOM 2822 O O . CYS A 1 368 ? 9.498 11.060 13.259 1.00 94.88 368 CYS A O 1
ATOM 2824 N N . MET A 1 369 ? 8.892 10.381 11.202 1.00 94.75 369 MET A N 1
ATOM 2825 C CA . MET A 1 369 ? 7.573 9.866 11.596 1.00 94.75 369 MET A CA 1
ATOM 2826 C C . MET A 1 369 ? 7.688 8.734 12.622 1.00 94.75 369 MET A C 1
ATOM 2828 O O . MET A 1 369 ? 6.983 8.755 13.627 1.00 94.75 369 MET A O 1
ATOM 2832 N N . SER A 1 370 ? 8.609 7.786 12.415 1.00 95.25 370 SER A N 1
ATOM 2833 C CA . SER A 1 370 ? 8.889 6.699 13.363 1.00 95.25 370 SER A CA 1
ATOM 2834 C C . SER A 1 370 ? 9.332 7.233 14.726 1.00 95.25 370 SER A C 1
ATOM 2836 O O . SER A 1 370 ? 8.828 6.810 15.768 1.00 95.25 370 SER A O 1
ATOM 2838 N N . THR A 1 371 ? 10.260 8.191 14.731 1.00 94.94 371 THR A N 1
ATOM 2839 C CA . THR A 1 371 ? 10.764 8.818 15.963 1.00 94.94 371 THR A CA 1
ATOM 2840 C C . THR A 1 371 ? 9.642 9.530 16.709 1.00 94.94 371 THR A C 1
ATOM 2842 O O . THR A 1 371 ? 9.462 9.332 17.908 1.00 94.94 371 THR A O 1
ATOM 2845 N N . PHE A 1 372 ? 8.836 10.311 15.994 1.00 93.88 372 PHE A N 1
ATOM 2846 C CA . PHE A 1 372 ? 7.716 11.038 16.575 1.00 93.88 372 PHE A CA 1
ATOM 2847 C C . PHE A 1 372 ? 6.637 10.095 17.132 1.00 93.88 372 PHE A C 1
ATOM 2849 O O . PHE A 1 372 ? 6.187 10.275 18.263 1.00 93.88 372 PHE A O 1
ATOM 2856 N N . ALA A 1 373 ? 6.275 9.043 16.392 1.00 94.06 373 ALA A N 1
ATOM 2857 C CA . ALA A 1 373 ? 5.351 8.006 16.853 1.00 94.06 373 ALA A CA 1
ATOM 2858 C C . ALA A 1 373 ? 5.858 7.307 18.130 1.00 94.06 373 ALA A C 1
ATOM 2860 O O . ALA A 1 373 ? 5.087 7.072 19.061 1.00 94.06 373 ALA A O 1
ATOM 2861 N N . THR A 1 374 ? 7.167 7.051 18.216 1.00 94.19 374 THR A N 1
ATOM 2862 C CA . THR A 1 374 ? 7.811 6.486 19.414 1.00 94.19 374 THR A CA 1
ATOM 2863 C C . THR A 1 374 ? 7.723 7.441 20.606 1.00 94.19 374 THR A C 1
ATOM 2865 O O . THR A 1 374 ? 7.389 7.014 21.710 1.00 94.19 374 THR A O 1
ATOM 2868 N N . ILE A 1 375 ? 7.966 8.741 20.397 1.00 93.44 375 ILE A N 1
ATOM 2869 C CA . ILE A 1 375 ? 7.825 9.763 21.446 1.00 93.44 375 ILE A CA 1
ATOM 2870 C C . ILE A 1 375 ? 6.386 9.789 21.975 1.00 93.44 375 ILE A C 1
ATOM 2872 O O . ILE A 1 375 ? 6.190 9.777 23.189 1.00 93.44 375 ILE A O 1
ATOM 2876 N N . ILE A 1 376 ? 5.378 9.751 21.095 1.00 93.38 376 ILE A N 1
ATOM 2877 C CA . ILE A 1 376 ? 3.974 9.682 21.525 1.00 93.38 376 ILE A CA 1
ATOM 2878 C C . ILE A 1 376 ? 3.706 8.406 22.325 1.00 93.38 376 ILE A C 1
ATOM 2880 O O . ILE A 1 376 ? 3.090 8.485 23.387 1.00 93.38 376 ILE A O 1
ATOM 2884 N N . ALA A 1 377 ? 4.183 7.244 21.871 1.00 93.38 377 ALA A N 1
ATOM 2885 C CA . ALA A 1 377 ? 4.013 5.994 22.610 1.00 93.38 377 ALA A CA 1
ATOM 2886 C C . ALA A 1 377 ? 4.574 6.090 24.040 1.00 93.38 377 ALA A C 1
ATOM 2888 O O . ALA A 1 377 ? 3.901 5.684 24.988 1.00 93.38 377 ALA A O 1
ATOM 2889 N N . ILE A 1 378 ? 5.767 6.677 24.205 1.00 92.19 378 ILE A N 1
ATOM 2890 C CA . ILE A 1 378 ? 6.404 6.891 25.515 1.00 92.19 378 ILE A CA 1
ATOM 2891 C C . ILE A 1 378 ? 5.573 7.847 26.380 1.00 92.19 378 ILE A C 1
ATOM 2893 O O . ILE A 1 378 ? 5.307 7.539 27.541 1.00 92.19 378 ILE A O 1
ATOM 2897 N N . LEU A 1 379 ? 5.121 8.975 25.824 1.00 92.38 379 LEU A N 1
ATOM 2898 C CA . LEU A 1 379 ? 4.289 9.944 26.548 1.00 92.38 379 LEU A CA 1
ATOM 2899 C C . LEU A 1 379 ? 2.964 9.326 27.012 1.00 92.38 379 LEU A C 1
ATOM 2901 O O . LEU A 1 379 ? 2.529 9.552 28.138 1.00 92.38 379 LEU A O 1
ATOM 2905 N N . LEU A 1 380 ? 2.327 8.512 26.170 1.00 92.06 380 LEU A N 1
ATOM 2906 C CA . LEU A 1 380 ? 1.090 7.817 26.523 1.00 92.06 380 LEU A CA 1
ATOM 2907 C C . LEU A 1 380 ? 1.316 6.728 27.582 1.00 92.06 380 LEU A C 1
ATOM 2909 O O . LEU A 1 380 ? 0.469 6.552 28.458 1.00 92.06 380 LEU A O 1
ATOM 2913 N N . ALA A 1 381 ? 2.457 6.031 27.546 1.00 92.69 381 ALA A N 1
ATOM 2914 C CA . ALA A 1 381 ? 2.816 5.018 28.540 1.00 92.69 381 ALA A CA 1
ATOM 2915 C C . ALA A 1 381 ? 3.009 5.601 29.952 1.00 92.69 381 ALA A C 1
ATOM 2917 O O . ALA A 1 381 ? 2.804 4.899 30.939 1.00 92.69 381 ALA A O 1
ATOM 2918 N N . GLN A 1 382 ? 3.328 6.895 30.067 1.00 94.56 382 GLN A N 1
ATOM 2919 C CA . GLN A 1 382 ? 3.426 7.612 31.346 1.00 94.56 382 GLN A CA 1
ATOM 2920 C C . GLN A 1 382 ? 2.055 7.963 31.966 1.00 94.56 382 GLN A C 1
ATOM 2922 O O . GLN A 1 382 ? 1.991 8.667 32.971 1.00 94.56 382 GLN A O 1
ATOM 2927 N N . ASN A 1 383 ? 0.956 7.446 31.400 1.00 83.19 383 ASN A N 1
ATOM 2928 C CA . ASN A 1 383 ? -0.414 7.551 31.911 1.00 83.19 383 ASN A CA 1
ATOM 2929 C C . ASN A 1 383 ? -0.915 8.997 32.082 1.00 83.19 383 ASN A C 1
ATOM 2931 O O . ASN A 1 383 ? -1.558 9.365 33.068 1.00 83.19 383 ASN A O 1
ATOM 2935 N N . VAL A 1 384 ? -0.611 9.841 31.096 1.00 77.06 384 VAL A N 1
ATOM 2936 C CA . VAL A 1 384 ? -1.081 11.227 31.057 1.00 77.06 384 VAL A CA 1
ATOM 2937 C C . VAL A 1 384 ? -2.611 11.243 30.941 1.00 77.06 384 VAL A C 1
ATOM 2939 O O . VAL A 1 384 ? -3.176 10.621 30.041 1.00 77.06 384 VAL A O 1
ATOM 2942 N N . ARG A 1 385 ? -3.291 12.013 31.810 1.00 83.50 385 ARG A N 1
ATOM 2943 C CA . ARG A 1 385 ? -4.768 12.166 31.855 1.00 83.50 385 ARG A CA 1
ATOM 2944 C C . ARG A 1 385 ? -5.422 12.559 30.517 1.00 83.50 385 ARG A C 1
ATOM 2946 O O . ARG A 1 385 ? -6.630 12.424 30.375 1.00 83.50 385 ARG A O 1
ATOM 2953 N N . HIS A 1 386 ? -4.644 13.030 29.542 1.00 87.94 386 HIS A N 1
ATOM 2954 C CA . HIS A 1 386 ? -5.097 13.503 28.229 1.00 87.94 386 HIS A CA 1
ATOM 2955 C C . HIS A 1 386 ? -4.678 12.585 27.067 1.00 87.94 386 HIS A C 1
ATOM 2957 O O . HIS A 1 386 ? -4.483 13.052 25.945 1.00 87.94 386 HIS A O 1
ATOM 2963 N N . SER A 1 387 ? -4.534 11.282 27.321 1.00 85.31 387 SER A N 1
ATOM 2964 C CA . SER A 1 387 ? -4.065 10.290 26.343 1.00 85.31 387 SER A CA 1
ATOM 2965 C C . SER A 1 387 ? -4.841 10.305 25.017 1.00 85.31 387 SER A C 1
ATOM 2967 O O . SER A 1 387 ? -4.226 10.292 23.950 1.00 85.31 387 SER A O 1
ATOM 2969 N N . ALA A 1 388 ? -6.173 10.415 25.066 1.00 86.38 388 ALA A N 1
ATOM 2970 C CA . ALA A 1 388 ? -7.016 10.491 23.872 1.00 86.38 388 ALA A CA 1
ATOM 2971 C C . ALA A 1 388 ? -6.705 11.736 23.023 1.00 86.38 388 ALA A C 1
ATOM 2973 O O . ALA A 1 388 ? -6.442 11.613 21.831 1.00 86.38 388 ALA A O 1
ATOM 2974 N N . ALA A 1 389 ? -6.649 12.922 23.640 1.00 89.06 389 ALA A N 1
ATOM 2975 C CA . ALA A 1 389 ? -6.375 14.176 22.937 1.00 89.06 389 ALA A CA 1
ATOM 2976 C C . ALA A 1 389 ? -4.969 14.197 22.315 1.00 89.06 389 ALA A C 1
ATOM 2978 O O . ALA A 1 389 ? -4.823 14.565 21.152 1.00 89.06 389 ALA A O 1
ATOM 2979 N N . ILE A 1 390 ? -3.951 13.748 23.060 1.00 89.81 390 ILE A N 1
ATOM 2980 C CA . ILE A 1 390 ? -2.570 13.640 22.560 1.00 89.81 390 ILE A CA 1
ATOM 2981 C C . ILE A 1 390 ? -2.519 12.704 21.349 1.00 89.81 390 ILE A C 1
ATOM 2983 O O . ILE A 1 390 ? -1.913 13.044 20.334 1.00 89.81 390 ILE A O 1
ATOM 2987 N N . SER A 1 391 ? -3.191 11.553 21.429 1.00 88.81 391 SER A N 1
ATOM 2988 C CA . SER A 1 391 ? -3.228 10.581 20.339 1.00 88.81 391 SER A CA 1
ATOM 2989 C C . SER A 1 391 ? -3.942 11.126 19.100 1.00 88.81 391 SER A C 1
ATOM 2991 O O . SER A 1 391 ? -3.421 10.994 17.997 1.00 88.81 391 SER A O 1
ATOM 2993 N N . SER A 1 392 ? -5.107 11.759 19.253 1.00 89.69 392 SER A N 1
ATOM 2994 C CA . SER A 1 392 ? -5.861 12.331 18.130 1.00 89.69 392 SER A CA 1
ATOM 2995 C C . SER A 1 392 ? -5.099 13.452 17.439 1.00 89.69 392 SER A C 1
ATOM 2997 O O . SER A 1 392 ? -4.977 13.465 16.215 1.00 89.69 392 SER A O 1
ATOM 2999 N N . VAL A 1 393 ? -4.562 14.388 18.226 1.00 90.50 393 VAL A N 1
ATOM 3000 C CA . VAL A 1 393 ? -3.790 15.521 17.711 1.00 90.50 393 VAL A CA 1
ATOM 3001 C C . VAL A 1 393 ? -2.518 15.020 17.035 1.00 90.50 393 VAL A C 1
ATOM 3003 O O . VAL A 1 393 ? -2.236 15.423 15.910 1.00 90.50 393 VAL A O 1
ATOM 3006 N N . GLY A 1 394 ? -1.800 14.084 17.662 1.00 88.25 394 GLY A N 1
ATOM 3007 C CA . GLY A 1 394 ? -0.634 13.438 17.068 1.00 88.25 394 GLY A CA 1
ATOM 3008 C C . GLY A 1 394 ? -0.958 12.759 15.738 1.00 88.25 394 GLY A C 1
ATOM 3009 O O . GLY A 1 394 ? -0.261 12.983 14.753 1.00 88.25 394 GLY A O 1
ATOM 3010 N N . ALA A 1 395 ? -2.050 11.994 15.669 1.00 87.88 395 ALA A N 1
ATOM 3011 C CA . ALA A 1 395 ? -2.478 11.333 14.440 1.00 87.88 395 ALA A CA 1
ATOM 3012 C C . ALA A 1 395 ? -2.787 12.343 13.326 1.00 87.88 395 ALA A C 1
ATOM 3014 O O . ALA A 1 395 ? -2.299 12.174 12.214 1.00 87.88 395 ALA A O 1
ATOM 3015 N N . CYS A 1 396 ? -3.516 13.424 13.617 1.00 89.12 396 CYS A N 1
ATOM 3016 C CA . CYS A 1 396 ? -3.818 14.467 12.634 1.00 89.12 396 CYS A CA 1
ATOM 3017 C C . CYS A 1 396 ? -2.565 15.219 12.156 1.00 89.12 396 CYS A C 1
ATOM 3019 O O . CYS A 1 396 ? -2.420 15.459 10.956 1.00 89.12 396 CYS A O 1
ATOM 3021 N N . ILE A 1 397 ? -1.659 15.569 13.079 1.00 85.94 397 ILE A N 1
ATOM 3022 C CA . ILE A 1 397 ? -0.417 16.304 12.784 1.00 85.94 397 ILE A CA 1
ATOM 3023 C C . ILE A 1 397 ? 0.548 15.469 11.943 1.00 85.94 397 ILE A C 1
ATOM 3025 O O . ILE A 1 397 ? 1.286 16.032 11.142 1.00 85.94 397 ILE A O 1
ATOM 3029 N N . ILE A 1 398 ? 0.565 14.145 12.097 1.00 83.06 398 ILE A N 1
ATOM 3030 C CA . ILE A 1 398 ? 1.424 13.298 11.266 1.00 83.06 398 ILE A CA 1
ATOM 3031 C C . ILE A 1 398 ? 0.717 12.888 9.974 1.00 83.06 398 ILE A C 1
ATOM 3033 O O . ILE A 1 398 ? 1.323 12.984 8.912 1.00 83.06 398 ILE A O 1
ATOM 3037 N N . ALA A 1 399 ? -0.533 12.413 10.045 1.00 80.44 399 ALA A N 1
ATOM 3038 C CA . ALA A 1 399 ? -1.216 11.793 8.909 1.00 80.44 399 ALA A CA 1
ATOM 3039 C C . ALA A 1 399 ? -1.312 12.753 7.728 1.00 80.44 399 ALA A C 1
ATOM 3041 O O . ALA A 1 399 ? -0.839 12.437 6.643 1.00 80.44 399 ALA A O 1
ATOM 3042 N N . LEU A 1 400 ? -1.912 13.929 7.935 1.00 83.88 400 LEU A N 1
ATOM 3043 C CA . LEU A 1 400 ? -2.215 14.832 6.826 1.00 83.88 400 LEU A CA 1
ATOM 3044 C C . LEU A 1 400 ? -0.948 15.506 6.282 1.00 83.88 400 LEU A C 1
ATOM 3046 O O . LEU A 1 400 ? -0.715 15.412 5.077 1.00 83.88 400 LEU A O 1
ATOM 3050 N N . PRO A 1 401 ? -0.085 16.126 7.112 1.00 89.31 401 PRO A N 1
ATOM 3051 C CA . PRO A 1 401 ? 1.141 16.747 6.625 1.00 89.31 401 PRO A CA 1
ATOM 3052 C C . PRO A 1 401 ? 2.150 15.723 6.111 1.00 89.31 401 PRO A C 1
ATOM 3054 O O . PRO A 1 401 ? 2.761 15.961 5.077 1.00 89.31 401 PRO A O 1
ATOM 3057 N N . GLY A 1 402 ? 2.310 14.578 6.783 1.00 88.38 402 GLY A N 1
ATOM 3058 C CA . GLY A 1 402 ? 3.207 13.510 6.343 1.00 88.38 402 GLY A CA 1
ATOM 3059 C C . GLY A 1 402 ? 2.782 12.931 4.996 1.00 88.38 402 GLY A C 1
ATOM 3060 O O . GLY A 1 402 ? 3.604 12.851 4.084 1.00 88.38 402 GLY A O 1
ATOM 3061 N N . ALA A 1 403 ? 1.490 12.624 4.824 1.00 89.00 403 ALA A N 1
ATOM 3062 C CA . ALA A 1 403 ? 0.950 12.175 3.542 1.00 89.00 403 ALA A CA 1
ATOM 3063 C C . ALA A 1 403 ? 1.124 13.228 2.445 1.00 89.00 403 ALA A C 1
ATOM 3065 O O . ALA A 1 403 ? 1.609 12.911 1.360 1.00 89.00 403 ALA A O 1
ATOM 3066 N N . ALA A 1 404 ? 0.768 14.485 2.728 1.00 89.19 404 ALA A N 1
ATOM 3067 C CA . ALA A 1 404 ? 0.893 15.577 1.769 1.00 89.19 404 ALA A CA 1
ATOM 3068 C C . ALA A 1 404 ? 2.354 15.830 1.368 1.00 89.19 404 ALA A C 1
ATOM 3070 O O . ALA A 1 404 ? 2.627 16.062 0.192 1.00 89.19 404 ALA A O 1
ATOM 3071 N N . MET A 1 405 ? 3.295 15.752 2.317 1.00 92.12 405 MET A N 1
ATOM 3072 C CA . MET A 1 405 ? 4.726 15.887 2.043 1.00 92.12 405 MET A CA 1
ATOM 3073 C C . MET A 1 405 ? 5.245 14.738 1.182 1.00 92.12 405 MET A C 1
ATOM 3075 O O . MET A 1 405 ? 5.895 15.009 0.178 1.00 92.12 405 MET A O 1
ATOM 3079 N N . ILE A 1 406 ? 4.941 13.483 1.532 1.00 94.44 406 ILE A N 1
ATOM 3080 C CA . ILE A 1 406 ? 5.382 12.313 0.757 1.00 94.44 406 ILE A CA 1
ATOM 3081 C C . ILE A 1 406 ? 4.813 12.383 -0.663 1.00 94.44 406 ILE A C 1
ATOM 3083 O O . ILE A 1 406 ? 5.576 12.448 -1.623 1.00 94.44 406 ILE A O 1
ATOM 3087 N N . ILE A 1 407 ? 3.487 12.477 -0.804 1.00 93.44 407 ILE A N 1
ATOM 3088 C CA . ILE A 1 407 ? 2.822 12.478 -2.113 1.00 93.44 407 ILE A CA 1
ATOM 3089 C C . ILE A 1 407 ? 3.239 13.703 -2.933 1.00 93.44 407 ILE A C 1
ATOM 3091 O O . ILE A 1 407 ? 3.597 13.569 -4.101 1.00 93.44 407 ILE A O 1
ATOM 3095 N N . GLY A 1 408 ? 3.229 14.899 -2.337 1.00 91.81 408 GLY A N 1
ATOM 3096 C CA . GLY A 1 408 ? 3.564 16.141 -3.033 1.00 91.81 408 GLY A CA 1
ATOM 3097 C C . GLY A 1 408 ? 5.020 16.194 -3.496 1.00 91.81 408 GLY A C 1
ATOM 3098 O O . GLY A 1 408 ? 5.304 16.668 -4.603 1.00 91.81 408 GLY A O 1
ATOM 3099 N N . TYR A 1 409 ? 5.947 15.678 -2.685 1.00 93.75 409 TYR A N 1
ATOM 3100 C CA . TYR A 1 409 ? 7.358 15.614 -3.049 1.00 93.75 409 TYR A CA 1
ATOM 3101 C C . TYR A 1 409 ? 7.616 14.556 -4.130 1.00 93.75 409 TYR A C 1
ATOM 3103 O O . TYR A 1 409 ? 8.266 14.869 -5.133 1.00 93.75 409 TYR A O 1
ATOM 3111 N N . SER A 1 410 ? 7.028 13.361 -3.996 1.00 94.75 410 SER A N 1
ATOM 3112 C CA . SER A 1 410 ? 7.070 12.307 -5.016 1.00 94.75 410 SER A CA 1
ATOM 3113 C C . SER A 1 410 ? 6.497 12.784 -6.350 1.00 94.75 410 SER A C 1
ATOM 3115 O O . SER A 1 410 ? 7.160 12.659 -7.376 1.00 94.75 410 SER A O 1
ATOM 3117 N N . GLU A 1 411 ? 5.316 13.410 -6.361 1.00 94.25 411 GLU A N 1
ATOM 3118 C CA . GLU A 1 411 ? 4.712 13.971 -7.578 1.00 94.25 411 GLU A CA 1
ATOM 3119 C C . GLU A 1 411 ? 5.598 15.046 -8.216 1.00 94.25 411 GLU A C 1
ATOM 3121 O O . GLU A 1 411 ? 5.775 15.074 -9.434 1.00 94.25 411 GLU A O 1
ATOM 3126 N N . THR A 1 412 ? 6.192 15.940 -7.424 1.00 93.19 412 THR A N 1
ATOM 3127 C CA . THR A 1 412 ? 7.062 16.997 -7.962 1.00 93.19 412 THR A CA 1
ATOM 3128 C C . THR A 1 412 ? 8.287 16.410 -8.656 1.00 93.19 412 THR A C 1
ATOM 3130 O O . THR A 1 412 ? 8.578 16.783 -9.792 1.00 93.19 412 THR A O 1
ATOM 3133 N N . VAL A 1 413 ? 8.974 15.465 -8.012 1.00 94.25 413 VAL A N 1
ATOM 3134 C CA . VAL A 1 413 ? 10.162 14.833 -8.595 1.00 94.25 413 VAL A CA 1
ATOM 3135 C C . VAL A 1 413 ? 9.797 13.962 -9.793 1.00 94.25 413 VAL A C 1
ATOM 3137 O O . VAL A 1 413 ? 10.483 14.027 -10.809 1.00 94.25 413 VAL A O 1
ATOM 3140 N N . LEU A 1 414 ? 8.703 13.199 -9.721 1.00 93.69 414 LEU A N 1
ATOM 3141 C CA . LEU A 1 414 ? 8.247 12.390 -10.848 1.00 93.69 414 LEU A CA 1
ATOM 3142 C C . LEU A 1 414 ? 7.949 13.260 -12.063 1.00 93.69 414 LEU A C 1
ATOM 3144 O O . LEU A 1 414 ? 8.408 12.939 -13.149 1.00 93.69 414 LEU A O 1
ATOM 3148 N N . ASN A 1 415 ? 7.260 14.387 -11.897 1.00 93.25 415 ASN A N 1
ATOM 3149 C CA . ASN A 1 415 ? 7.003 15.292 -13.016 1.00 93.25 415 ASN A CA 1
ATOM 3150 C C . ASN A 1 415 ? 8.301 15.764 -13.694 1.00 93.25 415 ASN A C 1
ATOM 3152 O O . ASN A 1 415 ? 8.359 15.758 -14.918 1.00 93.25 415 ASN A O 1
ATOM 3156 N N . ASN A 1 416 ? 9.349 16.072 -12.922 1.00 93.19 416 ASN A N 1
ATOM 3157 C CA . ASN A 1 416 ? 10.656 16.451 -13.475 1.00 93.19 416 ASN A CA 1
ATOM 3158 C C . ASN A 1 416 ? 11.349 15.282 -14.199 1.00 93.19 416 ASN A C 1
ATOM 3160 O O . ASN A 1 416 ? 11.984 15.466 -15.235 1.00 93.19 416 ASN A O 1
ATOM 3164 N N . VAL A 1 417 ? 11.217 14.063 -13.667 1.00 94.31 417 VAL A N 1
ATOM 3165 C CA . VAL A 1 417 ? 11.729 12.850 -14.320 1.00 94.31 417 VAL A CA 1
ATOM 3166 C C . VAL A 1 417 ? 11.017 12.628 -15.652 1.00 94.31 417 VAL A C 1
ATOM 3168 O O . VAL A 1 417 ? 11.682 12.437 -16.660 1.00 94.31 417 VAL A O 1
ATOM 3171 N N . TYR A 1 418 ? 9.685 12.693 -15.689 1.00 94.06 418 TYR A N 1
ATOM 3172 C CA . TYR A 1 418 ? 8.911 12.496 -16.918 1.00 94.06 418 TYR A CA 1
ATOM 3173 C C . TYR A 1 418 ? 9.150 13.612 -17.948 1.00 94.06 418 TYR A C 1
ATOM 3175 O O . TYR A 1 418 ? 9.269 13.313 -19.137 1.00 94.06 418 TYR A O 1
ATOM 3183 N N . SER A 1 419 ? 9.324 14.867 -17.515 1.00 92.62 419 SER A N 1
ATOM 3184 C CA . SER A 1 419 ? 9.665 15.967 -18.426 1.00 92.62 419 SER A CA 1
ATOM 3185 C C . SER A 1 419 ? 11.035 15.789 -19.080 1.00 92.62 419 SER A C 1
ATOM 3187 O O . SER A 1 419 ? 11.196 16.164 -20.237 1.00 92.62 419 SER A O 1
ATOM 3189 N N . ALA A 1 420 ? 12.000 15.154 -18.399 1.00 94.06 420 ALA A N 1
ATOM 3190 C CA . ALA A 1 420 ? 13.295 14.821 -19.003 1.00 94.06 420 ALA A CA 1
ATOM 3191 C C . ALA A 1 420 ? 13.158 13.857 -20.200 1.00 94.06 420 ALA A C 1
ATOM 3193 O O . ALA A 1 420 ? 14.011 13.850 -21.080 1.00 94.06 420 ALA A O 1
ATOM 3194 N N . TYR A 1 421 ? 12.058 13.098 -20.269 1.00 93.81 421 TYR A N 1
ATOM 3195 C CA . TYR A 1 421 ? 11.711 12.216 -21.387 1.00 93.81 421 TYR A CA 1
ATOM 3196 C C . TYR A 1 421 ? 10.670 12.819 -22.341 1.00 93.81 421 TYR A C 1
ATOM 3198 O O . TYR A 1 421 ? 10.099 12.099 -23.155 1.00 93.81 421 TYR A O 1
ATOM 3206 N N . SER A 1 422 ? 10.406 14.129 -22.260 1.00 94.38 422 SER A N 1
ATOM 3207 C CA . SER A 1 422 ? 9.364 14.808 -23.051 1.00 94.38 422 SER A CA 1
ATOM 3208 C C . SER A 1 422 ? 7.954 14.229 -22.842 1.00 94.38 422 SER A C 1
ATOM 3210 O O . SER A 1 422 ? 7.127 14.242 -23.753 1.00 94.38 422 SER A O 1
ATOM 3212 N N . ILE A 1 423 ? 7.669 13.698 -21.645 1.00 92.25 423 ILE A N 1
ATOM 3213 C CA . ILE A 1 423 ? 6.349 13.176 -21.272 1.00 92.25 423 ILE A CA 1
ATOM 3214 C C . ILE A 1 423 ? 5.695 14.141 -20.280 1.00 92.25 423 ILE A C 1
ATOM 3216 O O . ILE A 1 423 ? 6.088 14.219 -19.115 1.00 92.25 423 ILE A O 1
ATOM 3220 N N . ASP A 1 424 ? 4.637 14.824 -20.710 1.00 88.50 424 ASP A N 1
ATOM 3221 C CA . ASP A 1 424 ? 3.830 15.665 -19.827 1.00 88.50 424 ASP A CA 1
ATOM 3222 C C . ASP A 1 424 ? 2.811 14.825 -19.047 1.00 88.50 424 ASP A C 1
ATOM 3224 O O . ASP A 1 424 ? 1.794 14.378 -19.578 1.00 88.50 424 ASP A O 1
ATOM 3228 N N . ARG A 1 425 ? 3.068 14.614 -17.749 1.00 85.69 425 ARG A N 1
ATOM 3229 C CA . ARG A 1 425 ? 2.141 13.898 -16.848 1.00 85.69 425 ARG A CA 1
ATOM 3230 C C . ARG A 1 425 ? 1.017 14.764 -16.284 1.00 85.69 425 ARG A C 1
ATOM 3232 O O . ARG A 1 425 ? -0.005 14.224 -15.858 1.00 85.69 425 ARG A O 1
ATOM 3239 N N . ARG A 1 426 ? 1.200 16.086 -16.198 1.00 78.81 426 ARG A N 1
ATOM 3240 C CA . ARG A 1 426 ? 0.251 16.956 -15.491 1.00 7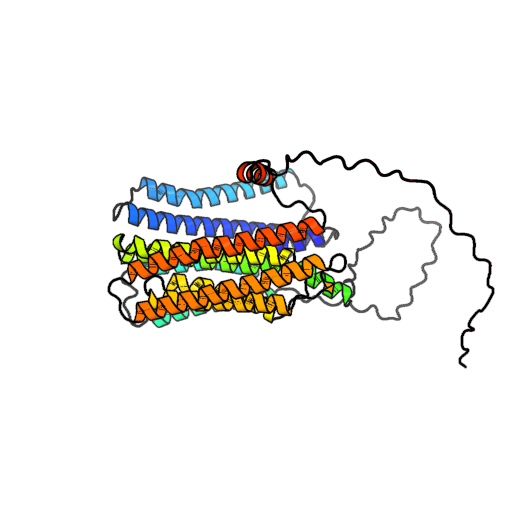8.81 426 ARG A CA 1
ATOM 3241 C C . ARG A 1 426 ? -0.994 17.217 -16.337 1.00 78.81 426 ARG A C 1
ATOM 3243 O O . ARG A 1 426 ? -0.867 17.688 -17.464 1.00 78.81 426 ARG A O 1
ATOM 3250 N N . PRO A 1 427 ? -2.205 17.034 -15.778 1.00 72.31 427 PRO A N 1
ATOM 3251 C CA . PRO A 1 427 ? -3.408 17.543 -16.412 1.00 72.31 427 PRO A CA 1
ATOM 3252 C C . PRO A 1 427 ? -3.289 19.067 -16.594 1.00 72.31 427 PRO A C 1
ATOM 3254 O O . PRO A 1 427 ? -2.897 19.756 -15.643 1.00 72.31 427 PRO A O 1
ATOM 3257 N N . PRO A 1 428 ? -3.693 19.628 -17.747 1.00 66.75 428 PRO A N 1
ATOM 3258 C CA . PRO A 1 428 ? -3.581 21.064 -18.037 1.00 66.75 428 PRO A CA 1
ATOM 3259 C C . PRO A 1 428 ? -4.361 21.962 -17.056 1.00 66.75 428 PRO A C 1
ATOM 3261 O O . PRO A 1 428 ? -4.146 23.169 -16.983 1.00 66.75 428 PRO A O 1
ATOM 3264 N N . VAL A 1 429 ? -5.261 21.385 -16.257 1.00 67.81 429 VAL A N 1
ATOM 3265 C CA . VAL A 1 429 ? -6.005 22.102 -15.212 1.00 67.81 429 VAL A CA 1
ATOM 3266 C C . VAL A 1 429 ? -5.078 22.586 -14.086 1.00 67.81 429 VAL A C 1
ATOM 3268 O O . VAL A 1 429 ? -5.240 23.701 -13.591 1.00 67.81 429 VAL A O 1
ATOM 3271 N N . PHE A 1 430 ? -4.067 21.795 -13.710 1.00 67.94 430 PHE A N 1
ATOM 3272 C CA . PHE A 1 430 ? -3.167 22.140 -12.604 1.00 67.94 430 PHE A CA 1
ATOM 3273 C C . PHE A 1 430 ? -2.107 23.172 -12.993 1.00 67.94 430 PHE A C 1
ATOM 3275 O O . PHE A 1 430 ? -1.726 23.996 -12.161 1.00 67.94 430 PHE A O 1
ATOM 3282 N N . SER A 1 431 ? -1.654 23.179 -14.250 1.00 69.62 431 SER A N 1
ATOM 3283 C CA . SER A 1 431 ? -0.778 24.245 -14.752 1.00 69.62 431 SER A CA 1
ATOM 3284 C C . SER A 1 431 ? -1.508 25.589 -14.767 1.00 69.62 431 SER A C 1
ATOM 3286 O O . SER A 1 431 ? -0.941 26.594 -14.340 1.00 69.62 431 SER A O 1
ATOM 3288 N N . ARG A 1 432 ? -2.798 25.596 -15.134 1.00 69.50 432 ARG A N 1
ATOM 3289 C CA . ARG A 1 432 ? -3.633 26.804 -15.112 1.00 69.50 432 ARG A CA 1
ATOM 3290 C C . ARG A 1 432 ? -3.856 27.335 -13.688 1.00 69.50 432 ARG A C 1
ATOM 3292 O O . ARG A 1 432 ? -3.721 28.532 -13.470 1.00 69.50 432 ARG A O 1
ATOM 3299 N N . MET A 1 433 ? -4.112 26.470 -12.700 1.00 68.75 433 MET A N 1
ATOM 3300 C CA . MET A 1 433 ? -4.207 26.893 -11.290 1.00 68.75 433 MET A CA 1
ATOM 3301 C C . MET A 1 433 ? -2.890 27.451 -10.746 1.00 68.75 433 MET A C 1
ATOM 3303 O O . MET A 1 433 ? -2.908 28.415 -9.987 1.00 68.75 433 MET A O 1
ATOM 3307 N N . ARG A 1 434 ? -1.745 26.885 -11.144 1.00 69.75 434 ARG A N 1
ATOM 3308 C CA . ARG A 1 434 ? -0.436 27.403 -10.734 1.00 69.75 434 ARG A CA 1
ATOM 3309 C C . ARG A 1 434 ? -0.183 28.805 -11.289 1.00 69.75 434 ARG A C 1
ATOM 3311 O O . ARG A 1 434 ? 0.284 29.646 -10.533 1.00 69.75 434 ARG A O 1
ATOM 3318 N N . GLY A 1 435 ? -0.554 29.062 -12.546 1.00 66.50 435 GLY A N 1
ATOM 3319 C CA . GLY A 1 435 ? -0.495 30.403 -13.142 1.00 66.50 435 GLY A CA 1
ATOM 3320 C C . GLY A 1 435 ? -1.405 31.418 -12.440 1.00 66.50 435 GLY A C 1
ATOM 3321 O O . GLY A 1 435 ? -1.026 32.571 -12.280 1.00 66.50 435 GLY A O 1
ATOM 3322 N N . VAL A 1 436 ? -2.565 30.978 -11.935 1.00 74.88 436 VAL A N 1
ATOM 3323 C CA . VAL A 1 436 ? -3.486 31.835 -11.165 1.00 74.88 436 VAL A CA 1
ATOM 3324 C C . VAL A 1 436 ? -2.976 32.105 -9.743 1.00 74.88 436 VAL A C 1
ATOM 3326 O O . VAL A 1 436 ? -3.062 33.233 -9.275 1.00 74.88 436 VAL A O 1
ATOM 3329 N N . ILE A 1 437 ? -2.437 31.095 -9.047 1.00 72.75 437 ILE A N 1
ATOM 3330 C CA . ILE A 1 437 ? -1.983 31.226 -7.648 1.00 72.75 437 ILE A CA 1
ATOM 3331 C C . ILE A 1 437 ? -0.636 31.949 -7.552 1.00 72.75 437 ILE A C 1
ATOM 3333 O O . ILE A 1 437 ? -0.439 32.747 -6.641 1.00 72.75 437 ILE A O 1
ATOM 3337 N N . LEU A 1 438 ? 0.289 31.676 -8.475 1.00 73.00 438 LEU A N 1
ATOM 3338 C CA . LEU A 1 438 ? 1.574 32.380 -8.549 1.00 73.00 438 LEU A CA 1
ATOM 3339 C C . LEU A 1 438 ? 1.485 33.690 -9.344 1.00 73.00 438 LEU A C 1
ATOM 3341 O O . LEU A 1 438 ? 2.503 34.355 -9.486 1.00 73.00 438 LEU A O 1
ATOM 3345 N N . GLY A 1 439 ? 0.280 34.039 -9.817 1.00 54.53 439 GLY A N 1
ATOM 3346 C CA . GLY A 1 439 ? -0.102 35.324 -10.389 1.00 54.53 439 GLY A CA 1
ATOM 3347 C C . GLY A 1 439 ? 0.917 35.908 -11.349 1.00 54.53 439 GLY A C 1
ATOM 3348 O O . GLY A 1 439 ? 1.689 36.745 -10.913 1.00 54.53 439 GLY A O 1
ATOM 3349 N N . ASP A 1 440 ? 0.891 35.498 -12.623 1.00 52.81 440 ASP A N 1
ATOM 3350 C CA . ASP A 1 440 ? 1.462 36.238 -13.768 1.00 52.81 440 ASP A CA 1
ATOM 3351 C C . ASP A 1 440 ? 2.843 36.900 -13.542 1.00 52.81 440 ASP A C 1
ATOM 3353 O O . ASP A 1 440 ? 3.189 37.891 -14.181 1.00 52.81 440 ASP A O 1
ATOM 3357 N N . ALA A 1 441 ? 3.675 36.341 -12.659 1.00 55.75 441 ALA A N 1
ATOM 3358 C CA . ALA A 1 441 ? 5.007 36.867 -12.379 1.00 55.75 441 ALA A CA 1
ATOM 3359 C C . ALA A 1 441 ? 5.957 36.670 -13.575 1.00 55.75 441 ALA A C 1
ATOM 3361 O O . ALA A 1 441 ? 6.999 37.314 -13.640 1.00 55.75 441 ALA A O 1
ATOM 3362 N N . ASP A 1 442 ? 5.558 35.838 -14.543 1.00 51.59 442 ASP A N 1
ATOM 3363 C CA . ASP A 1 442 ? 6.251 35.627 -15.815 1.00 51.59 442 ASP A CA 1
ATOM 3364 C C . ASP A 1 442 ? 5.746 36.553 -16.941 1.00 51.59 442 ASP A C 1
ATOM 3366 O O . ASP A 1 442 ? 6.301 36.535 -18.035 1.00 51.59 442 ASP A O 1
ATOM 3370 N N . ASN A 1 443 ? 4.758 37.425 -16.685 1.00 49.75 443 ASN A N 1
ATOM 3371 C CA . ASN A 1 443 ? 4.382 38.526 -17.585 1.00 49.75 443 ASN A CA 1
ATOM 3372 C C . ASN A 1 443 ? 5.292 39.758 -17.389 1.00 49.75 443 ASN A C 1
ATOM 3374 O O . ASN A 1 443 ? 4.886 40.901 -17.607 1.00 49.75 443 ASN A O 1
ATOM 3378 N N . PHE A 1 444 ? 6.552 39.543 -16.997 1.00 48.38 444 PHE A N 1
ATOM 3379 C CA . PHE A 1 444 ? 7.583 40.522 -17.309 1.00 48.38 444 PHE A CA 1
ATOM 3380 C C . PHE A 1 444 ? 7.796 40.466 -18.822 1.00 48.38 444 PHE A C 1
ATOM 3382 O O . PHE A 1 444 ? 8.136 39.394 -19.331 1.00 48.38 444 PHE A O 1
ATOM 3389 N N . PRO A 1 445 ? 7.598 41.577 -19.557 1.00 47.97 445 PRO A N 1
ATOM 3390 C CA . PRO A 1 445 ? 7.963 41.618 -20.960 1.00 47.97 445 PRO A CA 1
ATOM 3391 C C . PRO A 1 445 ? 9.416 41.177 -21.031 1.00 47.97 445 PRO A C 1
ATOM 3393 O O . PRO A 1 445 ? 10.283 41.782 -20.394 1.00 47.97 445 PRO A O 1
ATOM 3396 N N . SER A 1 446 ? 9.662 40.077 -21.740 1.00 45.69 446 SER A N 1
ATOM 3397 C CA . SER A 1 446 ? 11.006 39.677 -22.113 1.00 45.69 446 SER A CA 1
ATOM 3398 C C . SER A 1 446 ? 11.581 40.910 -22.787 1.00 45.69 446 SER A C 1
ATOM 3400 O O . SER A 1 446 ? 11.134 41.282 -23.869 1.00 45.69 446 SER A O 1
ATOM 3402 N N . THR A 1 447 ? 12.469 41.631 -22.104 1.00 48.44 447 THR A N 1
ATOM 3403 C CA . THR A 1 447 ? 13.233 42.693 -22.736 1.00 48.44 447 THR A CA 1
ATOM 3404 C C . THR A 1 447 ? 13.933 42.014 -23.891 1.00 48.44 447 THR A C 1
ATOM 3406 O O . THR A 1 447 ? 14.841 41.213 -23.664 1.00 48.44 447 THR A O 1
ATOM 3409 N N . GLU A 1 448 ? 13.437 42.263 -25.102 1.00 45.53 448 GLU A N 1
ATOM 3410 C CA . GLU A 1 448 ? 14.121 41.976 -26.346 1.00 45.53 448 GLU A CA 1
ATOM 3411 C C . GLU A 1 448 ? 15.511 42.594 -26.208 1.00 45.53 448 GLU A C 1
ATOM 3413 O O . GLU A 1 448 ? 15.713 43.800 -26.358 1.00 45.53 448 GLU A O 1
ATOM 3418 N N . GLY A 1 449 ? 16.473 41.765 -25.805 1.00 43.69 449 GLY A N 1
ATOM 3419 C CA . GLY A 1 449 ? 17.873 42.102 -25.924 1.00 43.69 449 GLY A CA 1
ATOM 3420 C C . GLY A 1 449 ? 18.124 42.322 -27.412 1.00 43.69 449 GLY A C 1
ATOM 3421 O O . GLY A 1 449 ? 17.702 41.484 -28.214 1.00 43.69 449 GLY A O 1
ATOM 3422 N N . PRO A 1 450 ? 18.745 43.443 -27.808 1.00 45.81 450 PRO A N 1
ATOM 3423 C CA . PRO A 1 450 ? 18.958 43.747 -29.210 1.00 45.81 450 PRO A CA 1
ATOM 3424 C C . PRO A 1 450 ? 19.705 42.584 -29.853 1.00 45.81 450 PRO A C 1
ATOM 3426 O O . PRO A 1 450 ? 20.718 42.129 -29.319 1.00 45.81 450 PRO A O 1
ATOM 3429 N N . SER A 1 451 ? 19.187 42.115 -30.989 1.00 50.81 451 SER A N 1
ATOM 3430 C CA . SER A 1 451 ? 19.835 41.130 -31.843 1.00 50.81 451 SER A CA 1
ATOM 3431 C C . SER A 1 451 ? 21.266 41.588 -32.127 1.00 50.81 451 SER A C 1
ATOM 3433 O O . SER A 1 451 ? 21.509 42.453 -32.976 1.00 50.81 451 SER A O 1
ATOM 3435 N N . SER A 1 452 ? 22.228 41.042 -31.391 1.00 46.69 452 SER A N 1
ATOM 3436 C CA . SER A 1 452 ? 23.633 41.176 -31.719 1.00 46.69 452 SER A CA 1
ATOM 3437 C C . SER A 1 452 ? 23.858 40.353 -32.977 1.00 46.69 452 SER A C 1
ATOM 3439 O O . SER A 1 452 ? 23.644 39.143 -33.015 1.00 46.69 452 SER A O 1
ATOM 3441 N N . GLY A 1 453 ? 24.198 41.073 -34.043 1.00 47.22 453 GLY A N 1
ATOM 3442 C CA . GLY A 1 453 ? 24.374 40.548 -35.380 1.00 47.22 453 GLY A CA 1
ATOM 3443 C C . GLY A 1 453 ? 25.214 39.279 -35.404 1.00 47.22 453 GLY A C 1
ATOM 3444 O O . GLY A 1 453 ? 26.367 39.255 -34.970 1.00 47.22 453 GLY A O 1
ATOM 3445 N N . GLN A 1 454 ? 24.621 38.252 -36.001 1.00 46.44 454 GLN A N 1
ATOM 3446 C CA . GLN A 1 454 ? 25.325 37.143 -36.610 1.00 46.44 454 GLN A CA 1
ATOM 3447 C C . GLN A 1 454 ? 26.161 37.721 -37.756 1.00 46.44 454 GLN A C 1
ATOM 3449 O O . GLN A 1 454 ? 25.698 37.897 -38.878 1.00 46.44 454 GLN A O 1
ATOM 3454 N N . LYS A 1 455 ? 27.372 38.148 -37.400 1.00 46.19 455 LYS A N 1
ATOM 3455 C CA . LYS A 1 455 ? 28.388 38.639 -38.316 1.00 46.19 455 LYS A CA 1
ATOM 3456 C C . LYS A 1 455 ? 29.130 37.422 -38.844 1.00 46.19 455 LYS A C 1
ATOM 3458 O O . LYS A 1 455 ? 29.734 36.684 -38.068 1.00 46.19 455 LYS A O 1
ATOM 3463 N N . ASP A 1 456 ? 29.046 37.246 -40.155 1.00 52.41 456 ASP A N 1
ATOM 3464 C CA . ASP A 1 456 ? 29.915 36.401 -40.959 1.00 52.41 456 ASP A CA 1
ATOM 3465 C C . ASP A 1 456 ? 31.353 36.430 -40.438 1.00 52.41 456 ASP A C 1
ATOM 3467 O O . ASP A 1 456 ? 31.973 37.494 -40.402 1.00 52.41 456 ASP A O 1
ATOM 3471 N N . LEU A 1 457 ? 31.894 35.269 -40.069 1.00 48.34 457 LEU A N 1
ATOM 3472 C CA . LEU A 1 457 ? 33.335 35.051 -40.050 1.00 48.34 457 LEU A CA 1
ATOM 3473 C C . LEU A 1 457 ? 33.664 33.559 -40.165 1.00 48.34 457 LEU A C 1
ATOM 3475 O O . LEU A 1 457 ? 33.537 32.778 -39.228 1.00 48.34 457 LEU A O 1
ATOM 3479 N N . SER A 1 458 ? 34.163 33.251 -41.362 1.00 44.53 458 SER A N 1
ATOM 3480 C CA . SER A 1 458 ? 35.312 32.385 -41.634 1.00 44.53 458 SER A CA 1
ATOM 3481 C C . SER A 1 458 ? 35.211 30.900 -41.285 1.00 44.53 458 SER A C 1
ATOM 3483 O O . SER A 1 458 ? 35.437 30.463 -40.160 1.00 44.53 458 SER A O 1
ATOM 3485 N N . SER A 1 459 ? 35.021 30.137 -42.358 1.00 45.56 459 SER A N 1
ATOM 3486 C CA . SER A 1 459 ? 35.625 28.839 -42.656 1.00 45.56 459 SER A CA 1
ATOM 3487 C C . SER A 1 459 ? 36.941 28.551 -41.907 1.00 45.56 459 SER A C 1
ATOM 3489 O O . SER A 1 459 ? 37.851 29.385 -41.951 1.00 45.56 459 SER A O 1
ATOM 3491 N N . PRO A 1 460 ? 37.128 27.346 -41.340 1.00 57.56 460 PRO A N 1
ATOM 3492 C CA . PRO A 1 460 ? 38.456 26.798 -41.115 1.00 57.56 460 PRO A CA 1
ATOM 3493 C C . PRO A 1 460 ? 39.033 26.224 -42.429 1.00 57.56 460 PRO A C 1
ATOM 3495 O O . PRO A 1 460 ? 38.284 25.669 -43.240 1.00 57.56 460 PRO A O 1
ATOM 3498 N N . PRO A 1 461 ? 40.351 26.362 -42.658 1.00 52.31 461 PRO A N 1
ATOM 3499 C CA . PRO A 1 461 ? 41.030 25.884 -43.853 1.00 52.31 461 PRO A CA 1
ATOM 3500 C C . PRO A 1 461 ? 41.214 24.366 -43.816 1.00 52.31 461 PRO A C 1
ATOM 3502 O O . PRO A 1 461 ? 41.332 23.759 -42.751 1.00 52.31 461 PRO A O 1
ATOM 3505 N N . GLY A 1 462 ? 41.272 23.774 -45.007 1.00 48.62 462 GLY A N 1
ATOM 3506 C CA . GLY A 1 462 ? 41.607 22.373 -45.193 1.00 48.62 462 GLY A CA 1
ATOM 3507 C C . GLY A 1 462 ? 42.969 22.027 -44.597 1.00 48.62 462 GLY A C 1
ATOM 3508 O O . GLY A 1 462 ? 43.956 22.734 -44.801 1.00 48.62 462 GLY A O 1
ATOM 3509 N N . THR A 1 463 ? 43.012 20.900 -43.899 1.00 52.44 463 THR A N 1
ATOM 3510 C CA . THR A 1 463 ? 44.242 20.164 -43.629 1.00 52.44 463 THR A CA 1
ATOM 3511 C C . THR A 1 463 ? 44.262 18.925 -44.502 1.00 52.44 463 THR A C 1
ATOM 3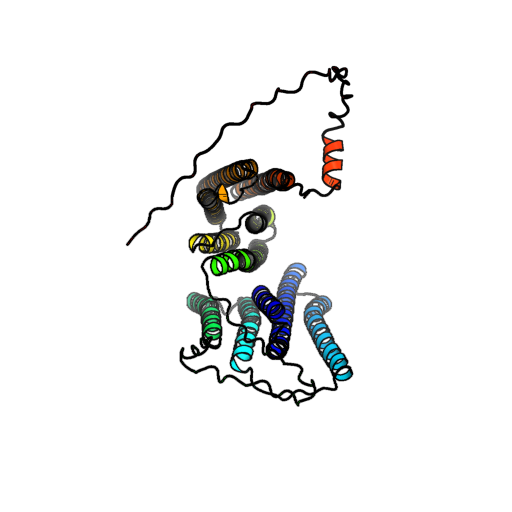513 O O . THR A 1 463 ? 43.295 18.168 -44.567 1.00 52.44 463 THR A O 1
ATOM 3516 N N . ALA A 1 464 ? 45.378 18.829 -45.206 1.00 46.97 464 ALA A N 1
ATOM 3517 C CA . ALA A 1 464 ? 45.727 17.887 -46.238 1.00 46.97 464 ALA A CA 1
ATOM 3518 C C . ALA A 1 464 ? 45.851 16.439 -45.755 1.00 46.97 464 ALA A C 1
ATOM 3520 O O . ALA A 1 464 ? 46.076 16.167 -44.576 1.00 46.97 464 ALA A O 1
ATOM 3521 N N . ASP A 1 465 ? 45.752 15.565 -46.754 1.00 48.59 465 ASP A N 1
ATOM 3522 C CA . ASP A 1 465 ? 46.349 14.239 -46.873 1.00 48.59 465 ASP A CA 1
ATOM 3523 C C . ASP A 1 465 ? 47.500 13.938 -45.902 1.00 48.59 465 ASP A C 1
ATOM 3525 O O . ASP A 1 465 ? 48.542 14.596 -45.910 1.00 48.59 465 ASP A O 1
ATOM 3529 N N . ALA A 1 466 ? 47.341 12.844 -45.160 1.00 52.88 466 ALA A N 1
ATOM 3530 C CA . ALA A 1 466 ? 48.441 12.018 -44.685 1.00 52.88 466 ALA A CA 1
ATOM 3531 C C . ALA A 1 466 ? 48.008 10.547 -44.771 1.00 52.88 466 ALA A C 1
ATOM 3533 O O . ALA A 1 466 ? 47.248 10.040 -43.950 1.00 52.88 466 ALA A O 1
ATOM 3534 N N . SER A 1 467 ? 48.419 9.946 -45.882 1.00 48.56 467 SER A N 1
ATOM 3535 C CA . SER A 1 467 ? 48.961 8.601 -46.057 1.00 48.56 467 SER A CA 1
ATOM 3536 C C . SER A 1 467 ? 48.924 7.634 -44.859 1.00 48.56 467 SER A C 1
ATOM 3538 O O . SER A 1 467 ? 49.447 7.930 -43.793 1.00 48.56 467 SER A O 1
ATOM 3540 N N . GLU A 1 468 ? 48.424 6.427 -45.150 1.00 47.34 468 GLU A N 1
ATOM 3541 C CA . GLU A 1 468 ? 49.213 5.185 -45.061 1.00 47.34 468 GLU A CA 1
ATOM 3542 C C . GLU A 1 468 ? 49.677 4.743 -43.659 1.00 47.34 468 GLU A C 1
ATOM 3544 O O . GLU A 1 468 ? 50.695 5.199 -43.162 1.00 47.34 468 GLU A O 1
ATOM 3549 N N . GLU A 1 469 ? 48.972 3.773 -43.063 1.00 48.69 469 GLU A N 1
ATOM 3550 C CA . GLU A 1 469 ? 49.599 2.518 -42.612 1.00 48.69 469 GLU A CA 1
ATOM 3551 C C . GLU A 1 469 ? 48.552 1.471 -42.188 1.00 48.69 469 GLU A C 1
ATOM 3553 O O . GLU A 1 469 ? 47.640 1.719 -41.399 1.00 48.69 469 GLU A O 1
ATOM 3558 N N . ASP A 1 470 ? 48.713 0.286 -42.769 1.00 47.44 470 ASP A N 1
ATOM 3559 C CA . ASP A 1 470 ? 47.916 -0.929 -42.641 1.00 47.44 470 ASP A CA 1
ATOM 3560 C C . ASP A 1 470 ? 48.590 -1.858 -41.608 1.00 47.44 470 ASP A C 1
ATOM 3562 O O . ASP A 1 470 ? 49.719 -2.299 -41.852 1.00 47.44 470 ASP A O 1
ATOM 3566 N N . PRO A 1 471 ? 47.983 -2.180 -40.446 1.00 58.91 471 PRO A N 1
ATOM 3567 C CA . PRO A 1 471 ? 48.559 -3.158 -39.535 1.00 58.91 471 PRO A CA 1
ATOM 3568 C C . PRO A 1 471 ? 48.108 -4.569 -39.918 1.00 58.91 471 PRO A C 1
ATOM 3570 O O . PRO A 1 471 ? 46.984 -5.002 -39.654 1.00 58.91 471 PRO A O 1
ATOM 3573 N N . GLN A 1 472 ? 49.059 -5.285 -40.512 1.00 47.31 472 GLN A N 1
ATOM 3574 C CA . GLN A 1 472 ? 49.068 -6.719 -40.772 1.00 47.31 472 GLN A CA 1
ATOM 3575 C C . GLN A 1 472 ? 48.450 -7.568 -39.649 1.00 47.31 472 GLN A C 1
ATOM 3577 O O . GLN A 1 472 ? 48.790 -7.458 -38.470 1.00 47.31 472 GLN A O 1
ATOM 3582 N N . ALA A 1 473 ? 47.615 -8.515 -40.073 1.00 52.62 473 ALA A N 1
ATOM 3583 C CA . ALA A 1 473 ? 47.160 -9.648 -39.282 1.00 52.62 473 ALA A CA 1
ATOM 3584 C C . ALA A 1 473 ? 48.325 -10.595 -38.912 1.00 52.62 473 ALA A C 1
ATOM 3586 O O . ALA A 1 473 ? 49.168 -10.888 -39.767 1.00 52.62 473 ALA A O 1
ATOM 3587 N N . PRO A 1 474 ? 48.355 -11.160 -37.691 1.00 62.03 474 PRO A N 1
ATOM 3588 C CA . PRO A 1 474 ? 49.289 -12.224 -37.358 1.00 62.03 474 PRO A CA 1
ATOM 3589 C C . PRO A 1 474 ? 48.796 -13.568 -37.912 1.00 62.03 474 PRO A C 1
ATOM 3591 O O . PRO A 1 474 ? 47.695 -14.029 -37.605 1.00 62.03 474 PRO A O 1
ATOM 3594 N N . ARG A 1 475 ? 49.650 -14.214 -38.715 1.00 49.62 475 ARG A N 1
ATOM 3595 C CA . ARG A 1 475 ? 49.599 -15.658 -38.983 1.00 49.62 475 ARG A CA 1
ATOM 3596 C C . ARG A 1 475 ? 49.833 -16.416 -37.671 1.00 49.62 475 ARG A C 1
ATOM 3598 O O . ARG A 1 475 ? 50.785 -16.102 -36.960 1.00 49.62 475 ARG A O 1
ATOM 3605 N N . MET A 1 476 ? 49.016 -17.428 -37.396 1.00 57.66 476 MET A N 1
ATOM 3606 C CA . MET A 1 476 ? 49.412 -18.557 -36.554 1.00 57.66 476 MET A CA 1
ATOM 3607 C C . MET A 1 476 ? 49.386 -19.826 -37.401 1.00 57.66 476 MET A C 1
ATOM 3609 O O . MET A 1 476 ? 48.415 -20.057 -38.127 1.00 57.66 476 MET A O 1
ATOM 3613 N N . ASP A 1 477 ? 50.485 -20.569 -37.294 1.00 62.50 477 ASP A N 1
ATOM 3614 C CA . ASP A 1 477 ? 50.647 -21.969 -37.686 1.00 62.50 477 ASP A CA 1
ATOM 3615 C C . ASP A 1 477 ? 49.929 -22.912 -36.707 1.00 62.50 477 ASP A C 1
ATOM 3617 O O . ASP A 1 477 ? 49.830 -22.555 -35.505 1.00 62.50 477 ASP A O 1
#